Protein AF-X8JD05-F1 (afdb_monomer_lite)

pLDDT: mean 83.64, std 18.21, range [21.39, 98.5]

Structure (mmCIF, N/CA/C/O backbone):
data_AF-X8JD05-F1
#
_entry.id   AF-X8JD05-F1
#
loop_
_atom_site.group_PDB
_atom_site.id
_atom_site.type_symbol
_atom_site.label_atom_id
_atom_site.label_alt_id
_atom_site.label_comp_id
_atom_site.label_asym_id
_atom_site.label_entity_id
_atom_site.label_seq_id
_atom_site.pdbx_PDB_ins_code
_atom_site.Cartn_x
_atom_site.Cartn_y
_atom_site.Cartn_z
_atom_site.occupancy
_atom_site.B_iso_or_equiv
_atom_site.auth_seq_id
_atom_site.auth_comp_id
_atom_site.auth_asym_id
_atom_site.auth_atom_id
_atom_site.pdbx_PDB_model_num
ATOM 1 N N . MET A 1 1 ? -33.303 8.816 19.374 1.00 47.19 1 MET A N 1
ATOM 2 C CA . MET A 1 1 ? -33.771 7.871 18.335 1.00 47.19 1 MET A CA 1
ATOM 3 C C . MET A 1 1 ? -32.723 6.788 18.368 1.00 47.19 1 MET A C 1
ATOM 5 O O . MET A 1 1 ? -31.578 7.160 18.125 1.00 47.19 1 MET A O 1
ATOM 9 N N . PRO A 1 2 ? -33.096 5.536 18.678 1.00 59.56 2 PRO A N 1
ATOM 10 C CA . PRO A 1 2 ? -32.145 4.441 18.841 1.00 59.56 2 PRO A CA 1
ATOM 11 C C . PRO A 1 2 ? -31.209 4.341 17.638 1.00 59.56 2 PRO A C 1
ATOM 13 O O . PRO A 1 2 ? -31.640 4.499 16.490 1.00 59.56 2 PRO A O 1
ATOM 16 N N . VAL A 1 3 ? -29.926 4.087 17.899 1.00 70.50 3 VAL A N 1
ATOM 17 C CA . VAL A 1 3 ? -28.956 3.811 16.838 1.00 70.50 3 VAL A CA 1
ATOM 18 C C . VAL A 1 3 ? -29.147 2.364 16.403 1.00 70.50 3 VAL A C 1
ATOM 20 O O . VAL A 1 3 ? -28.827 1.426 17.130 1.00 70.50 3 VAL A O 1
ATOM 23 N N . ILE A 1 4 ? -29.696 2.187 15.205 1.00 73.06 4 ILE A N 1
ATOM 24 C CA . ILE A 1 4 ? -29.929 0.862 14.633 1.00 73.06 4 ILE A CA 1
ATOM 25 C C . ILE A 1 4 ? -28.655 0.411 13.920 1.00 73.06 4 ILE A C 1
ATOM 27 O O . ILE A 1 4 ? -28.144 1.094 13.022 1.00 73.06 4 ILE A O 1
ATOM 31 N N . PHE A 1 5 ? -28.157 -0.755 14.316 1.00 80.25 5 PHE A N 1
ATOM 32 C CA . PHE A 1 5 ? -27.056 -1.435 13.654 1.00 80.25 5 PHE A CA 1
ATOM 33 C C . PHE A 1 5 ? -27.571 -2.663 12.906 1.00 80.25 5 PHE A C 1
ATOM 35 O O . PHE A 1 5 ? -28.590 -3.242 13.268 1.00 80.25 5 PHE A O 1
ATOM 42 N N . TYR A 1 6 ? -26.866 -3.096 11.865 1.00 64.69 6 TYR A N 1
ATOM 43 C CA . TYR A 1 6 ? -27.187 -4.342 11.167 1.00 64.69 6 TYR A CA 1
ATOM 44 C C . TYR A 1 6 ? -26.031 -5.324 11.300 1.00 64.69 6 TYR A C 1
ATOM 46 O O . TYR A 1 6 ? -24.867 -4.993 11.056 1.00 64.69 6 TYR A O 1
ATOM 54 N N . ARG A 1 7 ? -26.356 -6.558 11.684 1.00 61.00 7 ARG A N 1
ATOM 55 C CA . ARG A 1 7 ? -25.395 -7.652 11.705 1.00 61.00 7 ARG A CA 1
ATOM 56 C C . ARG A 1 7 ? -25.340 -8.281 10.317 1.00 61.00 7 ARG A C 1
ATOM 58 O O . ARG A 1 7 ? -26.351 -8.760 9.814 1.00 61.00 7 ARG A O 1
ATOM 65 N N . ASN A 1 8 ? -24.152 -8.312 9.722 1.00 54.41 8 ASN A N 1
ATOM 66 C CA . ASN A 1 8 ? -23.884 -9.115 8.530 1.00 54.41 8 ASN A CA 1
ATOM 67 C C . ASN A 1 8 ? -23.316 -10.467 9.008 1.00 54.41 8 ASN A C 1
ATOM 69 O O . ASN A 1 8 ? -22.459 -10.457 9.902 1.00 54.41 8 ASN A O 1
ATOM 73 N N . PRO A 1 9 ? -23.783 -11.626 8.513 1.00 46.94 9 PRO A N 1
ATOM 74 C CA . PRO A 1 9 ? -23.250 -12.906 8.946 1.00 46.94 9 PRO A CA 1
ATOM 75 C C . PRO A 1 9 ? -21.756 -13.045 8.633 1.00 46.94 9 PRO A C 1
ATOM 77 O O . PRO A 1 9 ? -21.218 -12.454 7.696 1.00 46.94 9 PRO A O 1
ATOM 80 N N . HIS A 1 10 ? -21.082 -13.838 9.467 1.00 43.53 10 HIS A N 1
ATOM 81 C CA . HIS A 1 10 ? -19.664 -14.168 9.332 1.00 43.53 10 HIS A CA 1
ATOM 82 C C . HIS A 1 10 ? -19.391 -14.760 7.930 1.00 43.53 10 HIS A C 1
ATOM 84 O O . HIS A 1 10 ? -20.229 -15.522 7.442 1.00 43.53 10 HIS A O 1
ATOM 90 N N . PRO A 1 11 ? -18.226 -14.509 7.298 1.00 42.00 11 PRO A N 1
ATOM 91 C CA . PRO A 1 11 ? -17.901 -14.969 5.936 1.00 42.00 11 PRO A CA 1
ATOM 92 C C . PRO A 1 11 ? -17.975 -16.490 5.681 1.00 42.00 11 PRO A C 1
ATOM 94 O O . PRO A 1 11 ? -17.799 -16.925 4.547 1.00 42.00 11 PRO A O 1
ATOM 97 N N . THR A 1 12 ? -18.235 -17.312 6.700 1.00 42.34 12 THR A N 1
ATOM 98 C CA . THR A 1 12 ? -18.460 -18.759 6.578 1.00 42.34 12 THR A CA 1
ATOM 99 C C . THR A 1 12 ? -19.913 -19.152 6.292 1.00 42.34 12 THR A C 1
ATOM 101 O O . THR A 1 12 ? -20.158 -20.315 5.974 1.00 42.34 12 THR A O 1
ATOM 104 N N . GLN A 1 13 ? -20.882 -18.231 6.358 1.00 40.72 13 GLN A N 1
ATOM 105 C CA . GLN A 1 13 ? -22.248 -18.504 5.901 1.00 40.72 13 GLN A CA 1
ATOM 106 C C . GLN A 1 13 ? -22.365 -18.194 4.408 1.00 40.72 13 GLN A C 1
ATOM 108 O O . GLN A 1 13 ? -22.107 -17.079 3.960 1.00 40.72 13 GLN A O 1
ATOM 113 N N . ALA A 1 14 ? -22.709 -19.218 3.625 1.00 35.84 14 ALA A N 1
ATOM 114 C CA . ALA A 1 14 ? -22.909 -19.104 2.189 1.00 35.84 14 ALA A CA 1
ATOM 115 C C . ALA A 1 14 ? -23.843 -17.925 1.865 1.00 35.84 14 ALA A C 1
ATOM 117 O O . ALA A 1 14 ? -24.913 -17.800 2.458 1.00 35.84 14 ALA A O 1
ATOM 118 N N . LEU A 1 15 ? -23.454 -17.112 0.875 1.00 42.50 15 LEU A N 1
ATOM 119 C CA . LEU A 1 15 ? -24.117 -15.881 0.402 1.00 42.50 15 LEU A CA 1
ATOM 120 C C . LEU A 1 15 ? -25.618 -16.015 0.043 1.00 42.50 15 LEU A C 1
ATOM 122 O O . LEU A 1 15 ? -26.246 -15.025 -0.315 1.00 42.50 15 LEU A O 1
ATOM 126 N N . ASN A 1 16 ? -26.200 -17.211 0.146 1.00 35.78 16 ASN A N 1
ATOM 127 C CA . ASN A 1 16 ? -27.595 -17.507 -0.174 1.00 35.78 16 ASN A CA 1
ATOM 128 C C . ASN A 1 16 ? -28.517 -17.605 1.061 1.00 35.78 16 ASN A C 1
ATOM 130 O O . ASN A 1 16 ? -29.694 -17.916 0.899 1.00 35.78 16 ASN A O 1
ATOM 134 N N . GLN A 1 17 ? -28.021 -17.338 2.275 1.00 39.97 17 GLN A N 1
ATOM 135 C CA . GLN A 1 17 ? -28.833 -17.169 3.490 1.00 39.97 17 GLN A CA 1
ATOM 136 C C . GLN A 1 17 ? -28.298 -15.983 4.301 1.00 39.97 17 GLN A C 1
ATOM 138 O O . GLN A 1 17 ? -27.564 -16.155 5.268 1.00 39.97 17 GLN A O 1
ATOM 143 N N . VAL A 1 18 ? -28.611 -14.763 3.864 1.00 44.50 18 VAL A N 1
ATOM 144 C CA . VAL A 1 18 ? -28.247 -13.536 4.584 1.00 44.50 18 VAL A CA 1
ATOM 145 C C . VAL A 1 18 ? -29.526 -12.890 5.095 1.00 44.50 18 VAL A C 1
ATOM 147 O O . VAL A 1 18 ? -30.094 -12.014 4.447 1.00 44.50 18 VAL A O 1
ATOM 150 N N . ASP A 1 19 ? -29.983 -13.330 6.263 1.00 43.56 19 ASP A N 1
ATOM 151 C CA . ASP A 1 19 ? -30.913 -12.529 7.049 1.00 43.56 19 ASP A CA 1
ATOM 152 C C . ASP A 1 19 ? -30.074 -11.448 7.743 1.00 43.56 19 ASP A C 1
ATOM 154 O O . ASP A 1 19 ? -29.354 -11.719 8.705 1.00 43.56 19 ASP A O 1
ATOM 158 N N . ASN A 1 20 ? -30.106 -10.220 7.216 1.00 54.00 20 ASN A N 1
ATOM 159 C CA . ASN A 1 20 ? -29.562 -9.044 7.897 1.00 54.00 20 ASN A CA 1
ATOM 160 C C . ASN A 1 20 ? -30.367 -8.821 9.184 1.00 54.00 20 ASN A C 1
ATOM 162 O O . ASN A 1 20 ? -31.378 -8.118 9.178 1.00 54.00 20 ASN A O 1
ATOM 166 N N . VAL A 1 21 ? -29.952 -9.444 10.286 1.00 64.25 21 VAL A N 1
ATOM 167 C CA . VAL A 1 21 ? -30.600 -9.244 11.582 1.00 64.25 21 VAL A CA 1
ATOM 168 C C . VAL A 1 21 ? -30.201 -7.863 12.093 1.00 64.25 21 VAL A C 1
ATOM 170 O O . VAL A 1 21 ? -29.022 -7.597 12.347 1.00 64.25 21 VAL A O 1
ATOM 173 N N . ALA A 1 22 ? -31.183 -6.973 12.213 1.00 69.19 22 ALA A N 1
ATOM 174 C CA . ALA A 1 22 ? -30.994 -5.692 12.873 1.00 69.19 22 ALA A CA 1
ATOM 175 C C . ALA A 1 22 ? -30.685 -5.929 14.358 1.00 69.19 22 ALA A C 1
ATOM 177 O O . ALA A 1 22 ? -31.366 -6.696 15.038 1.00 69.19 22 ALA A O 1
ATOM 178 N N . VAL A 1 23 ? -29.636 -5.275 14.837 1.00 80.12 23 VAL A N 1
ATOM 179 C CA . VAL A 1 23 ? -29.290 -5.164 16.248 1.00 80.12 23 VAL A CA 1
ATOM 180 C C . VAL A 1 23 ? -29.689 -3.761 16.673 1.00 80.12 23 VAL A C 1
ATOM 182 O O . VAL A 1 23 ? -29.110 -2.768 16.224 1.00 80.12 23 VAL A O 1
ATOM 185 N N . GLU A 1 24 ? -30.693 -3.675 17.533 1.00 80.31 24 GLU A N 1
ATOM 186 C CA . GLU A 1 24 ? -31.041 -2.421 18.185 1.00 80.31 24 GLU A CA 1
ATOM 187 C C . GLU A 1 24 ? -30.208 -2.286 19.454 1.00 80.31 24 GLU A C 1
ATOM 189 O O . GLU A 1 24 ? -30.285 -3.130 20.344 1.00 80.31 24 GLU A O 1
ATOM 194 N N . VAL A 1 25 ? -29.405 -1.226 19.520 1.00 86.31 25 VAL A N 1
ATOM 195 C CA . VAL A 1 25 ? -28.750 -0.807 20.758 1.00 86.31 25 VAL A CA 1
ATOM 196 C C . VAL A 1 25 ? -29.534 0.374 21.310 1.00 86.31 25 VAL A C 1
ATOM 198 O O . VAL A 1 25 ? -29.882 1.297 20.565 1.00 86.31 25 VAL A O 1
ATOM 201 N N . SER A 1 26 ? -29.840 0.346 22.606 1.00 87.12 26 SER A N 1
ATOM 202 C CA . SER A 1 26 ? -30.575 1.443 23.230 1.00 87.12 26 SER A CA 1
ATOM 203 C C . SER A 1 26 ? -29.761 2.741 23.221 1.00 87.12 26 SER A C 1
ATOM 205 O O . SER A 1 26 ? -28.526 2.729 23.234 1.00 87.12 26 SER A O 1
ATOM 207 N N . ASP A 1 27 ? -30.460 3.882 23.233 1.00 86.12 27 ASP A N 1
ATOM 208 C CA . ASP A 1 27 ? -29.810 5.194 23.342 1.00 86.12 27 ASP A CA 1
ATOM 209 C C . ASP A 1 27 ? -28.930 5.253 24.610 1.00 86.12 27 ASP A C 1
ATOM 211 O O . ASP A 1 27 ? -27.820 5.774 24.555 1.00 86.12 27 ASP A O 1
ATOM 215 N N . ASP A 1 28 ? -29.361 4.652 25.725 1.00 88.81 28 ASP A N 1
ATOM 216 C CA . ASP A 1 28 ? -28.607 4.627 26.987 1.00 88.81 28 ASP A CA 1
ATOM 217 C C . ASP A 1 28 ? -27.316 3.798 26.899 1.00 88.81 28 ASP A C 1
ATOM 219 O O . ASP A 1 28 ? -26.260 4.258 27.340 1.00 88.81 28 ASP A O 1
ATOM 223 N N . GLU A 1 29 ? -27.363 2.610 26.289 1.00 90.50 29 GLU A N 1
ATOM 224 C CA . GLU A 1 29 ? -26.178 1.768 26.076 1.00 90.50 29 GLU A CA 1
ATOM 225 C C . GLU A 1 29 ? -25.169 2.447 25.150 1.00 90.50 29 GLU A C 1
ATOM 227 O O . GLU A 1 29 ? -23.971 2.488 25.448 1.00 90.50 29 GLU A O 1
ATOM 232 N N . PHE A 1 30 ? -25.646 3.029 24.045 1.00 90.94 30 PHE A N 1
ATOM 233 C CA . PHE A 1 30 ? -24.780 3.758 23.126 1.00 90.94 30 PHE A CA 1
ATOM 234 C C . PHE A 1 30 ? -24.198 5.015 23.785 1.00 90.94 30 PHE A C 1
ATOM 236 O O . PHE A 1 30 ? -23.004 5.287 23.642 1.00 90.94 30 PHE A O 1
ATOM 243 N N . ASN A 1 31 ? -24.998 5.739 24.575 1.00 90.31 31 ASN A N 1
ATOM 244 C CA . ASN A 1 31 ? -24.553 6.895 25.350 1.00 90.31 31 ASN A CA 1
ATOM 245 C C . ASN A 1 31 ? -23.453 6.521 26.351 1.00 90.31 31 ASN A C 1
ATOM 247 O O . ASN A 1 31 ? -22.416 7.187 26.386 1.00 90.31 31 ASN A O 1
ATOM 251 N N . ALA A 1 32 ? -23.628 5.433 27.106 1.00 91.25 32 ALA A N 1
ATOM 252 C CA . ALA A 1 32 ? -22.630 4.921 28.048 1.00 91.25 32 ALA A CA 1
ATOM 253 C C . ALA A 1 32 ? -21.338 4.458 27.348 1.00 91.25 32 ALA A C 1
ATOM 255 O O . ALA A 1 32 ? -20.223 4.639 27.858 1.00 91.25 32 ALA A O 1
ATOM 256 N N . PHE A 1 33 ? -21.464 3.887 26.149 1.00 93.00 33 PHE A N 1
ATOM 257 C CA . PHE A 1 33 ? -20.324 3.543 25.309 1.00 93.00 33 PHE A CA 1
ATOM 258 C C . PHE A 1 33 ? -19.538 4.789 24.876 1.00 93.00 33 PHE A C 1
ATOM 260 O O . PHE A 1 33 ? -18.319 4.837 25.075 1.00 93.00 33 PHE A O 1
ATOM 267 N N . GLN A 1 34 ? -20.210 5.814 24.348 1.00 91.31 34 GLN A N 1
ATOM 268 C CA . GLN A 1 34 ? -19.532 7.016 23.858 1.00 91.31 34 GLN A CA 1
ATOM 269 C C . GLN A 1 34 ? -19.011 7.933 24.972 1.00 91.31 34 GLN A C 1
ATOM 271 O O . GLN A 1 34 ? -18.083 8.690 24.719 1.00 91.31 34 GLN A O 1
ATOM 276 N N . THR A 1 35 ? -19.517 7.849 26.213 1.00 89.81 35 THR A N 1
ATOM 277 C CA . THR A 1 35 ? -19.022 8.701 27.322 1.00 89.81 35 THR A CA 1
ATOM 278 C C . THR A 1 35 ? -17.538 8.459 27.637 1.00 89.81 35 THR A C 1
ATOM 280 O O . THR A 1 35 ? -16.865 9.327 28.186 1.00 89.81 35 THR A O 1
ATOM 283 N N . GLY A 1 36 ? -17.016 7.278 27.290 1.00 87.12 36 GLY A N 1
ATOM 284 C CA . GLY A 1 36 ? -15.597 6.942 27.422 1.00 87.12 36 GLY A CA 1
ATOM 285 C C . GLY A 1 36 ? -14.720 7.415 26.261 1.00 87.12 36 GLY A C 1
ATOM 286 O O . GLY A 1 36 ? -13.549 7.055 26.230 1.00 87.12 36 GLY A O 1
ATOM 287 N N . LEU A 1 37 ? -15.273 8.161 25.300 1.00 94.06 37 LEU A N 1
ATOM 288 C CA . LEU A 1 37 ? -14.585 8.642 24.106 1.00 94.06 37 LEU A CA 1
ATOM 289 C C . LEU A 1 37 ? -14.780 10.162 23.969 1.00 94.06 37 LEU A C 1
ATOM 291 O O . LEU A 1 37 ? -15.882 10.669 24.176 1.00 94.06 37 LEU A O 1
ATOM 295 N N . PRO A 1 38 ? -13.749 10.926 23.573 1.00 94.56 38 PRO A N 1
ATOM 296 C CA . PRO A 1 38 ? -13.938 12.314 23.171 1.00 94.56 38 PRO A CA 1
ATOM 297 C C . PRO A 1 38 ? -14.939 12.429 22.013 1.00 94.56 38 PRO A C 1
ATOM 299 O O . PRO A 1 38 ? -14.833 11.695 21.035 1.00 94.56 38 PRO A O 1
ATOM 302 N N . GLU A 1 39 ? -15.828 13.425 22.045 1.00 90.31 39 GLU A N 1
ATOM 303 C CA . GLU A 1 39 ? -16.843 13.652 20.996 1.00 90.31 39 GLU A CA 1
ATOM 304 C C . GLU A 1 39 ? -16.227 13.736 19.585 1.00 90.31 39 GLU A C 1
ATOM 306 O O . GLU A 1 39 ? -16.733 13.161 18.628 1.00 90.31 39 GLU A O 1
ATOM 311 N N . SER A 1 40 ? -15.042 14.348 19.462 1.00 92.44 40 SER A N 1
ATOM 312 C CA . SER A 1 40 ? -14.279 14.415 18.200 1.00 92.44 40 SER A CA 1
ATOM 313 C C . SER A 1 40 ? -13.847 13.057 17.617 1.00 92.44 40 SER A C 1
ATOM 315 O O . SER A 1 40 ? -13.299 13.008 16.511 1.00 92.44 40 SER A O 1
ATOM 317 N N . GLN A 1 41 ? -14.018 11.968 18.366 1.00 95.62 41 GLN A N 1
ATOM 318 C CA . GLN A 1 41 ? -13.721 10.604 17.948 1.00 95.62 41 GLN A CA 1
ATOM 319 C C . GLN A 1 41 ? -14.966 9.807 17.560 1.00 95.62 41 GLN A C 1
ATOM 321 O O . GLN A 1 41 ? -14.800 8.777 16.916 1.00 95.62 41 GLN A O 1
ATOM 326 N N . VAL A 1 42 ? -16.173 10.256 17.914 1.00 96.25 42 VAL A N 1
ATOM 327 C CA . VAL A 1 42 ? -17.437 9.573 17.612 1.00 96.25 42 VAL A CA 1
ATOM 328 C C . VAL A 1 42 ? -18.142 10.348 16.512 1.00 96.25 42 VAL A C 1
ATOM 330 O O . VAL A 1 42 ? -18.694 11.420 16.735 1.00 96.25 42 VAL A O 1
ATOM 333 N N . LEU A 1 43 ? -18.064 9.845 15.284 1.00 95.31 43 LEU A N 1
ATOM 334 C CA . LEU A 1 43 ? -18.488 10.599 14.110 1.00 95.31 43 LEU A CA 1
ATOM 335 C C . LEU A 1 43 ? -19.717 9.952 13.483 1.00 95.31 43 LEU A C 1
ATOM 337 O O . LEU A 1 43 ? -19.673 8.796 13.060 1.00 95.31 43 LEU A O 1
ATOM 341 N N . LEU A 1 44 ? -20.787 10.736 13.405 1.00 91.38 44 LEU A N 1
ATOM 342 C CA . LEU A 1 44 ? -22.062 10.375 12.797 1.00 91.38 44 LEU A CA 1
ATOM 343 C C . LEU A 1 44 ? -22.211 11.028 11.419 1.00 91.38 44 LEU A C 1
ATOM 345 O O . LEU A 1 44 ? -21.576 12.048 11.123 1.00 91.38 44 LEU A O 1
ATOM 349 N N . ALA A 1 45 ? -23.081 10.444 10.595 1.00 89.06 45 ALA A N 1
ATOM 350 C CA . ALA A 1 45 ? -23.418 10.969 9.278 1.00 89.06 45 ALA A CA 1
ATOM 351 C C . ALA A 1 45 ? -23.866 12.443 9.337 1.00 89.06 45 ALA A C 1
ATOM 353 O O . ALA A 1 45 ? -24.508 12.880 10.292 1.00 89.06 45 ALA A O 1
ATOM 354 N N . GLY A 1 46 ? -23.517 13.216 8.303 1.00 84.56 46 GLY A N 1
ATOM 355 C CA . GLY A 1 46 ? -23.813 14.653 8.218 1.00 84.56 46 GLY A CA 1
ATOM 356 C C . GLY A 1 46 ? -22.697 15.579 8.723 1.00 84.56 46 GLY A C 1
ATOM 357 O O . GLY A 1 46 ? -22.789 16.792 8.541 1.00 84.56 46 GLY A O 1
ATOM 358 N N . ASN A 1 47 ? -21.613 15.040 9.297 1.00 84.81 47 ASN A N 1
ATOM 359 C CA . ASN A 1 47 ? -20.408 15.799 9.647 1.00 84.81 47 ASN A CA 1
ATOM 360 C C . ASN A 1 47 ? -19.287 15.572 8.615 1.00 84.81 47 ASN A C 1
ATOM 362 O O . ASN A 1 47 ? -18.999 14.440 8.238 1.00 84.81 47 ASN A O 1
ATOM 366 N N . ILE A 1 48 ? -18.563 16.626 8.224 1.00 89.38 48 ILE A N 1
ATOM 367 C CA . ILE A 1 48 ? -17.400 16.521 7.322 1.00 89.38 48 ILE A CA 1
ATOM 368 C C . ILE A 1 48 ? -16.320 15.550 7.826 1.00 89.38 48 ILE A C 1
ATOM 370 O O . ILE A 1 48 ? -15.622 14.923 7.032 1.00 89.38 48 ILE A O 1
ATOM 374 N N . SER A 1 49 ? -16.165 15.411 9.142 1.00 92.00 49 SER A N 1
ATOM 375 C CA . SER A 1 49 ? -15.239 14.451 9.740 1.00 92.00 49 SER A CA 1
ATOM 376 C C . SER A 1 49 ? -15.674 13.010 9.481 1.00 92.00 49 SER A C 1
ATOM 378 O O . SER A 1 49 ? -14.807 12.183 9.213 1.00 92.00 49 SER A O 1
ATOM 380 N N . TYR A 1 50 ? -16.982 12.726 9.502 1.00 93.31 50 TYR A N 1
ATOM 381 C CA . TYR A 1 50 ? -17.530 11.422 9.119 1.00 93.31 50 TYR A CA 1
ATOM 382 C C . TYR A 1 50 ? -17.301 11.151 7.629 1.00 93.31 50 TYR A C 1
ATOM 384 O O . TYR A 1 50 ? -16.777 10.106 7.263 1.00 93.31 50 TYR A O 1
ATOM 392 N N . GLU A 1 51 ? -17.580 12.126 6.759 1.00 91.25 51 GLU A N 1
ATOM 393 C CA . GLU A 1 51 ? -17.357 11.965 5.313 1.00 91.25 51 GLU A CA 1
ATOM 394 C C . GLU A 1 51 ? -15.896 11.597 4.993 1.00 91.25 51 GLU A C 1
ATOM 396 O O . GLU A 1 51 ? -15.607 10.763 4.133 1.00 91.25 51 GLU A O 1
ATOM 401 N N . ARG A 1 52 ? -14.944 12.160 5.748 1.00 89.44 52 ARG A N 1
ATOM 402 C CA . ARG A 1 52 ? -13.520 11.814 5.631 1.00 89.44 52 ARG A CA 1
ATOM 403 C C . ARG A 1 52 ? -13.212 10.393 6.096 1.00 89.44 52 ARG A C 1
ATOM 405 O O . ARG A 1 52 ? -12.373 9.736 5.481 1.00 89.44 52 ARG A O 1
ATOM 412 N N . THR A 1 53 ? -13.848 9.918 7.165 1.00 92.38 53 THR A N 1
ATOM 413 C CA . THR A 1 53 ? -13.617 8.565 7.686 1.00 92.38 53 THR A CA 1
ATOM 414 C C . THR A 1 53 ? -14.307 7.490 6.869 1.00 92.38 53 THR A C 1
ATOM 416 O O . THR A 1 53 ? -13.816 6.364 6.869 1.00 92.38 53 THR A O 1
ATOM 419 N N . VAL A 1 54 ? -15.357 7.800 6.108 1.00 92.50 54 VAL A N 1
ATOM 420 C CA . VAL A 1 54 ? -15.999 6.830 5.203 1.00 92.50 54 VAL A CA 1
ATOM 421 C C . VAL A 1 54 ? -15.455 6.872 3.774 1.00 92.50 54 VAL A C 1
ATOM 423 O O . VAL A 1 54 ? -15.617 5.907 3.037 1.00 92.50 54 VAL A O 1
ATOM 426 N N . PHE A 1 55 ? -14.698 7.905 3.392 1.00 88.75 55 PHE A N 1
ATOM 427 C CA . PHE A 1 55 ? -14.077 7.983 2.066 1.00 88.75 55 PHE A CA 1
ATOM 428 C C . PHE A 1 55 ? -13.154 6.793 1.753 1.00 88.75 55 PHE A C 1
ATOM 430 O O . PHE A 1 55 ? -12.258 6.453 2.530 1.00 88.75 55 PHE A O 1
ATOM 437 N N . VAL A 1 56 ? -13.320 6.201 0.572 1.00 86.56 56 VAL A N 1
ATOM 438 C CA . VAL A 1 56 ? -12.416 5.198 -0.009 1.00 86.56 56 VAL A CA 1
ATOM 439 C C . VAL A 1 56 ? -12.133 5.548 -1.464 1.00 86.56 56 VAL A C 1
ATOM 441 O O . VAL A 1 56 ? -12.978 6.120 -2.151 1.00 86.56 56 VAL A O 1
ATOM 444 N N . GLY A 1 57 ? -10.948 5.177 -1.951 1.00 76.12 57 GLY A N 1
ATOM 445 C CA . GLY A 1 57 ? -10.532 5.505 -3.316 1.00 76.12 57 GLY A CA 1
ATOM 446 C C . GLY A 1 57 ? -11.360 4.808 -4.403 1.00 76.12 57 GLY A C 1
ATOM 447 O O . GLY A 1 57 ? -11.546 5.360 -5.487 1.00 76.12 57 GLY A O 1
ATOM 448 N N . ASN A 1 58 ? -11.896 3.612 -4.123 1.00 80.94 58 ASN A N 1
ATOM 449 C CA . ASN A 1 58 ? -12.786 2.926 -5.056 1.00 80.94 58 ASN A CA 1
ATOM 450 C C . ASN A 1 58 ? -14.228 3.434 -4.917 1.00 80.94 58 ASN A C 1
ATOM 452 O O . ASN A 1 58 ? -15.005 2.973 -4.078 1.00 80.94 58 ASN A O 1
ATOM 456 N N . LEU A 1 59 ? -14.604 4.352 -5.809 1.00 81.56 59 LEU A N 1
ATOM 457 C CA . LEU A 1 59 ? -15.920 4.990 -5.813 1.00 81.56 59 LEU A CA 1
ATOM 458 C C . LEU A 1 59 ? -17.096 4.048 -6.116 1.00 81.56 59 LEU A C 1
ATOM 460 O O . LEU A 1 59 ? -18.245 4.478 -5.987 1.00 81.56 59 LEU A O 1
ATOM 464 N N . LEU A 1 60 ? -16.865 2.784 -6.493 1.00 83.31 60 LEU A N 1
ATOM 465 C CA . LEU A 1 60 ? -17.939 1.784 -6.566 1.00 83.31 60 LEU A CA 1
ATOM 466 C C . LEU A 1 60 ? -18.623 1.592 -5.206 1.00 83.31 60 LEU A C 1
ATOM 468 O O . LEU A 1 60 ? -19.830 1.385 -5.158 1.00 83.31 60 LEU A O 1
ATOM 472 N N . TYR A 1 61 ? -17.873 1.762 -4.117 1.00 87.50 61 TYR A N 1
ATOM 473 C CA . TYR A 1 61 ? -18.344 1.567 -2.747 1.00 87.50 61 TYR A CA 1
ATOM 474 C C . TYR A 1 61 ? -18.689 2.876 -2.028 1.00 87.50 61 TYR A C 1
ATOM 476 O O . TYR A 1 61 ? -18.893 2.877 -0.819 1.00 87.50 61 TYR A O 1
ATOM 484 N N . ARG A 1 62 ? -18.796 3.997 -2.758 1.00 85.75 62 ARG A N 1
ATOM 485 C CA . ARG A 1 62 ? -19.069 5.334 -2.190 1.00 85.75 62 ARG A CA 1
ATOM 486 C C . ARG A 1 62 ? -20.407 5.463 -1.451 1.00 85.75 62 ARG A C 1
ATOM 488 O O . ARG A 1 62 ? -20.629 6.471 -0.800 1.00 85.75 62 ARG A O 1
ATOM 495 N N . LEU A 1 63 ? -21.312 4.501 -1.634 1.00 88.50 63 LEU A N 1
ATOM 496 C CA . LEU A 1 63 ? -22.625 4.475 -0.988 1.00 88.50 63 LEU A CA 1
ATOM 497 C C . LEU A 1 63 ? -22.641 3.645 0.298 1.00 88.50 63 LEU A C 1
ATOM 499 O O . LEU A 1 63 ? -23.689 3.571 0.929 1.00 88.50 63 LEU A O 1
ATOM 503 N N . LYS A 1 64 ? -21.517 3.025 0.685 1.00 89.38 64 LYS A N 1
ATOM 504 C CA . LYS A 1 64 ? -21.433 2.356 1.983 1.00 89.38 64 LYS A CA 1
ATOM 505 C C . LYS A 1 64 ? -21.635 3.370 3.099 1.00 89.38 64 LYS A C 1
ATOM 507 O O . LYS A 1 64 ? -20.955 4.396 3.126 1.00 89.38 64 LYS A O 1
ATOM 512 N N . SER A 1 65 ? -22.540 3.062 4.019 1.00 89.88 65 SER A N 1
ATOM 513 C CA . SER A 1 65 ? -22.969 3.990 5.067 1.00 89.88 65 SER A CA 1
ATOM 514 C C . SER A 1 65 ? -22.884 3.343 6.454 1.00 89.88 65 SER A C 1
ATOM 516 O O . SER A 1 65 ? -23.889 2.828 6.955 1.00 89.88 65 SER A O 1
ATOM 518 N N . PRO A 1 66 ? -21.699 3.339 7.095 1.00 93.19 66 PRO A N 1
ATOM 519 C CA . PRO A 1 66 ? -21.564 2.967 8.503 1.00 93.19 66 PRO A CA 1
ATOM 520 C C . PRO A 1 66 ? -22.464 3.837 9.387 1.00 93.19 66 PRO A C 1
ATOM 522 O O . PRO A 1 66 ? -22.553 5.044 9.153 1.00 93.19 66 PRO A O 1
ATOM 525 N N . SER A 1 67 ? -23.080 3.267 10.425 1.00 92.00 67 SER A N 1
ATOM 526 C CA . SER A 1 67 ? -23.929 4.038 11.349 1.00 92.00 67 SER A CA 1
ATOM 527 C C . SER A 1 67 ? -23.103 5.055 12.142 1.00 92.00 67 SER A C 1
ATOM 529 O O . SER A 1 67 ? -23.533 6.185 12.365 1.00 92.00 67 SER A O 1
ATOM 531 N N . VAL A 1 68 ? -21.883 4.671 12.526 1.00 93.88 68 VAL A N 1
ATOM 532 C CA . VAL A 1 68 ? -20.922 5.541 13.210 1.00 93.88 68 VAL A CA 1
ATOM 533 C C . VAL A 1 68 ? -19.500 5.144 12.829 1.00 93.88 68 VAL A C 1
ATOM 535 O O . VAL A 1 68 ? -19.198 3.969 12.595 1.00 93.88 68 VAL A O 1
ATOM 538 N N . THR A 1 69 ? -18.601 6.124 12.792 1.00 96.69 69 THR A N 1
ATOM 539 C CA . THR A 1 69 ? -17.162 5.852 12.754 1.00 96.69 69 THR A CA 1
ATOM 540 C C . THR A 1 69 ? -16.501 6.296 14.049 1.00 96.69 69 THR A C 1
ATOM 542 O O . THR A 1 69 ? -16.764 7.406 14.513 1.00 96.69 69 THR A O 1
ATOM 545 N N . ILE A 1 70 ? -15.633 5.453 14.607 1.00 97.94 70 ILE A N 1
ATOM 546 C CA . ILE A 1 70 ? -14.901 5.721 15.849 1.00 97.94 70 ILE A CA 1
ATOM 547 C C . ILE A 1 70 ? -13.415 5.899 15.543 1.00 97.94 70 ILE A C 1
ATOM 549 O O . ILE A 1 70 ? -12.848 5.107 14.794 1.00 97.94 70 ILE A O 1
ATOM 553 N N . ARG A 1 71 ? -12.774 6.922 16.113 1.00 97.62 71 ARG A N 1
ATOM 554 C CA . ARG A 1 71 ? -11.347 7.232 15.912 1.00 97.62 71 ARG A CA 1
ATOM 555 C C . ARG A 1 71 ? -10.550 7.121 17.216 1.00 97.62 71 ARG A C 1
ATOM 557 O O . ARG A 1 71 ? -10.234 8.170 17.788 1.00 97.62 71 ARG A O 1
ATOM 564 N N . PRO A 1 72 ? -10.234 5.901 17.687 1.00 97.94 72 PRO A N 1
ATOM 565 C CA . PRO A 1 72 ? -9.514 5.714 18.941 1.00 97.94 72 PRO A CA 1
ATOM 566 C C . PRO A 1 72 ? -8.116 6.338 18.865 1.00 97.94 72 PRO A C 1
ATOM 568 O O . PRO A 1 72 ? -7.413 6.201 17.865 1.00 97.94 72 PRO A O 1
ATOM 571 N N . GLY A 1 73 ? -7.722 7.044 19.918 1.00 97.31 73 GLY A N 1
ATOM 572 C CA . GLY A 1 73 ? -6.420 7.677 20.109 1.00 97.31 73 GLY A CA 1
ATOM 573 C C . GLY A 1 73 ? -5.449 6.886 20.988 1.00 97.31 73 GLY A C 1
ATOM 574 O O . GLY A 1 73 ? -4.280 7.257 21.051 1.00 97.31 73 GLY A O 1
ATOM 575 N N . ASN A 1 74 ? -5.899 5.820 21.653 1.00 97.00 74 ASN A N 1
ATOM 576 C CA . ASN A 1 74 ? -5.071 4.923 22.466 1.00 97.00 74 ASN A CA 1
ATOM 577 C C . ASN A 1 74 ? -5.622 3.481 22.439 1.00 97.00 74 ASN A C 1
ATOM 579 O O . ASN A 1 74 ? -6.670 3.220 21.849 1.00 97.00 74 ASN A O 1
ATOM 583 N N . GLU A 1 75 ? -4.892 2.541 23.044 1.00 97.44 75 GLU A N 1
ATOM 584 C CA . GLU A 1 75 ? -5.254 1.118 23.047 1.00 97.44 75 GLU A CA 1
ATOM 585 C C . GLU A 1 75 ? -6.494 0.789 23.895 1.00 97.44 75 GLU A C 1
ATOM 587 O O . GLU A 1 75 ? -7.296 -0.046 23.477 1.00 97.44 75 GLU A O 1
ATOM 592 N N . ASP A 1 76 ? -6.725 1.494 25.005 1.00 97.62 76 ASP A N 1
ATOM 593 C CA . ASP A 1 76 ? -7.910 1.289 25.852 1.00 97.62 76 ASP A CA 1
ATOM 594 C C . ASP A 1 76 ? -9.203 1.631 25.100 1.00 97.62 76 ASP A C 1
ATOM 596 O O . ASP A 1 76 ? -10.212 0.930 25.199 1.00 97.62 76 ASP A O 1
ATOM 600 N N . GLU A 1 77 ? -9.169 2.689 24.287 1.00 98.25 77 GLU A N 1
ATOM 601 C CA . GLU A 1 77 ? -10.283 3.078 23.423 1.00 98.25 77 GLU A CA 1
ATOM 602 C C . GLU A 1 77 ? -10.549 2.024 22.332 1.00 98.25 77 GLU A C 1
ATOM 604 O O . GLU A 1 77 ? -11.708 1.758 22.009 1.00 98.25 77 GLU A O 1
ATOM 609 N N . VAL A 1 78 ? -9.510 1.362 21.803 1.00 98.38 78 VAL A N 1
ATOM 610 C CA . VAL A 1 78 ? -9.671 0.230 20.867 1.00 98.38 78 VAL A CA 1
ATOM 611 C C . VAL A 1 78 ? -10.361 -0.942 21.564 1.00 98.38 78 VAL A C 1
ATOM 613 O O . VAL A 1 78 ? -11.354 -1.459 21.049 1.00 98.38 78 VAL A O 1
ATOM 616 N N . VAL A 1 79 ? -9.876 -1.333 22.747 1.00 98.44 79 VAL A N 1
ATOM 617 C CA . VAL A 1 79 ? -10.459 -2.419 23.551 1.00 98.44 79 VAL A CA 1
ATOM 618 C C . VAL A 1 79 ? -11.919 -2.121 23.891 1.00 98.44 79 VAL A C 1
ATOM 620 O O . VAL A 1 79 ? -12.775 -2.993 23.737 1.00 98.44 79 VAL A O 1
ATOM 623 N N . ARG A 1 80 ? -12.243 -0.878 24.271 1.00 98.00 80 ARG A N 1
ATOM 624 C CA . ARG A 1 80 ? -13.620 -0.436 24.542 1.00 98.00 80 ARG A CA 1
ATOM 625 C C . ARG A 1 80 ? -14.544 -0.674 23.348 1.00 98.00 80 ARG A C 1
ATOM 627 O O . ARG A 1 80 ? -15.639 -1.200 23.529 1.00 98.00 80 ARG A O 1
ATOM 634 N N . VAL A 1 81 ? -14.126 -0.299 22.140 1.00 98.06 81 VAL A N 1
ATOM 635 C CA . VAL A 1 81 ? -14.936 -0.497 20.927 1.00 98.06 81 VAL A CA 1
ATOM 636 C C . VAL A 1 81 ? -15.078 -1.980 20.590 1.00 98.06 81 VAL A C 1
ATOM 638 O O . VAL A 1 81 ? -16.180 -2.408 20.253 1.00 98.06 81 VAL A O 1
ATOM 641 N N . VAL A 1 82 ? -14.003 -2.770 20.702 1.00 98.00 82 VAL A N 1
ATOM 642 C CA . VAL A 1 82 ? -14.049 -4.225 20.473 1.00 98.00 82 VAL A CA 1
ATOM 643 C C . VAL A 1 82 ? -15.038 -4.889 21.431 1.00 98.00 82 VAL A C 1
ATOM 645 O O . VAL A 1 82 ? -15.925 -5.612 20.979 1.00 98.00 82 VAL A O 1
ATOM 648 N N . ASN A 1 83 ? -14.941 -4.586 22.727 1.00 97.50 83 ASN A N 1
ATOM 649 C CA . ASN A 1 83 ? -15.837 -5.124 23.748 1.00 97.50 83 ASN A CA 1
ATOM 650 C C . ASN A 1 83 ? -17.286 -4.704 23.497 1.00 97.50 83 ASN A C 1
ATOM 652 O O . ASN A 1 83 ? -18.159 -5.562 23.465 1.00 97.50 83 ASN A O 1
ATOM 656 N N . PHE A 1 84 ? -17.543 -3.423 23.213 1.00 96.44 84 PHE A N 1
ATOM 657 C CA . PHE A 1 84 ? -18.892 -2.953 22.893 1.00 96.44 84 PHE A CA 1
ATOM 658 C C . PHE A 1 84 ? -19.494 -3.700 21.697 1.00 96.44 84 PHE A C 1
ATOM 660 O O . PHE A 1 84 ? -20.638 -4.151 21.763 1.00 96.44 84 PHE A O 1
ATOM 667 N N . CYS A 1 85 ? -18.723 -3.866 20.618 1.00 95.06 85 CYS A N 1
ATOM 668 C CA . CYS A 1 85 ? -19.197 -4.563 19.426 1.00 95.06 85 CYS A CA 1
ATOM 669 C C . CYS A 1 85 ? -19.473 -6.043 19.703 1.00 95.06 85 CYS A C 1
ATOM 671 O O . CYS A 1 85 ? -20.489 -6.565 19.252 1.00 95.06 85 CYS A O 1
ATOM 673 N N . ARG A 1 86 ? -18.601 -6.710 20.467 1.00 94.62 86 ARG A N 1
ATOM 674 C CA . ARG A 1 86 ? -18.790 -8.105 20.876 1.00 94.62 86 ARG A CA 1
ATOM 675 C C . ARG A 1 86 ? -20.034 -8.266 21.748 1.00 94.62 86 ARG A C 1
ATOM 677 O O . ARG A 1 86 ? -20.870 -9.110 21.440 1.00 94.62 86 ARG A O 1
ATOM 684 N N . ASP A 1 87 ? -20.149 -7.464 22.802 1.00 94.44 87 ASP A N 1
ATOM 685 C CA . ASP A 1 87 ? -21.180 -7.612 23.834 1.00 94.44 87 ASP A CA 1
ATOM 686 C C . ASP A 1 87 ? -22.581 -7.296 23.284 1.00 94.44 87 ASP A C 1
ATOM 688 O O . ASP A 1 87 ? -23.562 -7.893 23.718 1.00 94.44 87 ASP A O 1
ATOM 692 N N . ASN A 1 88 ? -22.664 -6.426 22.270 1.00 91.94 88 ASN A N 1
ATOM 693 C CA . ASN A 1 88 ? -23.919 -6.048 21.617 1.00 91.94 88 ASN A CA 1
ATOM 694 C C . ASN A 1 88 ? -24.137 -6.734 20.257 1.00 91.94 88 ASN A C 1
ATOM 696 O O . ASN A 1 88 ? -25.164 -6.525 19.625 1.00 91.94 88 ASN A O 1
ATOM 700 N N . GLY A 1 89 ? -23.190 -7.531 19.754 1.00 90.62 89 GLY A N 1
ATOM 701 C CA . GLY A 1 89 ? -23.293 -8.156 18.428 1.00 90.62 89 GLY A CA 1
ATOM 702 C C . GLY A 1 89 ? -23.264 -7.173 17.245 1.00 90.62 89 GLY A C 1
ATOM 703 O O . GLY A 1 89 ? -23.742 -7.510 16.157 1.00 90.62 89 GLY A O 1
ATOM 704 N N . VAL A 1 90 ? -22.705 -5.975 17.435 1.00 92.38 90 VAL A N 1
ATOM 705 C CA . VAL A 1 90 ? -22.569 -4.943 16.395 1.00 92.38 90 VAL A CA 1
ATOM 706 C C . VAL A 1 90 ? -21.426 -5.299 15.444 1.00 92.38 90 VAL A C 1
ATOM 708 O O . VAL A 1 90 ? -20.330 -5.672 15.862 1.00 92.38 90 VAL A O 1
ATOM 711 N N . HIS A 1 91 ? -21.661 -5.156 14.138 1.00 91.62 91 HIS A N 1
ATOM 712 C CA . HIS A 1 91 ? -20.635 -5.401 13.129 1.00 91.62 91 HIS A CA 1
ATOM 713 C C . HIS A 1 91 ? -19.528 -4.338 13.204 1.00 91.62 91 HIS A C 1
ATOM 715 O O . HIS A 1 91 ? -19.762 -3.155 12.947 1.00 91.62 91 HIS A O 1
ATOM 721 N N . LEU A 1 92 ? -18.313 -4.784 13.522 1.00 94.50 92 LEU A N 1
ATOM 722 C CA . LEU A 1 92 ? -17.110 -3.962 13.558 1.00 94.50 92 LEU A CA 1
ATOM 723 C C . LEU A 1 92 ? -16.277 -4.145 12.288 1.00 94.50 92 LEU A C 1
ATOM 725 O O . LEU A 1 92 ? -15.957 -5.264 11.893 1.00 94.50 92 LEU A O 1
ATOM 729 N N . THR A 1 93 ? -15.847 -3.038 11.691 1.00 95.62 93 THR A N 1
ATOM 730 C CA . THR A 1 93 ? -14.842 -3.032 10.625 1.00 95.62 93 THR A CA 1
ATOM 731 C C . THR A 1 93 ? -13.699 -2.100 10.991 1.00 95.62 93 THR A C 1
ATOM 733 O O . THR A 1 93 ? -13.919 -0.948 11.355 1.00 95.62 93 THR A O 1
ATOM 736 N N . VAL A 1 94 ? -12.464 -2.583 10.878 1.00 96.19 94 VAL A N 1
ATOM 737 C CA . VAL A 1 94 ? -11.262 -1.787 11.150 1.00 96.19 94 VAL A CA 1
ATOM 738 C C . VAL A 1 94 ? -10.780 -1.136 9.861 1.00 96.19 94 VAL A C 1
ATOM 740 O O . VAL A 1 94 ? -10.658 -1.785 8.821 1.00 96.19 94 VAL A O 1
ATOM 743 N N . LYS A 1 95 ? -10.456 0.153 9.932 1.00 95.81 95 LYS A N 1
ATOM 744 C CA . LYS A 1 95 ? -9.998 0.946 8.797 1.00 95.81 95 LYS A CA 1
ATOM 745 C C . LYS A 1 95 ? -8.702 1.685 9.119 1.00 95.81 95 LYS A C 1
ATOM 747 O O . LYS A 1 95 ? -8.586 2.360 10.137 1.00 95.81 95 LYS A O 1
ATOM 752 N N . ASN A 1 96 ? -7.753 1.604 8.190 1.00 93.69 96 ASN A N 1
ATOM 753 C CA . ASN A 1 96 ? -6.584 2.483 8.115 1.00 93.69 96 ASN A CA 1
ATOM 754 C C . ASN A 1 96 ? -6.719 3.405 6.877 1.00 93.69 96 ASN A C 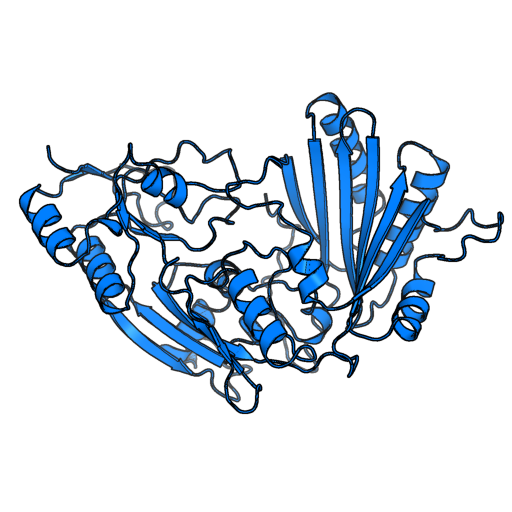1
ATOM 756 O O . ASN A 1 96 ? -7.695 4.142 6.774 1.00 93.69 96 ASN A O 1
ATOM 760 N N . GLY A 1 97 ? -5.824 3.330 5.886 1.00 89.56 97 GLY A N 1
ATOM 761 C CA . GLY A 1 97 ? -5.777 4.274 4.760 1.00 89.56 97 GLY A CA 1
ATOM 762 C C . GLY A 1 97 ? -6.902 4.152 3.721 1.00 89.56 97 GLY A C 1
ATOM 763 O O . GLY A 1 97 ? -6.894 4.880 2.740 1.00 89.56 97 GLY A O 1
ATOM 764 N N . GLY A 1 98 ? -7.858 3.226 3.873 1.00 88.75 98 GLY A N 1
ATOM 765 C CA . GLY A 1 98 ? -9.007 3.114 2.954 1.00 88.75 98 GLY A CA 1
ATOM 766 C C . GLY A 1 98 ? -8.680 2.633 1.529 1.00 88.75 98 GLY A C 1
ATOM 767 O O . GLY A 1 98 ? -9.476 2.841 0.618 1.00 88.75 98 GLY A O 1
ATOM 768 N N . HIS A 1 99 ? -7.531 1.976 1.343 1.00 87.31 99 HIS A N 1
ATOM 769 C CA . HIS A 1 99 ? -7.011 1.516 0.046 1.00 87.31 99 HIS A CA 1
ATOM 770 C C . HIS A 1 99 ? -7.470 0.110 -0.384 1.00 87.31 99 HIS A C 1
ATOM 772 O O . HIS A 1 99 ? -7.006 -0.404 -1.398 1.00 87.31 99 HIS A O 1
ATOM 778 N N . SER A 1 100 ? -8.363 -0.540 0.368 1.00 87.50 100 SER A N 1
ATOM 779 C CA . SER A 1 100 ? -8.933 -1.817 -0.071 1.00 87.50 100 SER A CA 1
ATOM 780 C C . SER A 1 100 ? -9.763 -1.594 -1.334 1.00 87.50 100 SER A C 1
ATOM 782 O O . SER A 1 100 ? -10.754 -0.863 -1.294 1.00 87.50 100 SER A O 1
ATOM 784 N N . TYR A 1 101 ? -9.395 -2.248 -2.437 1.00 80.56 101 TYR A N 1
ATOM 785 C CA . TYR A 1 101 ? -10.163 -2.145 -3.675 1.00 80.56 101 TYR A CA 1
ATOM 786 C C . TYR A 1 101 ? -11.578 -2.712 -3.543 1.00 80.56 101 TYR A C 1
ATOM 788 O O . TYR A 1 101 ? -12.494 -2.179 -4.156 1.00 80.56 101 TYR A O 1
ATOM 796 N N . ALA A 1 102 ? -11.784 -3.708 -2.679 1.00 85.12 102 ALA A N 1
ATOM 797 C CA . ALA A 1 102 ? -13.102 -4.241 -2.327 1.00 85.12 102 ALA A CA 1
ATOM 798 C C . ALA A 1 102 ? -13.790 -3.472 -1.177 1.00 85.12 102 ALA A C 1
ATOM 800 O O . ALA A 1 102 ? -14.809 -3.913 -0.653 1.00 85.12 102 ALA A O 1
ATOM 801 N N . ALA A 1 103 ? -13.219 -2.340 -0.748 1.00 87.88 103 ALA A N 1
ATOM 802 C CA . ALA A 1 103 ? -13.687 -1.528 0.372 1.00 87.88 103 ALA A CA 1
ATOM 803 C C . ALA A 1 103 ? -13.905 -2.310 1.683 1.00 87.88 103 ALA A C 1
ATOM 805 O O . ALA A 1 103 ? -14.776 -1.958 2.474 1.00 87.88 103 ALA A O 1
ATOM 806 N N . HIS A 1 104 ? -13.062 -3.310 1.972 1.00 90.62 104 HIS A N 1
ATOM 807 C CA . HIS A 1 104 ? -13.106 -4.081 3.228 1.00 90.62 104 HIS A CA 1
ATOM 808 C C . HIS A 1 104 ? -12.865 -3.236 4.492 1.00 90.62 104 HIS A C 1
ATOM 810 O O . HIS A 1 104 ? -13.054 -3.722 5.597 1.00 90.62 104 HIS A O 1
ATOM 816 N N . GLY A 1 105 ? -12.441 -1.977 4.345 1.00 91.38 105 GLY A N 1
ATOM 817 C CA . GLY A 1 105 ? -12.359 -1.017 5.449 1.00 91.38 105 GLY A CA 1
ATOM 818 C C . GLY A 1 105 ? -13.684 -0.315 5.767 1.00 91.38 105 GLY A C 1
ATOM 819 O O . GLY A 1 105 ? -13.680 0.613 6.566 1.00 91.38 105 GLY A O 1
ATOM 820 N N . LEU A 1 106 ? -14.791 -0.691 5.123 1.00 93.12 106 LEU A N 1
ATOM 821 C CA . LEU A 1 106 ? -16.122 -0.136 5.356 1.00 93.12 106 LEU A CA 1
ATOM 822 C C . LEU A 1 106 ? -17.154 -1.250 5.545 1.00 93.12 106 LEU A C 1
ATOM 824 O O . LEU A 1 106 ? -17.043 -2.332 4.970 1.00 93.12 106 LEU A O 1
ATOM 828 N N . ASN A 1 107 ? -18.223 -0.926 6.261 1.00 91.81 107 ASN A N 1
ATOM 829 C CA . ASN A 1 107 ? -19.433 -1.732 6.348 1.00 91.81 107 ASN A CA 1
ATOM 830 C C . ASN A 1 107 ? -20.671 -0.875 6.074 1.00 91.81 107 ASN A C 1
ATOM 832 O O . ASN A 1 107 ? -20.572 0.328 5.832 1.00 91.81 107 ASN A O 1
ATOM 836 N N . ASP A 1 108 ? -21.819 -1.537 6.083 1.00 89.25 108 ASP A N 1
ATOM 837 C CA . ASP A 1 108 ? -23.124 -0.903 6.037 1.00 89.25 108 ASP A CA 1
ATOM 838 C C . ASP A 1 108 ? -23.740 -1.026 7.425 1.00 89.25 108 ASP A C 1
ATOM 840 O O . ASP A 1 108 ? -23.785 -2.117 7.996 1.00 89.25 108 ASP A O 1
ATOM 844 N N . SER A 1 109 ? -24.142 0.116 7.980 1.00 88.88 109 SER A N 1
ATOM 845 C CA . SER A 1 109 ? -24.875 0.215 9.240 1.00 88.88 109 SER A CA 1
ATOM 846 C C . SER A 1 109 ? -24.224 -0.480 10.449 1.00 88.88 109 SER A C 1
ATOM 848 O O . SER A 1 109 ? -24.912 -0.949 11.353 1.00 88.88 109 SER A O 1
ATOM 850 N N . GLY A 1 110 ? -22.893 -0.563 10.475 1.00 92.38 110 GLY A N 1
ATOM 851 C CA . GLY A 1 110 ? -22.106 -1.027 11.615 1.00 92.38 110 GLY A CA 1
ATOM 852 C C . GLY A 1 110 ? -21.258 0.091 12.222 1.00 92.38 110 GLY A C 1
ATOM 853 O O . GLY A 1 110 ? -21.508 1.283 12.008 1.00 92.38 110 GLY A O 1
ATOM 854 N N . ILE A 1 111 ? -20.219 -0.312 12.953 1.00 95.50 111 ILE A N 1
ATOM 855 C CA . ILE A 1 111 ? -19.152 0.571 13.428 1.00 95.50 111 ILE A CA 1
ATOM 856 C C . ILE A 1 111 ? -17.944 0.421 12.507 1.00 95.50 111 ILE A C 1
ATOM 858 O O . ILE A 1 111 ? -17.441 -0.686 12.307 1.00 95.50 111 ILE A O 1
ATOM 862 N N . VAL A 1 112 ? -17.435 1.535 11.981 1.00 97.12 112 VAL A N 1
ATOM 863 C CA . VAL A 1 112 ? -16.098 1.577 11.370 1.00 97.12 112 VAL A CA 1
ATOM 864 C C . VAL A 1 112 ? -15.116 2.209 12.351 1.00 97.12 112 VAL A C 1
ATOM 866 O O . VAL A 1 112 ? -15.212 3.390 12.672 1.00 97.12 112 VAL A O 1
ATOM 869 N N . MET A 1 113 ? -14.136 1.440 12.813 1.00 97.94 113 MET A N 1
ATOM 870 C CA . MET A 1 113 ? -13.047 1.930 13.653 1.00 97.94 113 MET A CA 1
ATOM 871 C C . MET A 1 113 ? -11.893 2.421 12.773 1.00 97.94 113 MET A C 1
ATOM 873 O O . MET A 1 113 ? -11.159 1.629 12.186 1.00 97.94 113 MET A O 1
ATOM 877 N N . CYS A 1 114 ? -11.729 3.735 12.674 1.00 97.25 114 CYS A N 1
ATOM 878 C CA . CYS A 1 114 ? -10.639 4.386 11.959 1.00 97.25 114 CYS A CA 1
ATOM 879 C C . CYS A 1 114 ? -9.423 4.562 12.868 1.00 97.25 114 CYS A C 1
ATOM 881 O O . CYS A 1 114 ? -9.408 5.412 13.752 1.00 97.25 114 CYS A O 1
ATOM 883 N N . MET A 1 115 ? -8.369 3.803 12.597 1.00 97.44 115 MET A N 1
ATOM 884 C CA . MET A 1 115 ? -7.160 3.748 13.422 1.00 97.44 115 MET A CA 1
ATOM 885 C C . MET A 1 115 ? -6.240 4.961 13.254 1.00 97.44 115 MET A C 1
ATOM 887 O O . MET A 1 115 ? -5.166 4.993 13.834 1.00 97.44 115 MET A O 1
ATOM 891 N N . ASP A 1 116 ? -6.619 5.963 12.462 1.00 95.62 116 ASP A N 1
ATOM 892 C CA . ASP A 1 116 ? -5.725 7.002 11.938 1.00 95.62 116 ASP A CA 1
ATOM 893 C C . ASP A 1 116 ? -5.052 7.901 12.993 1.00 95.62 116 ASP A C 1
ATOM 895 O O . ASP A 1 116 ? -4.072 8.576 12.672 1.00 95.62 116 ASP A O 1
ATOM 899 N N . LYS A 1 117 ? -5.527 7.902 14.245 1.00 96.94 117 LYS A N 1
ATOM 900 C CA . LYS A 1 117 ? -4.843 8.553 15.376 1.00 96.94 117 LYS A CA 1
ATOM 901 C C . LYS A 1 117 ? -3.712 7.705 15.978 1.00 96.94 117 LYS A C 1
ATOM 903 O O . LYS A 1 117 ? -2.788 8.265 16.558 1.00 96.94 117 LYS A O 1
ATOM 908 N N . LEU A 1 118 ? -3.724 6.386 15.790 1.00 97.81 118 LEU A N 1
ATOM 909 C CA . LEU A 1 118 ? -2.665 5.451 16.193 1.00 97.81 118 LEU A CA 1
ATOM 910 C C . LEU A 1 118 ? -1.596 5.338 15.096 1.00 97.81 118 LEU A C 1
ATOM 912 O O . LEU A 1 118 ? -1.321 4.267 14.557 1.00 97.81 118 LEU A O 1
ATOM 916 N N . ASN A 1 119 ? -1.017 6.481 14.720 1.00 97.88 119 ASN A N 1
ATOM 917 C CA . ASN A 1 119 ? -0.138 6.620 13.555 1.00 97.88 119 ASN A CA 1
ATOM 918 C C . ASN A 1 119 ? 1.331 6.922 13.897 1.00 97.88 119 ASN A C 1
ATOM 920 O O . ASN A 1 119 ? 2.109 7.277 13.009 1.00 97.88 119 ASN A O 1
ATOM 924 N N . ARG A 1 120 ? 1.707 6.794 15.175 1.00 97.69 120 ARG A N 1
ATOM 925 C CA . ARG A 1 120 ? 3.065 7.065 15.655 1.00 97.69 120 ARG A CA 1
ATOM 926 C C . ARG A 1 120 ? 4.071 6.138 14.974 1.00 97.69 120 ARG A C 1
ATOM 928 O O . ARG A 1 120 ? 3.834 4.942 14.846 1.00 97.69 120 ARG A O 1
ATOM 935 N N . VAL A 1 121 ? 5.218 6.689 14.591 1.00 97.75 121 VAL A N 1
ATOM 936 C CA . VAL A 1 121 ? 6.343 5.935 14.028 1.00 97.75 121 VAL A CA 1
ATOM 937 C C . VAL A 1 121 ? 7.597 6.255 14.832 1.00 97.75 121 VAL A C 1
ATOM 939 O O . VAL A 1 121 ? 7.868 7.421 15.115 1.00 97.75 121 VAL A O 1
ATOM 942 N N . SER A 1 122 ? 8.354 5.229 15.215 1.00 96.06 122 SER A N 1
ATOM 943 C CA . SER A 1 122 ? 9.584 5.378 15.993 1.00 96.06 122 SER A CA 1
ATOM 944 C C . SER A 1 122 ? 10.658 4.427 15.482 1.00 96.06 122 SER A C 1
ATOM 946 O O . SER A 1 122 ? 10.486 3.212 15.524 1.00 96.06 122 SER A O 1
ATOM 948 N N . ILE A 1 123 ? 11.780 4.982 15.030 1.00 95.81 123 ILE A N 1
ATOM 949 C CA . ILE A 1 123 ? 12.977 4.219 14.653 1.00 95.81 123 ILE A CA 1
ATOM 950 C C . ILE A 1 123 ? 13.811 3.994 15.921 1.00 95.81 123 ILE A C 1
ATOM 952 O O . ILE A 1 123 ? 13.976 4.935 16.710 1.00 95.81 123 ILE A O 1
ATOM 956 N N . ASN A 1 124 ? 14.296 2.769 16.134 1.00 94.06 124 ASN A N 1
ATOM 957 C CA . ASN A 1 124 ? 15.166 2.442 17.266 1.00 94.06 124 ASN A CA 1
ATOM 958 C C . ASN A 1 124 ? 16.550 3.110 17.140 1.00 94.06 124 ASN A C 1
ATOM 960 O O . ASN A 1 124 ? 16.908 3.646 16.093 1.00 94.06 124 ASN A O 1
ATOM 964 N N . GLU A 1 125 ? 17.316 3.136 18.231 1.00 90.81 125 GLU A N 1
ATOM 965 C CA . GLU A 1 125 ? 18.558 3.922 18.314 1.00 90.81 125 GLU A CA 1
ATOM 966 C C . GLU A 1 125 ? 19.626 3.482 17.303 1.00 90.81 125 GLU A C 1
ATOM 968 O O . GLU A 1 125 ? 20.252 4.325 16.664 1.00 90.81 125 GLU A O 1
ATOM 973 N N . ASP A 1 126 ? 19.783 2.174 17.096 1.00 91.44 126 ASP A N 1
ATOM 974 C CA . ASP A 1 126 ? 20.724 1.593 16.129 1.00 91.44 126 ASP A CA 1
ATOM 975 C C . ASP A 1 126 ? 20.192 1.600 14.680 1.00 91.44 126 ASP A C 1
ATOM 977 O O . ASP A 1 126 ? 20.893 1.193 13.756 1.00 91.44 126 ASP A O 1
ATOM 981 N N . SER A 1 127 ? 18.960 2.078 14.467 1.00 91.31 127 SER A N 1
ATOM 982 C CA . SER A 1 127 ? 18.263 2.096 13.177 1.00 91.31 127 SER A CA 1
ATOM 983 C C . SER A 1 127 ? 18.115 0.726 12.499 1.00 91.31 127 SER A C 1
ATOM 985 O O . SER A 1 127 ? 17.987 0.672 11.275 1.00 91.31 127 SER A O 1
ATOM 987 N N . SER A 1 128 ? 18.108 -0.371 13.262 1.00 94.56 128 SER A N 1
ATOM 988 C CA . SER A 1 128 ? 17.875 -1.730 12.747 1.00 94.56 128 SER A CA 1
ATOM 989 C C . SER A 1 128 ? 16.389 -2.082 12.592 1.00 94.56 128 SER A C 1
ATOM 991 O O . SER A 1 128 ? 16.033 -3.001 11.843 1.00 94.56 128 SER A O 1
ATOM 993 N N . ALA A 1 129 ? 15.501 -1.343 13.263 1.00 96.94 129 ALA A N 1
ATOM 994 C CA . ALA A 1 129 ? 14.066 -1.577 13.244 1.00 96.94 129 ALA A CA 1
ATOM 995 C C . ALA A 1 129 ? 13.242 -0.289 13.405 1.00 96.94 129 ALA A C 1
ATOM 997 O O . ALA A 1 129 ? 13.678 0.727 13.948 1.00 96.94 129 ALA A O 1
ATOM 998 N N . VAL A 1 130 ? 11.992 -0.353 12.961 1.00 97.81 130 VAL A N 1
ATOM 999 C CA . VAL A 1 130 ? 11.009 0.718 13.121 1.00 97.81 130 VAL A CA 1
ATOM 1000 C C . VAL A 1 130 ? 9.721 0.153 13.709 1.00 97.81 130 VAL A C 1
ATOM 1002 O O . VAL A 1 130 ? 9.183 -0.826 13.198 1.00 97.81 130 VAL A O 1
ATOM 1005 N N . THR A 1 131 ? 9.223 0.768 14.780 1.00 98.38 131 THR A N 1
ATOM 1006 C CA . THR A 1 131 ? 7.880 0.509 15.315 1.00 98.38 131 THR A CA 1
ATOM 1007 C C . THR A 1 131 ? 6.898 1.458 14.643 1.00 98.38 131 THR A C 1
ATOM 1009 O O . THR A 1 131 ? 7.103 2.676 14.640 1.00 98.38 131 THR A O 1
ATOM 1012 N N . ILE A 1 132 ? 5.847 0.897 14.055 1.00 98.50 132 ILE A N 1
ATOM 1013 C CA . ILE A 1 132 ? 4.867 1.602 13.237 1.00 98.50 132 ILE A CA 1
ATOM 1014 C C . ILE A 1 132 ? 3.476 1.349 13.819 1.00 98.50 132 ILE A C 1
ATOM 1016 O O . ILE A 1 132 ? 3.004 0.212 13.853 1.00 98.50 132 ILE A O 1
ATOM 1020 N N . GLY A 1 133 ? 2.794 2.420 14.222 1.00 98.44 133 GLY A N 1
ATOM 1021 C CA . GLY A 1 133 ? 1.391 2.381 14.612 1.00 98.44 133 GLY A CA 1
ATOM 1022 C C . GLY A 1 133 ? 0.513 1.886 13.464 1.00 98.44 133 GLY A C 1
ATOM 1023 O O . GLY A 1 133 ? 0.662 2.300 12.311 1.00 98.44 133 GLY A O 1
ATOM 1024 N N . ALA A 1 134 ? -0.428 0.999 13.765 1.00 97.12 134 ALA A N 1
ATOM 1025 C CA . ALA A 1 134 ? -1.261 0.331 12.771 1.00 97.12 134 ALA A CA 1
ATOM 1026 C C . ALA A 1 134 ? -2.224 1.275 12.035 1.00 97.12 134 ALA A C 1
ATOM 1028 O O . ALA A 1 134 ? -2.807 0.881 11.024 1.00 97.12 134 ALA A O 1
ATOM 1029 N N . GLY A 1 135 ? -2.388 2.506 12.517 1.00 97.38 135 GLY A N 1
ATOM 1030 C CA . GLY A 1 135 ? -3.102 3.595 11.860 1.00 97.38 135 GLY A CA 1
ATOM 1031 C C . GLY A 1 135 ? -2.256 4.468 10.942 1.00 97.38 135 GLY A C 1
ATOM 1032 O O . GLY A 1 135 ? -2.774 5.424 10.369 1.00 97.38 135 GLY A O 1
ATOM 1033 N N . ALA A 1 136 ? -0.954 4.204 10.820 1.00 97.75 136 ALA A N 1
ATOM 1034 C CA . ALA A 1 136 ? -0.094 4.996 9.957 1.00 97.75 136 ALA A CA 1
ATOM 1035 C C . ALA A 1 136 ? -0.371 4.733 8.469 1.00 97.75 136 ALA A C 1
ATOM 1037 O O . ALA A 1 136 ? -0.822 3.661 8.060 1.00 97.75 136 ALA A O 1
ATOM 1038 N N . ILE A 1 137 ? -0.036 5.715 7.641 1.00 95.88 137 ILE A N 1
ATOM 1039 C CA . ILE A 1 137 ? 0.131 5.551 6.196 1.00 95.88 137 ILE A CA 1
ATOM 1040 C C . ILE A 1 137 ? 1.626 5.586 5.874 1.00 95.88 137 ILE A C 1
ATOM 1042 O O . ILE A 1 137 ? 2.419 6.091 6.676 1.00 95.88 137 ILE A O 1
ATOM 1046 N N . TRP A 1 138 ? 2.025 5.078 4.709 1.00 94.81 138 TRP A N 1
ATOM 1047 C CA . TRP A 1 138 ? 3.443 4.999 4.338 1.00 94.81 138 TRP A CA 1
ATOM 1048 C C . TRP A 1 138 ? 4.166 6.349 4.349 1.00 94.81 138 TRP A C 1
ATOM 1050 O O . TRP A 1 138 ? 5.339 6.397 4.716 1.00 94.81 138 TRP A O 1
ATOM 1060 N N . LYS A 1 139 ? 3.464 7.458 4.079 1.00 92.25 139 LYS A N 1
ATOM 1061 C CA . LYS A 1 139 ? 4.012 8.812 4.234 1.00 92.25 139 LYS A CA 1
ATOM 1062 C C . LYS A 1 139 ? 4.584 9.066 5.629 1.00 92.25 139 LYS A C 1
ATOM 1064 O O . LYS A 1 139 ? 5.720 9.513 5.743 1.00 92.25 139 LYS A O 1
ATOM 1069 N N . HIS A 1 140 ? 3.824 8.745 6.682 1.00 94.38 140 HIS A N 1
ATOM 1070 C CA . HIS A 1 140 ? 4.272 8.950 8.063 1.00 94.38 140 HIS A CA 1
ATOM 1071 C C . HIS A 1 140 ? 5.571 8.195 8.349 1.00 94.38 140 HIS A C 1
ATOM 1073 O O . HIS A 1 140 ? 6.410 8.678 9.103 1.00 94.38 140 HIS A O 1
ATOM 1079 N N . VAL A 1 141 ? 5.732 7.017 7.739 1.00 95.31 141 VAL A N 1
ATOM 1080 C CA . VAL A 1 141 ? 6.913 6.173 7.911 1.00 95.31 141 VAL A CA 1
ATOM 1081 C C . VAL A 1 141 ? 8.110 6.758 7.168 1.00 95.31 141 VAL A C 1
ATOM 1083 O O . VAL A 1 141 ? 9.156 6.970 7.776 1.00 95.31 141 VAL A O 1
ATOM 1086 N N . TYR A 1 142 ? 7.962 7.068 5.878 1.00 92.94 142 TYR A N 1
ATOM 1087 C CA . TYR A 1 142 ? 9.060 7.598 5.066 1.00 92.94 142 TYR A CA 1
ATOM 1088 C C . TYR A 1 142 ? 9.551 8.970 5.543 1.00 92.94 142 TYR A C 1
ATOM 1090 O O . TYR A 1 142 ? 10.759 9.212 5.535 1.00 92.94 142 TYR A O 1
ATOM 1098 N N . ASP A 1 143 ? 8.661 9.825 6.053 1.00 91.19 143 ASP A N 1
ATOM 1099 C CA . ASP A 1 143 ? 9.032 11.123 6.628 1.00 91.19 143 ASP A CA 1
ATOM 1100 C C . ASP A 1 143 ? 10.012 10.987 7.815 1.00 91.19 143 ASP A C 1
ATOM 1102 O O . ASP A 1 143 ? 10.885 11.839 7.992 1.00 91.19 143 ASP A O 1
ATOM 1106 N N . GLN A 1 144 ? 9.944 9.897 8.598 1.00 91.94 144 GLN A N 1
ATOM 1107 C CA . GLN A 1 144 ? 10.889 9.662 9.703 1.00 91.94 144 GLN A CA 1
ATOM 1108 C C . GLN A 1 144 ? 12.318 9.388 9.220 1.00 91.94 144 GLN A C 1
ATOM 1110 O O . GLN A 1 144 ? 13.280 9.787 9.879 1.00 91.94 144 GLN A O 1
ATOM 1115 N N . PHE A 1 145 ? 12.479 8.732 8.068 1.00 87.94 145 PHE A N 1
ATOM 1116 C CA . PHE A 1 145 ? 13.799 8.432 7.507 1.00 87.94 145 PHE A CA 1
ATOM 1117 C C . PHE A 1 145 ? 14.451 9.674 6.902 1.00 87.94 145 PHE A C 1
ATOM 1119 O O . PHE A 1 145 ? 15.651 9.881 7.089 1.00 87.94 145 PHE A O 1
ATOM 1126 N N . VAL A 1 146 ? 13.662 10.558 6.276 1.00 83.69 146 VAL A N 1
ATOM 1127 C CA . VAL A 1 146 ? 14.147 11.852 5.761 1.00 83.69 146 VAL A CA 1
ATOM 1128 C C . VAL A 1 146 ? 14.803 12.683 6.866 1.00 83.69 146 VAL A C 1
ATOM 1130 O O . VAL A 1 146 ? 15.828 13.321 6.618 1.00 83.69 146 VAL A O 1
ATOM 1133 N N . GLY A 1 147 ? 14.231 12.658 8.075 1.00 72.50 147 GLY A N 1
ATOM 1134 C CA . GLY A 1 147 ? 14.711 13.425 9.226 1.00 72.50 147 GLY A CA 1
ATOM 1135 C C . GLY A 1 147 ? 15.866 12.795 10.012 1.00 72.50 147 GLY A C 1
ATOM 1136 O O . GLY A 1 147 ? 16.433 13.476 10.863 1.00 72.50 147 GLY A O 1
ATOM 1137 N N . ARG A 1 148 ? 16.216 11.523 9.766 1.00 78.88 148 ARG A N 1
ATOM 1138 C CA . ARG A 1 148 ? 17.233 10.794 10.551 1.00 78.88 148 ARG A CA 1
ATOM 1139 C C . ARG A 1 148 ? 18.329 10.170 9.700 1.00 78.88 148 ARG A C 1
ATOM 1141 O O . ARG A 1 148 ? 19.479 10.581 9.797 1.00 78.88 148 ARG A O 1
ATOM 1148 N N . ASN A 1 149 ? 17.985 9.175 8.887 1.00 83.12 149 ASN A N 1
ATOM 1149 C CA . ASN A 1 149 ? 18.944 8.465 8.050 1.00 83.12 149 ASN A CA 1
ATOM 1150 C C . ASN A 1 149 ? 18.326 8.139 6.690 1.00 83.12 149 ASN A C 1
ATOM 1152 O O . ASN A 1 149 ? 17.592 7.167 6.520 1.00 83.12 149 ASN A O 1
ATOM 1156 N N . LYS A 1 150 ? 18.687 8.974 5.722 1.00 85.00 150 LYS A N 1
ATOM 1157 C CA . LYS A 1 150 ? 18.258 8.915 4.328 1.00 85.00 150 LYS A CA 1
ATOM 1158 C C . LYS A 1 150 ? 18.784 7.693 3.566 1.00 85.00 150 LYS A C 1
ATOM 1160 O O . LYS A 1 150 ? 18.229 7.366 2.524 1.00 85.00 150 LYS A O 1
ATOM 1165 N N . ALA A 1 151 ? 19.818 7.023 4.077 1.00 91.06 151 ALA A N 1
ATOM 1166 C CA . ALA A 1 151 ? 20.375 5.814 3.475 1.00 91.06 151 ALA A CA 1
ATOM 1167 C C . ALA A 1 151 ? 19.680 4.524 3.919 1.00 91.06 151 ALA A C 1
ATOM 1169 O O . ALA A 1 151 ? 19.997 3.456 3.400 1.00 91.06 151 ALA A O 1
ATOM 1170 N N . ASN A 1 152 ? 18.720 4.617 4.839 1.00 93.56 152 ASN A N 1
ATOM 1171 C CA . ASN A 1 152 ? 17.966 3.473 5.321 1.00 93.56 152 ASN A CA 1
ATOM 1172 C C . ASN A 1 152 ? 16.578 3.401 4.682 1.00 93.56 152 ASN A C 1
ATOM 1174 O O . ASN A 1 152 ? 15.941 4.417 4.399 1.00 93.56 152 ASN A O 1
ATOM 1178 N N . ILE A 1 153 ? 16.091 2.177 4.507 1.00 94.06 153 ILE A N 1
ATOM 1179 C CA . ILE A 1 153 ? 14.796 1.866 3.919 1.00 94.06 153 ILE A CA 1
ATOM 1180 C C . ILE A 1 153 ? 14.049 0.829 4.759 1.00 94.06 153 ILE A C 1
ATOM 1182 O O . ILE A 1 153 ? 14.635 -0.050 5.389 1.00 94.06 153 ILE A O 1
ATOM 1186 N N . VAL A 1 154 ? 12.725 0.930 4.735 1.00 95.44 154 VAL A N 1
ATOM 1187 C CA . VAL A 1 154 ? 11.797 -0.092 5.222 1.00 95.44 154 VAL A CA 1
ATOM 1188 C C . VAL A 1 154 ? 11.015 -0.645 4.034 1.00 95.44 154 VAL A C 1
ATOM 1190 O O . VAL A 1 154 ? 10.658 0.099 3.115 1.00 95.44 154 VAL A O 1
ATOM 1193 N N . VAL A 1 155 ? 10.740 -1.948 4.050 1.00 95.19 155 VAL A N 1
ATOM 1194 C CA . VAL A 1 155 ? 9.970 -2.623 2.997 1.00 95.19 155 VAL A CA 1
ATOM 1195 C C . VAL A 1 155 ? 8.506 -2.197 3.096 1.00 95.19 155 VAL A C 1
ATOM 1197 O O . VAL A 1 155 ? 7.739 -2.718 3.902 1.00 95.19 155 VAL A O 1
ATOM 1200 N N . GLY A 1 156 ? 8.140 -1.201 2.289 1.00 93.62 156 GLY A N 1
ATOM 1201 C CA . GLY A 1 156 ? 6.832 -0.553 2.322 1.00 93.62 156 GLY A CA 1
ATOM 1202 C C . GLY A 1 156 ? 6.229 -0.285 0.951 1.00 93.62 156 GLY A C 1
ATOM 1203 O O . GLY A 1 156 ? 6.840 -0.568 -0.082 1.00 93.62 156 GLY A O 1
ATOM 1204 N N . GLY A 1 157 ? 5.004 0.237 0.948 1.00 90.81 157 GLY A N 1
ATOM 1205 C CA . GLY A 1 157 ? 4.248 0.532 -0.262 1.00 90.81 157 GLY A CA 1
ATOM 1206 C C . GLY A 1 157 ? 4.725 1.806 -0.958 1.00 90.81 157 GLY A C 1
ATOM 1207 O O . GLY A 1 157 ? 5.045 2.797 -0.312 1.00 90.81 157 GLY A O 1
ATOM 1208 N N . GLN A 1 158 ? 4.709 1.796 -2.292 1.00 88.31 158 GLN A N 1
ATOM 1209 C CA . GLN A 1 158 ? 5.086 2.957 -3.107 1.00 88.31 158 GLN A CA 1
ATOM 1210 C C . GLN A 1 158 ? 4.128 4.144 -2.944 1.00 88.31 158 GLN A C 1
ATOM 1212 O O . GLN A 1 158 ? 4.568 5.289 -2.904 1.00 88.31 158 GLN A O 1
ATOM 1217 N N . CYS A 1 159 ? 2.820 3.885 -2.843 1.00 87.31 159 CYS A N 1
ATOM 1218 C CA . CYS A 1 159 ? 1.835 4.950 -2.695 1.00 87.31 159 CYS A CA 1
ATOM 1219 C C . CYS A 1 159 ? 1.813 5.459 -1.238 1.00 87.31 159 CYS A C 1
ATOM 1221 O O . CYS A 1 159 ? 1.487 4.685 -0.329 1.00 87.31 159 CYS A O 1
ATOM 1223 N N . PRO A 1 160 ? 2.083 6.756 -0.992 1.00 88.62 160 PRO A N 1
ATOM 1224 C CA . PRO A 1 160 ? 2.281 7.297 0.356 1.00 88.62 160 PRO A CA 1
ATOM 1225 C C . PRO A 1 160 ? 1.021 7.260 1.239 1.00 88.62 160 PRO A C 1
ATOM 1227 O O . PRO A 1 160 ? 1.130 7.283 2.466 1.00 88.62 160 PRO A O 1
ATOM 1230 N N . TYR A 1 161 ? -0.170 7.185 0.639 1.00 88.50 161 TYR A N 1
ATOM 1231 C CA . TYR A 1 161 ? -1.459 7.172 1.344 1.00 88.50 161 TYR A CA 1
ATOM 1232 C C . TYR A 1 161 ? -1.957 5.771 1.716 1.00 88.50 161 TYR A C 1
ATOM 1234 O O . TYR A 1 161 ? -2.921 5.639 2.473 1.00 88.50 161 TYR A O 1
ATOM 1242 N N . VAL A 1 162 ? -1.292 4.715 1.236 1.00 91.06 162 VAL A N 1
ATOM 1243 C CA . VAL A 1 162 ? -1.647 3.341 1.596 1.00 91.06 162 VAL A CA 1
ATOM 1244 C C . VAL A 1 162 ? -1.423 3.132 3.095 1.00 91.06 162 VAL A C 1
ATOM 1246 O O . VAL A 1 162 ? -0.357 3.431 3.634 1.00 91.06 162 VAL A O 1
ATOM 1249 N N . GLY A 1 163 ? -2.451 2.603 3.764 1.00 94.50 163 GLY A N 1
ATOM 1250 C CA . GLY A 1 163 ? -2.396 2.252 5.179 1.00 94.50 163 GLY A CA 1
ATOM 1251 C C . GLY A 1 163 ? -1.443 1.087 5.431 1.00 94.50 163 GLY A C 1
ATOM 1252 O O . GLY A 1 163 ? -1.580 0.031 4.810 1.00 94.50 163 GLY A O 1
ATOM 1253 N N . VAL A 1 164 ? -0.511 1.270 6.364 1.00 96.06 164 VAL A N 1
ATOM 1254 C CA . VAL A 1 164 ? 0.575 0.316 6.640 1.00 96.06 164 VAL A CA 1
ATOM 1255 C C . VAL A 1 164 ? 0.063 -1.056 7.077 1.00 96.06 164 VAL A C 1
ATOM 1257 O O . VAL A 1 164 ? 0.548 -2.068 6.594 1.00 96.06 164 VAL A O 1
ATOM 1260 N N . SER A 1 165 ? -0.955 -1.111 7.940 1.00 95.06 165 SER A N 1
ATOM 1261 C CA . SER A 1 165 ? -1.446 -2.367 8.524 1.00 95.06 165 SER A CA 1
ATOM 1262 C C . SER A 1 165 ? -2.144 -3.243 7.492 1.00 95.06 165 SER A C 1
ATOM 1264 O O . SER A 1 165 ? -1.817 -4.416 7.359 1.00 95.06 165 SER A O 1
ATOM 1266 N N . GLY A 1 166 ? -3.054 -2.663 6.704 1.00 93.31 166 GLY A N 1
ATOM 1267 C CA . GLY A 1 166 ? -3.726 -3.379 5.618 1.00 93.31 166 GLY A CA 1
ATOM 1268 C C . GLY A 1 166 ? -2.755 -3.845 4.530 1.00 93.31 166 GLY A C 1
ATOM 1269 O O . GLY A 1 166 ? -2.908 -4.951 4.019 1.00 93.31 166 GLY A O 1
ATOM 1270 N N . PHE A 1 167 ? -1.740 -3.033 4.210 1.00 94.06 167 PHE A N 1
ATOM 1271 C CA . PHE A 1 167 ? -0.672 -3.415 3.284 1.00 94.06 167 PHE A CA 1
ATOM 1272 C C . PHE A 1 167 ? 0.132 -4.602 3.814 1.00 94.06 167 PHE A C 1
ATOM 1274 O O . PHE A 1 167 ? 0.240 -5.613 3.127 1.00 94.06 167 PHE A O 1
ATOM 1281 N N . THR A 1 168 ? 0.662 -4.492 5.035 1.00 92.94 168 THR A N 1
ATOM 1282 C CA . THR A 1 168 ? 1.536 -5.511 5.617 1.00 92.94 168 THR A CA 1
ATOM 1283 C C . THR A 1 168 ? 0.766 -6.800 5.869 1.00 92.94 168 THR A C 1
ATOM 1285 O O . THR A 1 168 ? 1.187 -7.839 5.393 1.00 92.94 168 THR A O 1
ATOM 1288 N N . MET A 1 169 ? -0.409 -6.770 6.505 1.00 90.69 169 MET A N 1
ATOM 1289 C CA . MET A 1 169 ? -1.184 -7.994 6.787 1.00 90.69 169 MET A CA 1
ATOM 1290 C C . MET A 1 169 ? -1.701 -8.702 5.522 1.00 90.69 169 MET A C 1
ATOM 1292 O O . MET A 1 169 ? -2.021 -9.888 5.556 1.00 90.69 169 MET A O 1
ATOM 1296 N N . GLY A 1 170 ? -1.788 -7.987 4.396 1.00 90.06 170 GLY A N 1
ATOM 1297 C CA . GLY A 1 170 ? -2.096 -8.564 3.084 1.00 90.06 170 GLY A CA 1
ATOM 1298 C C . GLY A 1 170 ? -0.892 -9.177 2.357 1.00 90.06 170 GLY A C 1
ATOM 1299 O O . GLY A 1 170 ? -1.047 -9.627 1.227 1.00 90.06 170 GLY A O 1
ATOM 1300 N N . GLY A 1 171 ? 0.302 -9.154 2.957 1.00 89.06 171 GLY A N 1
ATOM 1301 C CA . GLY A 1 171 ? 1.568 -9.613 2.375 1.00 89.06 171 GLY A CA 1
ATOM 1302 C C . GLY A 1 171 ? 2.573 -8.472 2.198 1.00 89.06 171 GLY A C 1
ATOM 1303 O O . GLY A 1 171 ? 3.722 -8.568 2.620 1.00 89.06 171 GLY A O 1
ATOM 1304 N N . GLY A 1 172 ? 2.130 -7.347 1.638 1.00 90.94 172 GLY A N 1
ATOM 1305 C CA . GLY A 1 172 ? 2.948 -6.143 1.504 1.00 90.94 172 GLY A CA 1
ATOM 1306 C C . GLY A 1 172 ? 3.986 -6.227 0.387 1.00 90.94 172 GLY A C 1
ATOM 1307 O O . GLY A 1 172 ? 5.186 -6.292 0.642 1.00 90.94 172 GLY A O 1
ATOM 1308 N N . LEU A 1 173 ? 3.534 -6.194 -0.867 1.00 89.69 173 LEU A N 1
ATOM 1309 C CA . LEU A 1 173 ? 4.437 -6.131 -2.014 1.00 89.69 173 LEU A CA 1
ATOM 1310 C C . LEU A 1 173 ? 5.052 -4.731 -2.149 1.00 89.69 173 LEU A C 1
ATOM 1312 O O . LEU A 1 173 ? 4.344 -3.744 -2.346 1.00 89.69 173 LEU A O 1
ATOM 1316 N N . SER A 1 174 ? 6.375 -4.660 -2.058 1.00 92.06 174 SER A N 1
ATOM 1317 C CA . SER A 1 174 ? 7.154 -3.426 -2.107 1.00 92.06 174 SER A CA 1
ATOM 1318 C C . SER A 1 174 ? 7.995 -3.344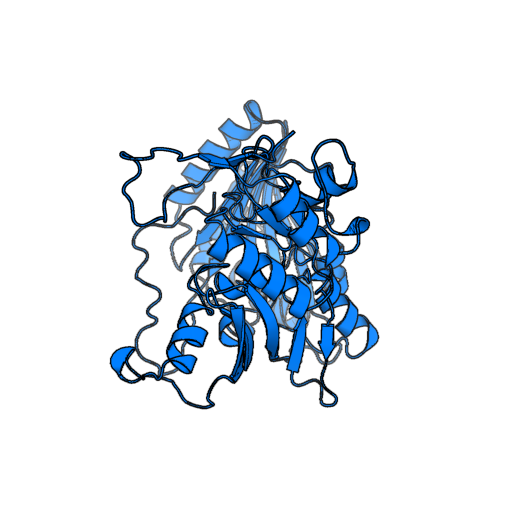 -3.383 1.00 92.06 174 SER A C 1
ATOM 1320 O O . SER A 1 174 ? 8.470 -4.377 -3.865 1.00 92.06 174 SER A O 1
ATOM 1322 N N . PRO A 1 175 ? 8.324 -2.129 -3.856 1.00 91.19 175 PRO A N 1
ATOM 1323 C CA . PRO A 1 175 ? 9.383 -1.930 -4.842 1.00 91.19 175 PRO A CA 1
ATOM 1324 C C . PRO A 1 175 ? 10.736 -2.529 -4.446 1.00 91.19 175 PRO A C 1
ATOM 1326 O O . PRO A 1 175 ? 11.548 -2.837 -5.310 1.00 91.19 175 PRO A O 1
ATOM 1329 N N . PHE A 1 176 ? 10.974 -2.740 -3.150 1.00 93.50 176 PHE A N 1
ATOM 1330 C CA . PHE A 1 176 ? 12.193 -3.367 -2.640 1.00 93.50 176 PHE A CA 1
ATOM 1331 C C . PHE A 1 176 ? 12.016 -4.847 -2.296 1.00 93.50 176 PHE A C 1
ATOM 1333 O O . PHE A 1 176 ? 12.937 -5.463 -1.761 1.00 93.50 176 PHE A O 1
ATOM 1340 N N . SER A 1 177 ? 10.867 -5.457 -2.610 1.00 91.81 177 SER A N 1
ATOM 1341 C CA . SER A 1 177 ? 10.616 -6.846 -2.221 1.00 91.81 177 SER A CA 1
ATOM 1342 C C . SER A 1 177 ? 11.531 -7.857 -2.895 1.00 91.81 177 SER A C 1
ATOM 1344 O O . SER A 1 177 ? 11.784 -8.917 -2.332 1.00 91.81 177 SER A O 1
ATOM 1346 N N . ARG A 1 178 ? 12.083 -7.525 -4.064 1.00 89.62 178 ARG A N 1
ATOM 1347 C CA . ARG A 1 178 ? 13.117 -8.341 -4.714 1.00 89.62 178 ARG A CA 1
ATOM 1348 C C . ARG A 1 178 ? 14.461 -8.288 -3.981 1.00 89.62 178 ARG A C 1
ATOM 1350 O O . ARG A 1 178 ? 15.211 -9.255 -4.018 1.00 89.62 178 ARG A O 1
ATOM 1357 N N . SER A 1 179 ? 14.750 -7.178 -3.301 1.00 91.88 179 SER A N 1
ATOM 1358 C CA . SER A 1 179 ? 15.969 -7.006 -2.505 1.00 91.88 179 SER A CA 1
ATOM 1359 C C . SER A 1 179 ? 15.837 -7.602 -1.100 1.00 91.88 179 SER A C 1
ATOM 1361 O O . SER A 1 179 ? 16.800 -8.177 -0.602 1.00 91.88 179 SER A O 1
ATOM 1363 N N . TYR A 1 180 ? 14.666 -7.467 -0.462 1.00 93.62 180 TYR A N 1
ATOM 1364 C CA . TYR A 1 180 ? 14.516 -7.697 0.984 1.00 93.62 180 TYR A CA 1
ATOM 1365 C C . TYR A 1 180 ? 13.275 -8.520 1.395 1.00 93.62 180 TYR A C 1
ATOM 1367 O O . TYR A 1 180 ? 12.933 -8.555 2.576 1.00 93.62 180 TYR A O 1
ATOM 1375 N N . GLY A 1 181 ? 12.582 -9.172 0.457 1.00 91.12 181 GLY A N 1
ATOM 1376 C CA . GLY A 1 181 ? 11.362 -9.945 0.735 1.00 91.12 181 GLY A CA 1
ATOM 1377 C C . GLY A 1 181 ? 10.089 -9.096 0.843 1.00 91.12 181 GLY A C 1
ATOM 1378 O O . GLY A 1 181 ? 10.094 -7.878 0.660 1.00 91.12 181 GLY A O 1
ATOM 1379 N N . LEU A 1 182 ? 8.951 -9.729 1.103 1.00 91.62 182 LEU A N 1
ATOM 1380 C CA . LEU A 1 182 ? 7.668 -9.050 1.291 1.00 91.62 182 LEU A CA 1
ATOM 1381 C C . LEU A 1 182 ? 7.632 -8.262 2.609 1.00 91.62 182 LEU A C 1
ATOM 1383 O O . LEU A 1 182 ? 8.432 -8.484 3.516 1.00 91.62 182 LEU A O 1
ATOM 1387 N N . GLY A 1 183 ? 6.673 -7.348 2.757 1.00 91.44 183 GLY A N 1
ATOM 1388 C CA . GLY A 1 183 ? 6.468 -6.601 4.001 1.00 91.44 183 GLY A CA 1
ATOM 1389 C C . GLY A 1 183 ? 6.308 -7.527 5.213 1.00 91.44 183 GLY A C 1
ATOM 1390 O O . GLY A 1 183 ? 6.917 -7.284 6.253 1.00 91.44 183 GLY A O 1
ATOM 1391 N N . ILE A 1 184 ? 5.578 -8.638 5.057 1.00 91.44 184 ILE A N 1
ATOM 1392 C CA . ILE A 1 184 ? 5.406 -9.664 6.104 1.00 91.44 184 ILE A CA 1
ATOM 1393 C C . ILE A 1 184 ? 6.700 -10.374 6.507 1.00 91.44 184 ILE A C 1
ATOM 1395 O O . ILE A 1 184 ? 6.872 -10.719 7.678 1.00 91.44 184 ILE A O 1
ATOM 1399 N N . ASP A 1 185 ? 7.642 -10.557 5.579 1.00 90.69 185 ASP A N 1
ATOM 1400 C CA . ASP A 1 185 ? 8.914 -11.229 5.871 1.00 90.69 185 ASP A CA 1
ATOM 1401 C C . ASP A 1 185 ? 9.741 -10.411 6.868 1.00 90.69 185 ASP A C 1
ATOM 1403 O O . ASP A 1 185 ? 10.507 -10.955 7.669 1.00 90.69 185 ASP A O 1
ATOM 1407 N N . ASN A 1 186 ? 9.503 -9.100 6.861 1.00 94.25 186 ASN A N 1
ATOM 1408 C CA . ASN A 1 186 ? 10.221 -8.094 7.620 1.00 94.25 186 ASN A CA 1
ATOM 1409 C C . ASN A 1 186 ? 9.575 -7.739 8.962 1.00 94.25 186 ASN A C 1
ATOM 1411 O O . ASN A 1 186 ? 10.186 -6.997 9.733 1.00 94.25 186 ASN A O 1
ATOM 1415 N N . VAL A 1 187 ? 8.390 -8.276 9.272 1.00 94.94 187 VAL A N 1
ATOM 1416 C CA . VAL A 1 187 ? 7.752 -8.110 10.586 1.00 94.94 187 VAL A CA 1
ATOM 1417 C C . VAL A 1 187 ? 8.562 -8.853 11.647 1.00 94.94 187 VAL A C 1
ATOM 1419 O O . VAL A 1 187 ? 8.884 -10.029 11.491 1.00 94.94 187 VAL A O 1
ATOM 1422 N N . LEU A 1 188 ? 8.888 -8.150 12.729 1.00 95.62 188 LEU A N 1
ATOM 1423 C CA . LEU A 1 188 ? 9.659 -8.640 13.872 1.00 95.62 188 LEU A CA 1
ATOM 1424 C C . LEU A 1 188 ? 8.790 -8.819 15.120 1.00 95.62 188 LEU A C 1
ATOM 1426 O O . LEU A 1 188 ? 9.102 -9.647 15.966 1.00 95.62 188 LEU A O 1
ATOM 1430 N N . GLU A 1 189 ? 7.725 -8.033 15.255 1.00 96.44 189 GLU A N 1
ATOM 1431 C CA . GLU A 1 189 ? 6.844 -8.031 16.424 1.00 96.44 189 GLU A CA 1
ATOM 1432 C C . GLU A 1 189 ? 5.494 -7.427 16.041 1.00 96.44 189 GLU A C 1
ATOM 1434 O O . GLU A 1 189 ? 5.449 -6.503 15.224 1.00 96.44 189 GLU A O 1
ATOM 1439 N N . ILE A 1 190 ? 4.411 -7.912 16.641 1.00 96.88 190 ILE A N 1
ATOM 1440 C CA . ILE A 1 190 ? 3.075 -7.318 16.531 1.00 96.88 190 ILE A CA 1
ATOM 1441 C C . ILE A 1 190 ? 2.507 -7.037 17.919 1.00 96.88 190 ILE A C 1
ATOM 1443 O O . ILE A 1 190 ? 2.762 -7.790 18.858 1.00 96.88 190 ILE A O 1
ATOM 1447 N N . ARG A 1 191 ? 1.688 -5.990 18.028 1.00 97.69 191 ARG A N 1
ATOM 1448 C CA . ARG A 1 191 ? 0.825 -5.738 19.184 1.00 97.69 191 ARG A CA 1
ATOM 1449 C C . ARG A 1 191 ? -0.621 -5.685 18.709 1.00 97.69 191 ARG A C 1
ATOM 1451 O O . ARG A 1 191 ? -0.945 -4.881 17.837 1.00 97.69 191 ARG A O 1
ATOM 1458 N N . VAL A 1 192 ? -1.481 -6.553 19.232 1.00 97.00 192 VAL A N 1
ATOM 1459 C CA . VAL A 1 192 ? -2.829 -6.810 18.697 1.00 97.00 192 VAL A CA 1
ATOM 1460 C C . VAL A 1 192 ? -3.867 -6.912 19.812 1.00 97.00 192 VAL A C 1
ATOM 1462 O O . VAL A 1 192 ? -3.594 -7.484 20.862 1.00 97.00 192 VAL A O 1
ATOM 1465 N N . VAL A 1 193 ? -5.061 -6.370 19.570 1.00 98.06 193 VAL A N 1
ATOM 1466 C CA . VAL A 1 193 ? -6.264 -6.594 20.383 1.00 98.06 193 VAL A CA 1
ATOM 1467 C C . VAL A 1 193 ? -7.053 -7.746 19.773 1.00 98.06 193 VAL A C 1
ATOM 1469 O O . VAL A 1 193 ? -7.472 -7.672 18.616 1.00 98.06 193 VAL A O 1
ATOM 1472 N N . THR A 1 194 ? -7.264 -8.812 20.535 1.00 95.38 194 THR A N 1
ATOM 1473 C CA . THR A 1 194 ? -8.055 -9.971 20.093 1.00 95.38 194 THR A CA 1
ATOM 1474 C C . THR A 1 194 ? -9.559 -9.693 20.175 1.00 95.38 194 THR A C 1
ATOM 1476 O O . THR A 1 194 ? -9.994 -8.706 20.764 1.00 95.38 194 THR A O 1
ATOM 1479 N N . ALA A 1 195 ? -10.391 -10.591 19.637 1.00 93.94 195 ALA A N 1
ATOM 1480 C CA . ALA A 1 195 ? -11.851 -10.493 19.761 1.00 93.94 195 ALA A CA 1
ATOM 1481 C C . ALA A 1 195 ? -12.353 -10.538 21.223 1.00 93.94 195 ALA A C 1
ATOM 1483 O O . ALA A 1 195 ? -13.446 -10.056 21.522 1.00 93.94 195 ALA A O 1
ATOM 1484 N N . ASN A 1 196 ? -11.548 -11.070 22.148 1.00 94.69 196 ASN A N 1
ATOM 1485 C CA . ASN A 1 196 ? -11.844 -11.063 23.582 1.00 94.69 196 ASN A CA 1
ATOM 1486 C C . ASN A 1 196 ? -11.507 -9.720 24.254 1.00 94.69 196 ASN A C 1
ATOM 1488 O O . ASN A 1 196 ? -11.824 -9.526 25.424 1.00 94.69 196 ASN A O 1
ATOM 1492 N N . GLY A 1 197 ? -10.915 -8.772 23.523 1.00 95.94 197 GLY A N 1
ATOM 1493 C CA . GLY A 1 197 ? -10.449 -7.501 24.074 1.00 95.94 197 GLY A CA 1
ATOM 1494 C C . GLY A 1 197 ? -9.075 -7.590 24.742 1.00 95.94 197 GLY A C 1
ATOM 1495 O O . GLY A 1 197 ? -8.586 -6.583 25.243 1.00 95.94 197 GLY A O 1
ATOM 1496 N N . ASP A 1 198 ? -8.430 -8.760 24.721 1.00 96.62 198 ASP A N 1
ATOM 1497 C CA . ASP A 1 198 ? -7.088 -8.941 25.274 1.00 96.62 198 ASP A CA 1
ATOM 1498 C C . ASP A 1 198 ? -6.034 -8.317 24.358 1.00 96.62 198 ASP A C 1
ATOM 1500 O O . ASP A 1 198 ? -6.058 -8.540 23.142 1.00 96.62 198 ASP A O 1
ATOM 1504 N N . ILE A 1 199 ? -5.080 -7.594 24.948 1.00 97.81 199 ILE A N 1
ATOM 1505 C CA . ILE A 1 199 ? -3.909 -7.068 24.244 1.00 97.81 199 ILE A CA 1
ATOM 1506 C C . ILE A 1 199 ? -2.771 -8.083 24.335 1.00 97.81 199 ILE A C 1
ATOM 1508 O O . ILE A 1 199 ? -2.366 -8.476 25.428 1.00 97.81 199 ILE A O 1
ATOM 1512 N N . GLN A 1 200 ? -2.210 -8.454 23.188 1.00 96.25 200 GLN A N 1
ATOM 1513 C CA . GLN A 1 200 ? -1.058 -9.347 23.097 1.00 96.25 200 GLN A CA 1
ATOM 1514 C C . GLN A 1 200 ? 0.082 -8.670 22.340 1.00 96.25 200 GLN A C 1
ATOM 1516 O O . GLN A 1 200 ? -0.145 -8.037 21.308 1.00 96.25 200 GLN A O 1
ATOM 1521 N N . THR A 1 201 ? 1.308 -8.822 22.843 1.00 97.38 201 THR A N 1
ATOM 1522 C CA . THR A 1 201 ? 2.537 -8.489 22.113 1.00 97.38 201 THR A CA 1
ATOM 1523 C C . THR A 1 201 ? 3.250 -9.787 21.774 1.00 97.38 201 THR A C 1
ATOM 1525 O O . THR A 1 201 ? 3.623 -10.531 22.676 1.00 97.38 201 THR A O 1
ATOM 1528 N N . ILE A 1 202 ? 3.460 -10.040 20.485 1.00 96.19 202 ILE A N 1
ATOM 1529 C CA . ILE A 1 202 ? 4.067 -11.276 19.989 1.00 96.19 202 ILE A CA 1
ATOM 1530 C C . ILE A 1 202 ? 5.322 -10.920 19.206 1.00 96.19 202 ILE A C 1
ATOM 1532 O O . ILE A 1 202 ? 5.259 -10.211 18.201 1.00 96.19 202 ILE A O 1
ATOM 1536 N N . VAL A 1 203 ? 6.464 -11.429 19.664 1.00 94.56 203 VAL A N 1
ATOM 1537 C CA . VAL A 1 203 ? 7.765 -11.274 19.004 1.00 94.56 203 VAL A CA 1
ATOM 1538 C C . VAL A 1 203 ? 7.998 -12.470 18.084 1.00 94.56 203 VAL A C 1
ATOM 1540 O O . VAL A 1 203 ? 7.838 -13.619 18.493 1.00 94.56 203 VAL A O 1
ATOM 1543 N N . LYS A 1 204 ? 8.405 -12.217 16.838 1.00 89.94 204 LYS A N 1
ATOM 1544 C CA . LYS A 1 204 ? 8.755 -13.268 15.879 1.00 89.94 204 LYS A CA 1
ATOM 1545 C C . LYS A 1 204 ? 9.986 -14.020 16.378 1.00 89.94 204 LYS A C 1
ATOM 1547 O O . LYS A 1 204 ? 11.041 -13.424 16.595 1.00 89.94 204 LYS A O 1
ATOM 1552 N N . ALA A 1 205 ? 9.859 -15.335 16.533 1.00 80.19 205 ALA A N 1
ATOM 1553 C CA . ALA A 1 205 ? 10.985 -16.190 16.884 1.00 80.19 205 ALA A CA 1
ATOM 1554 C C . ALA A 1 205 ? 12.087 -16.118 15.811 1.00 80.19 205 ALA A C 1
ATOM 1556 O O . ALA A 1 205 ? 11.811 -15.905 14.630 1.00 80.19 205 ALA A O 1
ATOM 1557 N N . ILE A 1 206 ? 13.343 -16.322 16.220 1.00 63.59 206 ILE A N 1
ATOM 1558 C CA . ILE A 1 206 ? 14.511 -16.208 15.331 1.00 63.59 206 ILE A CA 1
ATOM 1559 C C . ILE A 1 206 ? 14.562 -17.363 14.310 1.00 63.59 206 ILE A C 1
ATOM 1561 O O . ILE A 1 206 ? 15.067 -17.150 13.215 1.00 63.59 206 ILE A O 1
ATOM 1565 N N . ASN A 1 207 ? 13.980 -18.536 14.618 1.00 54.69 207 ASN A N 1
ATOM 1566 C CA . ASN A 1 207 ? 14.004 -19.737 13.763 1.00 54.69 207 ASN A CA 1
ATOM 1567 C C . ASN A 1 207 ? 12.694 -20.578 13.802 1.00 54.69 207 ASN A C 1
ATOM 1569 O O . ASN A 1 207 ? 12.728 -21.710 14.277 1.00 54.69 207 ASN A O 1
ATOM 1573 N N . PRO A 1 208 ? 11.531 -20.091 13.332 1.00 55.19 208 PRO A N 1
ATOM 1574 C CA . PRO A 1 208 ? 10.330 -20.922 13.178 1.00 55.19 208 PRO A CA 1
ATOM 1575 C C . PRO A 1 208 ? 10.270 -21.628 11.809 1.00 55.19 208 PRO A C 1
ATOM 1577 O O . PRO A 1 208 ? 9.241 -22.194 11.449 1.00 55.19 208 PRO A O 1
ATOM 1580 N N . GLU A 1 209 ? 11.331 -21.534 10.998 1.00 58.97 209 GLU A N 1
ATOM 1581 C CA . GLU A 1 209 ? 11.325 -22.018 9.616 1.00 58.97 209 GLU A CA 1
ATOM 1582 C C . GLU A 1 209 ? 11.109 -23.533 9.561 1.00 58.97 209 GLU A C 1
ATOM 1584 O O . GLU A 1 209 ? 11.882 -24.301 10.129 1.00 58.97 209 GLU A O 1
ATOM 1589 N N . GLY A 1 210 ? 10.057 -23.949 8.853 1.00 62.47 210 GLY A N 1
ATOM 1590 C CA . GLY A 1 210 ? 9.746 -25.358 8.626 1.00 62.47 210 GLY A CA 1
ATOM 1591 C C . GLY A 1 210 ? 8.914 -26.034 9.714 1.00 62.47 210 GLY A C 1
ATOM 1592 O O . GLY A 1 210 ? 8.667 -27.227 9.576 1.00 62.47 210 GLY A O 1
ATOM 1593 N N . LEU A 1 211 ? 8.456 -25.310 10.746 1.00 67.69 211 LEU A N 1
ATOM 1594 C CA . LEU A 1 211 ? 7.443 -25.853 11.654 1.00 67.69 211 LEU A CA 1
ATOM 1595 C C . LEU A 1 211 ? 6.124 -26.024 10.902 1.00 67.69 211 LEU A C 1
ATOM 1597 O O . LEU A 1 211 ? 5.622 -25.080 10.280 1.00 67.69 211 LEU A O 1
ATOM 1601 N N . ALA A 1 212 ? 5.553 -27.219 10.984 1.00 74.69 212 ALA A N 1
ATOM 1602 C CA . ALA A 1 212 ? 4.199 -27.442 10.521 1.00 74.69 212 ALA A CA 1
ATOM 1603 C C . ALA A 1 212 ? 3.217 -26.665 11.426 1.00 74.69 212 ALA A C 1
ATOM 1605 O O . ALA A 1 212 ? 3.499 -26.475 12.616 1.00 74.69 212 ALA A O 1
ATOM 1606 N N . PRO A 1 213 ? 2.065 -26.186 10.915 1.00 74.06 213 PRO A N 1
ATOM 1607 C CA . PRO A 1 213 ? 1.102 -25.430 11.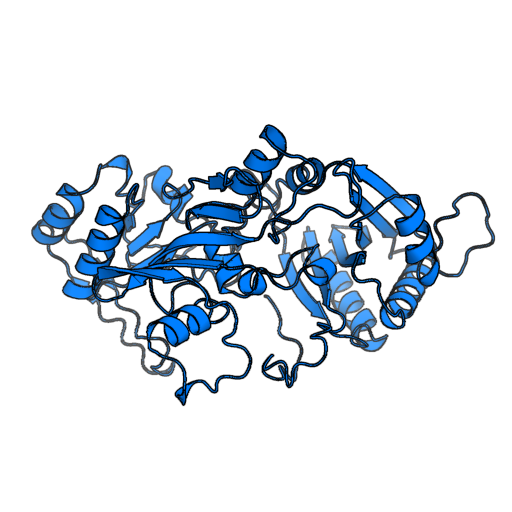719 1.00 74.06 213 PRO A CA 1
ATOM 1608 C C . PRO A 1 213 ? 0.706 -26.121 13.032 1.00 74.06 213 PRO A C 1
ATOM 1610 O O . PRO A 1 213 ? 0.431 -25.452 14.022 1.00 74.06 213 PRO A O 1
ATOM 1613 N N . GLU A 1 214 ? 0.688 -27.450 13.076 1.00 81.81 214 GLU A N 1
ATOM 1614 C CA . GLU A 1 214 ? 0.420 -28.256 14.268 1.00 81.81 214 GLU A CA 1
ATOM 1615 C C . GLU A 1 214 ? 1.482 -28.128 15.375 1.00 81.81 214 GLU A C 1
ATOM 1617 O O . GLU A 1 214 ? 1.132 -28.254 16.548 1.00 81.81 214 GLU A O 1
ATOM 1622 N N . GLU A 1 215 ? 2.735 -27.829 15.027 1.00 83.81 215 GLU A N 1
ATOM 1623 C CA . GLU A 1 215 ? 3.863 -27.689 15.960 1.00 83.81 215 GLU A CA 1
ATOM 1624 C C . GLU A 1 215 ? 3.965 -26.279 16.555 1.00 83.81 215 GLU A C 1
ATOM 1626 O O . GLU A 1 215 ? 4.655 -26.070 17.552 1.00 83.81 215 GLU A O 1
ATOM 1631 N N . MET A 1 216 ? 3.269 -25.310 15.956 1.00 87.31 216 MET A N 1
ATOM 1632 C CA . MET A 1 216 ? 3.263 -23.928 16.418 1.00 87.31 216 MET A CA 1
ATOM 1633 C C . MET A 1 216 ? 2.420 -23.765 17.688 1.00 87.31 216 MET A C 1
ATOM 1635 O O . MET A 1 216 ? 1.295 -24.276 17.785 1.00 87.31 216 MET A O 1
ATOM 1639 N N . ASP A 1 217 ? 2.916 -22.982 18.643 1.00 89.75 217 ASP A N 1
ATOM 1640 C CA . ASP A 1 217 ? 2.089 -22.493 19.747 1.00 89.75 217 ASP A CA 1
ATOM 1641 C C . ASP A 1 217 ? 1.049 -21.457 19.258 1.00 89.75 217 ASP A C 1
ATOM 1643 O O . ASP A 1 217 ? 0.985 -21.098 18.077 1.00 89.75 217 ASP A O 1
ATOM 1647 N N . ASN A 1 218 ? 0.166 -21.007 20.153 1.00 89.75 218 ASN A N 1
ATOM 1648 C CA . ASN A 1 218 ? -0.917 -20.091 19.781 1.00 89.75 218 ASN A CA 1
ATOM 1649 C C . ASN A 1 218 ? -0.411 -18.714 19.326 1.00 89.75 218 ASN A C 1
ATOM 1651 O O . ASN A 1 218 ? -0.998 -18.134 18.411 1.00 89.75 218 ASN A O 1
ATOM 1655 N N . ASP A 1 219 ? 0.675 -18.214 19.913 1.00 91.12 219 ASP A N 1
ATOM 1656 C CA . ASP A 1 219 ? 1.236 -16.905 19.579 1.00 91.12 219 ASP A CA 1
ATOM 1657 C C . ASP A 1 219 ? 1.897 -16.961 18.197 1.00 91.12 219 ASP A C 1
ATOM 1659 O O . ASP A 1 219 ? 1.694 -16.086 17.352 1.00 91.12 219 ASP A O 1
ATOM 1663 N N . GLN A 1 220 ? 2.620 -18.047 17.916 1.00 89.38 220 GLN A N 1
ATOM 1664 C CA . GLN A 1 220 ? 3.201 -18.332 16.608 1.00 89.38 220 GLN A CA 1
ATOM 1665 C C . GLN A 1 220 ? 2.123 -18.474 15.529 1.00 89.38 220 GLN A C 1
ATOM 1667 O O . GLN A 1 220 ? 2.252 -17.870 14.462 1.00 89.38 220 GLN A O 1
ATOM 1672 N N . LYS A 1 221 ? 1.033 -19.203 15.810 1.00 89.62 221 LYS A N 1
ATOM 1673 C CA . LYS A 1 221 ? -0.124 -19.329 14.903 1.00 89.62 221 LYS A CA 1
ATOM 1674 C C . LYS A 1 221 ? -0.776 -17.982 14.619 1.00 89.62 221 LYS A C 1
ATOM 1676 O O . LYS A 1 221 ? -1.107 -17.696 13.469 1.00 89.62 221 LYS A O 1
ATOM 1681 N N . LEU A 1 222 ? -0.953 -17.154 15.648 1.00 91.19 222 LEU A N 1
ATOM 1682 C CA . LEU A 1 222 ? -1.544 -15.828 15.510 1.00 91.19 222 LEU A CA 1
ATOM 1683 C C . LEU A 1 222 ? -0.652 -14.909 14.669 1.00 91.19 222 LEU A C 1
ATOM 1685 O O . LEU A 1 222 ? -1.139 -14.293 13.721 1.00 91.19 222 LEU A O 1
ATOM 1689 N N . LEU A 1 223 ? 0.654 -14.862 14.948 1.00 90.88 223 LEU A N 1
ATOM 1690 C CA . LEU A 1 223 ? 1.606 -14.094 14.145 1.00 90.88 223 LEU A CA 1
ATOM 1691 C C . LEU A 1 223 ? 1.637 -14.576 12.689 1.00 90.88 223 LEU A C 1
ATOM 1693 O O . LEU A 1 223 ? 1.589 -13.754 11.776 1.00 90.88 223 LEU A O 1
ATOM 1697 N N . TRP A 1 224 ? 1.681 -15.892 12.464 1.00 88.69 224 TRP A N 1
ATOM 1698 C CA . TRP A 1 224 ? 1.628 -16.483 11.126 1.00 88.69 224 TRP A CA 1
ATOM 1699 C C . TRP A 1 224 ? 0.342 -16.086 10.386 1.00 88.69 224 TRP A C 1
ATOM 1701 O O . TRP A 1 224 ? 0.410 -15.615 9.252 1.00 88.69 224 TRP A O 1
ATOM 1711 N N . GLY A 1 225 ? -0.818 -16.181 11.046 1.00 89.44 225 GLY A N 1
ATOM 1712 C CA . GLY A 1 225 ? -2.108 -15.795 10.471 1.00 89.44 225 GLY A CA 1
ATOM 1713 C C . GLY A 1 225 ? -2.196 -14.301 10.139 1.00 89.44 225 GLY A C 1
ATOM 1714 O O . GLY A 1 225 ? -2.673 -13.927 9.068 1.00 89.44 225 GLY A O 1
ATOM 1715 N N . VAL A 1 226 ? -1.690 -13.432 11.018 1.00 89.56 226 VAL A N 1
ATOM 1716 C CA . VAL A 1 226 ? -1.620 -11.975 10.793 1.00 89.56 226 VAL A CA 1
ATOM 1717 C C . VAL A 1 226 ? -0.708 -11.625 9.610 1.00 89.56 226 VAL A C 1
ATOM 1719 O O . VAL A 1 226 ? -1.002 -10.691 8.860 1.00 89.56 226 VAL A O 1
ATOM 1722 N N . CYS A 1 227 ? 0.370 -12.381 9.402 1.00 88.12 227 CYS A N 1
ATOM 1723 C CA . CYS A 1 227 ? 1.357 -12.184 8.341 1.00 88.12 227 CYS A CA 1
ATOM 1724 C C . CYS A 1 227 ? 0.940 -12.814 6.998 1.00 88.12 227 CYS A C 1
ATOM 1726 O O . CYS A 1 227 ? 1.670 -13.620 6.428 1.00 88.12 227 CYS A O 1
ATOM 1728 N N . GLY A 1 228 ? -0.210 -12.411 6.452 1.00 85.19 228 GLY A N 1
ATOM 1729 C CA . GLY A 1 228 ? -0.652 -12.811 5.107 1.00 85.19 228 GLY A CA 1
ATOM 1730 C C . GLY A 1 228 ? -2.102 -13.280 5.027 1.00 85.19 228 GLY A C 1
ATOM 1731 O O . GLY A 1 228 ? -2.661 -13.353 3.933 1.00 85.19 228 GLY A O 1
ATOM 1732 N N . GLY A 1 229 ? -2.757 -13.527 6.164 1.00 85.56 229 GLY A N 1
ATOM 1733 C CA . GLY A 1 229 ? -4.180 -13.869 6.224 1.00 85.56 229 GLY A CA 1
ATOM 1734 C C . GLY A 1 229 ? -5.126 -12.694 5.954 1.00 85.56 229 GLY A C 1
ATOM 1735 O O . GLY A 1 229 ? -6.332 -12.824 6.150 1.00 85.56 229 GLY A O 1
ATOM 1736 N N . GLY A 1 230 ? -4.608 -11.545 5.511 1.00 79.38 230 GLY A N 1
ATOM 1737 C CA . GLY A 1 230 ? -5.381 -10.334 5.261 1.00 79.38 230 GLY A CA 1
ATOM 1738 C C . GLY A 1 230 ? -5.662 -9.525 6.530 1.00 79.38 230 GLY A C 1
ATOM 1739 O O . GLY A 1 230 ? -5.560 -10.008 7.657 1.00 79.38 230 GLY A O 1
ATOM 1740 N N . GLY A 1 231 ? -6.008 -8.250 6.346 1.00 80.75 231 GLY A N 1
ATOM 1741 C CA . GLY A 1 231 ? -6.320 -7.345 7.454 1.00 80.75 231 GLY A CA 1
ATOM 1742 C C . GLY A 1 231 ? -7.616 -7.718 8.185 1.00 80.75 231 GLY A C 1
ATOM 1743 O O . GLY A 1 231 ? -8.620 -8.011 7.544 1.00 80.75 231 GLY A O 1
ATOM 1744 N N . GLY A 1 232 ? -7.604 -7.646 9.520 1.00 80.81 232 GLY A N 1
ATOM 1745 C CA . GLY A 1 232 ? -8.807 -7.688 10.365 1.00 80.81 232 GLY A CA 1
ATOM 1746 C C . GLY A 1 232 ? -9.361 -9.070 10.741 1.00 80.81 232 GLY A C 1
ATOM 1747 O O . GLY A 1 232 ? -10.306 -9.119 11.518 1.00 80.81 232 GLY A O 1
ATOM 1748 N N . ASN A 1 233 ? -8.788 -10.182 10.260 1.00 89.12 233 ASN A N 1
ATOM 1749 C CA . ASN A 1 233 ? -9.300 -11.531 10.569 1.00 89.12 233 ASN A CA 1
ATOM 1750 C C . ASN A 1 233 ? -8.995 -12.015 11.996 1.00 89.12 233 ASN A C 1
ATOM 1752 O O . ASN A 1 233 ? -9.788 -12.745 12.581 1.00 89.12 233 ASN A O 1
ATOM 1756 N N . PHE A 1 234 ? -7.843 -11.631 12.548 1.00 91.00 234 PHE A N 1
ATOM 1757 C CA . PHE A 1 234 ? -7.325 -12.198 13.801 1.00 91.00 234 PHE A CA 1
ATOM 1758 C C . PHE A 1 234 ? -7.252 -11.191 14.955 1.00 91.00 234 PHE A C 1
ATOM 1760 O O . PHE A 1 234 ? -6.743 -11.505 16.028 1.00 91.00 234 PHE A O 1
ATOM 1767 N N . GLY A 1 235 ? -7.758 -9.976 14.740 1.00 93.50 235 GLY A N 1
ATOM 1768 C CA . GLY A 1 235 ? -7.756 -8.910 15.735 1.00 93.50 235 GLY A CA 1
ATOM 1769 C C . GLY A 1 235 ? -7.490 -7.531 15.143 1.00 93.50 235 GLY A C 1
ATOM 1770 O O . GLY A 1 235 ? -7.309 -7.359 13.933 1.00 93.50 235 GLY A O 1
ATOM 1771 N N . VAL A 1 236 ? -7.459 -6.539 16.029 1.00 97.50 236 VAL A N 1
ATOM 1772 C CA . VAL A 1 236 ? -7.136 -5.149 15.710 1.00 97.50 236 VAL A CA 1
ATOM 1773 C C . VAL A 1 236 ? -5.666 -4.911 16.025 1.00 97.50 236 VAL A C 1
ATOM 1775 O O . VAL A 1 236 ? -5.271 -4.855 17.187 1.00 97.50 236 VAL A O 1
ATOM 1778 N N . LEU A 1 237 ? -4.835 -4.786 14.991 1.00 96.94 237 LEU A N 1
ATOM 1779 C CA . LEU A 1 237 ? -3.431 -4.433 15.178 1.00 96.94 237 LEU A CA 1
ATOM 1780 C C . LEU A 1 237 ? -3.340 -3.013 15.762 1.00 96.94 237 LEU A C 1
ATOM 1782 O O . LEU A 1 237 ? -3.988 -2.101 15.253 1.00 96.94 237 LEU A O 1
ATOM 1786 N N . LEU A 1 238 ? -2.536 -2.834 16.808 1.00 98.19 238 LEU A N 1
ATOM 1787 C CA . LEU A 1 238 ? -2.222 -1.540 17.419 1.00 98.19 238 LEU A CA 1
ATOM 1788 C C . LEU A 1 238 ? -0.938 -0.965 16.819 1.00 98.19 238 LEU A C 1
ATOM 1790 O O . LEU A 1 238 ? -0.898 0.198 16.422 1.00 98.19 238 LEU A O 1
ATOM 1794 N N . GLU A 1 239 ? 0.087 -1.806 16.692 1.00 97.50 239 GLU A N 1
ATOM 1795 C CA . GLU A 1 239 ? 1.372 -1.485 16.074 1.00 97.50 239 GLU A CA 1
ATOM 1796 C C . GLU A 1 239 ? 2.120 -2.758 15.659 1.00 97.50 239 GLU A C 1
ATOM 1798 O O . GLU A 1 239 ? 1.771 -3.870 16.062 1.00 97.50 239 GLU A O 1
ATOM 1803 N N . PHE A 1 240 ? 3.157 -2.594 14.843 1.00 96.25 240 PHE A N 1
ATOM 1804 C CA . PHE A 1 240 ? 4.115 -3.654 14.542 1.00 96.25 240 PHE A CA 1
ATOM 1805 C C . PHE A 1 240 ? 5.528 -3.094 14.411 1.00 96.25 240 PHE A C 1
ATOM 1807 O O . PHE A 1 240 ? 5.731 -1.926 14.069 1.00 96.25 240 PHE A O 1
ATOM 1814 N N . LYS A 1 241 ? 6.517 -3.948 14.660 1.00 98.00 241 LYS A N 1
ATOM 1815 C CA . LYS A 1 241 ? 7.936 -3.663 14.461 1.00 98.00 241 LYS A CA 1
ATOM 1816 C C . LYS A 1 241 ? 8.389 -4.292 13.152 1.00 98.00 241 LYS A C 1
ATOM 1818 O O . LYS A 1 241 ? 8.151 -5.475 12.929 1.00 98.00 241 LYS A O 1
ATOM 1823 N N . SER A 1 242 ? 9.051 -3.519 12.300 1.00 97.44 242 SER A N 1
ATOM 1824 C CA . SER A 1 242 ? 9.587 -3.974 11.015 1.00 97.44 242 SER A CA 1
ATOM 1825 C C . SER A 1 242 ? 11.091 -3.761 10.946 1.00 97.44 242 SER A C 1
ATOM 1827 O O . SER A 1 242 ? 11.612 -2.797 11.510 1.00 97.44 242 SER A O 1
ATOM 1829 N N . ARG A 1 243 ? 11.787 -4.629 10.211 1.00 97.44 243 ARG A N 1
ATOM 1830 C CA . ARG A 1 243 ? 13.215 -4.472 9.927 1.00 97.44 243 ARG A CA 1
ATOM 1831 C C . ARG A 1 243 ? 13.486 -3.257 9.035 1.00 97.44 243 ARG A C 1
ATOM 1833 O O . ARG A 1 243 ? 12.677 -2.920 8.167 1.00 97.44 243 ARG A O 1
ATOM 1840 N N . VAL A 1 244 ? 14.638 -2.635 9.257 1.00 97.31 244 VAL A N 1
ATOM 1841 C CA . VAL A 1 244 ? 15.204 -1.548 8.454 1.00 97.31 244 VAL A CA 1
ATOM 1842 C C . VAL A 1 244 ? 16.499 -2.032 7.801 1.00 97.31 244 VAL A C 1
ATOM 1844 O O . VAL A 1 244 ? 17.272 -2.764 8.419 1.00 97.31 244 VAL A O 1
ATOM 1847 N N . TYR A 1 245 ? 16.735 -1.626 6.555 1.00 96.00 245 TYR A N 1
ATOM 1848 C CA . TYR A 1 245 ? 17.914 -2.002 5.774 1.00 96.00 245 TYR A CA 1
ATOM 1849 C C . TYR A 1 245 ? 18.664 -0.773 5.269 1.00 96.00 245 TYR A C 1
ATOM 1851 O O . TYR A 1 245 ? 18.022 0.229 4.956 1.00 96.00 245 TYR A O 1
ATOM 1859 N N . PRO A 1 246 ? 19.993 -0.844 5.109 1.00 94.94 246 PRO A N 1
ATOM 1860 C CA . PRO A 1 246 ? 20.712 0.118 4.289 1.00 94.94 246 PRO A CA 1
ATOM 1861 C C . PRO A 1 246 ? 20.392 -0.104 2.802 1.00 94.94 246 PRO A C 1
ATOM 1863 O O . PRO A 1 246 ? 20.319 -1.244 2.335 1.00 94.94 246 PRO A O 1
ATOM 1866 N N . LEU A 1 247 ? 20.233 0.986 2.052 1.00 95.44 247 LEU A N 1
ATOM 1867 C CA . LEU A 1 247 ? 20.178 0.966 0.590 1.00 95.44 247 LEU A CA 1
ATOM 1868 C C . LEU A 1 247 ? 21.547 0.594 0.005 1.00 95.44 247 LEU A C 1
ATOM 1870 O O . LEU A 1 247 ? 22.592 0.861 0.599 1.00 95.44 247 LEU A O 1
ATOM 1874 N N . ASN A 1 248 ? 21.550 0.023 -1.201 1.00 95.88 248 ASN A N 1
ATOM 1875 C CA . ASN A 1 248 ? 22.787 -0.408 -1.864 1.00 95.88 248 ASN A CA 1
ATOM 1876 C C . ASN A 1 248 ? 23.687 0.765 -2.279 1.00 95.88 248 ASN A C 1
ATOM 1878 O O . ASN A 1 248 ? 24.883 0.581 -2.499 1.00 95.88 248 ASN A O 1
ATOM 1882 N N . ASN A 1 249 ? 23.123 1.967 -2.411 1.00 94.69 249 ASN A N 1
ATOM 1883 C CA . ASN A 1 249 ? 23.886 3.190 -2.608 1.00 94.69 249 ASN A CA 1
ATOM 1884 C C . ASN A 1 249 ? 24.117 3.872 -1.244 1.00 94.69 249 ASN A C 1
ATOM 1886 O O . ASN A 1 249 ? 23.144 4.324 -0.635 1.00 94.69 249 ASN A O 1
ATOM 1890 N N . PRO A 1 250 ? 25.372 4.027 -0.780 1.00 89.19 250 PRO A N 1
ATOM 1891 C CA . PRO A 1 250 ? 25.676 4.646 0.515 1.00 89.19 250 PRO A CA 1
ATOM 1892 C C . PRO A 1 250 ? 25.196 6.096 0.664 1.00 89.19 250 PRO A C 1
ATOM 1894 O O . PRO A 1 250 ? 25.041 6.578 1.782 1.00 89.19 250 PRO A O 1
ATOM 1897 N N . SER A 1 251 ? 24.949 6.800 -0.446 1.00 90.81 251 SER A N 1
ATOM 1898 C CA . SER A 1 251 ? 24.357 8.147 -0.427 1.00 90.81 251 SER A CA 1
ATOM 1899 C C . SER A 1 251 ? 22.853 8.154 -0.105 1.00 90.81 251 SER A C 1
ATOM 1901 O O . SER A 1 251 ? 22.273 9.219 0.097 1.00 90.81 251 SER A O 1
ATOM 1903 N N . GLY A 1 252 ? 22.214 6.979 -0.064 1.00 91.81 252 GLY A N 1
ATOM 1904 C CA . GLY A 1 252 ? 20.775 6.804 0.129 1.00 91.81 252 GLY A CA 1
ATOM 1905 C C . GLY A 1 252 ? 19.921 7.053 -1.111 1.00 91.81 252 GLY A C 1
ATOM 1906 O O . GLY A 1 252 ? 18.693 7.078 -1.023 1.00 91.81 252 GLY A O 1
ATOM 1907 N N . GLN A 1 253 ? 20.551 7.239 -2.269 1.00 95.25 253 GLN A N 1
ATOM 1908 C CA . GLN A 1 253 ? 19.845 7.434 -3.528 1.00 95.25 253 GLN A CA 1
ATOM 1909 C C . GLN A 1 253 ? 19.463 6.104 -4.186 1.00 95.25 253 GLN A C 1
ATOM 1911 O O . GLN A 1 253 ? 20.150 5.094 -4.062 1.00 95.25 253 GLN A O 1
ATOM 1916 N N . VAL A 1 254 ? 18.376 6.135 -4.942 1.00 96.75 254 VAL A N 1
ATOM 1917 C CA . VAL A 1 254 ? 17.922 5.070 -5.840 1.00 96.75 254 VAL A CA 1
ATOM 1918 C C . VAL A 1 254 ? 17.749 5.648 -7.238 1.00 96.75 254 VAL A C 1
ATOM 1920 O O . VAL A 1 254 ? 17.611 6.865 -7.389 1.00 96.75 254 VAL A O 1
ATOM 1923 N N . VAL A 1 255 ? 17.726 4.801 -8.266 1.00 97.56 255 VAL A N 1
ATOM 1924 C CA . VAL A 1 255 ? 17.335 5.250 -9.609 1.00 97.56 255 VAL A CA 1
ATOM 1925 C C . VAL A 1 255 ? 15.846 5.008 -9.782 1.00 97.56 255 VAL A C 1
ATOM 1927 O O . VAL A 1 255 ? 15.394 3.866 -9.713 1.00 97.56 255 VAL A O 1
ATOM 1930 N N . CYS A 1 256 ? 15.088 6.071 -10.025 1.00 96.25 256 CYS A N 1
ATOM 1931 C CA . CYS A 1 256 ? 13.659 5.987 -10.290 1.00 96.25 256 CYS A CA 1
ATOM 1932 C C . CYS A 1 256 ? 13.293 6.750 -11.559 1.00 96.25 256 CYS A C 1
ATOM 1934 O O . CYS A 1 256 ? 13.915 7.759 -11.899 1.00 96.25 256 CYS A O 1
ATOM 1936 N N . GLY A 1 257 ? 12.252 6.296 -12.249 1.00 94.19 257 GLY A N 1
ATOM 1937 C CA . GLY A 1 257 ? 11.701 7.034 -13.375 1.00 94.19 257 GLY A CA 1
ATOM 1938 C C . GLY A 1 257 ? 10.831 6.198 -14.289 1.00 94.19 257 GLY A C 1
ATOM 1939 O O . GLY A 1 257 ? 10.535 5.039 -14.009 1.00 94.19 257 GLY A O 1
ATOM 1940 N N . GLN A 1 258 ? 10.412 6.805 -15.396 1.00 94.12 258 GLN A N 1
ATOM 1941 C CA . GLN A 1 258 ? 9.548 6.154 -16.375 1.00 94.12 258 GLN A CA 1
ATOM 1942 C C . GLN A 1 258 ? 10.209 6.090 -17.745 1.00 94.12 258 GLN A C 1
ATOM 1944 O O . GLN A 1 258 ? 10.767 7.072 -18.238 1.00 94.12 258 GLN A O 1
ATOM 1949 N N . LEU A 1 259 ? 10.084 4.925 -18.368 1.00 95.69 259 LEU A N 1
ATOM 1950 C CA . LEU A 1 259 ? 10.308 4.710 -19.790 1.00 95.69 259 LEU A CA 1
ATOM 1951 C C . LEU A 1 259 ? 8.941 4.694 -20.472 1.00 95.69 259 LEU A C 1
ATOM 1953 O O . LEU A 1 259 ? 8.039 4.010 -19.988 1.00 95.69 259 LEU A O 1
ATOM 1957 N N . ILE A 1 260 ? 8.761 5.462 -21.548 1.00 95.62 260 ILE A N 1
ATOM 1958 C CA . ILE A 1 260 ? 7.435 5.700 -22.142 1.00 95.62 260 ILE A CA 1
ATOM 1959 C C . ILE A 1 260 ? 7.449 5.414 -23.641 1.00 95.62 260 ILE A C 1
ATOM 1961 O O . ILE A 1 260 ? 8.338 5.872 -24.354 1.00 95.62 260 ILE A O 1
ATOM 1965 N N . TRP A 1 261 ? 6.410 4.732 -24.120 1.00 95.38 261 TRP A N 1
ATOM 1966 C CA . TRP A 1 261 ? 6.138 4.475 -25.533 1.00 95.38 261 TRP A CA 1
ATOM 1967 C C . TRP A 1 261 ? 4.751 4.990 -25.914 1.00 95.38 261 TRP A C 1
ATOM 1969 O O . TRP A 1 261 ? 3.765 4.755 -25.211 1.00 95.38 261 TRP A O 1
ATOM 1979 N N . ASN A 1 262 ? 4.651 5.671 -27.051 1.00 94.62 262 ASN A N 1
ATOM 1980 C CA . ASN A 1 262 ? 3.401 6.083 -27.667 1.00 94.62 262 ASN A CA 1
ATOM 1981 C C . ASN A 1 262 ? 2.847 4.954 -28.539 1.00 94.62 262 ASN A C 1
ATOM 1983 O O . ASN A 1 262 ? 3.137 4.832 -29.729 1.00 94.62 262 ASN A O 1
ATOM 1987 N N . LEU A 1 263 ? 1.974 4.151 -27.943 1.00 94.06 263 LEU A N 1
ATOM 1988 C CA . LEU A 1 263 ? 1.455 2.931 -28.548 1.00 94.06 263 LEU A CA 1
ATOM 1989 C C . LEU A 1 263 ? 0.460 3.198 -29.684 1.00 94.06 263 LEU A C 1
ATOM 1991 O O . LEU A 1 263 ? -0.050 2.240 -30.259 1.00 94.06 263 LEU A O 1
ATOM 1995 N N . ARG A 1 264 ? 0.163 4.458 -30.033 1.00 91.25 264 ARG A N 1
ATOM 1996 C CA . ARG A 1 264 ? -0.585 4.779 -31.259 1.00 91.25 264 ARG A CA 1
ATOM 1997 C C . ARG A 1 264 ? 0.236 4.533 -32.516 1.00 91.25 264 ARG A C 1
ATOM 1999 O O . ARG A 1 264 ? -0.332 4.184 -33.546 1.00 91.25 264 ARG A O 1
ATOM 2006 N N . TYR A 1 265 ? 1.548 4.737 -32.439 1.00 91.94 265 TYR A N 1
ATOM 2007 C CA . TYR A 1 265 ? 2.429 4.553 -33.581 1.00 91.94 265 TYR A CA 1
ATOM 2008 C C . TYR A 1 265 ? 2.852 3.083 -33.662 1.00 91.94 265 TYR A C 1
ATOM 2010 O O . TYR A 1 265 ? 3.420 2.577 -32.690 1.00 91.94 265 TYR A O 1
ATOM 2018 N N . PRO A 1 266 ? 2.600 2.386 -34.789 1.00 91.62 266 PRO A N 1
ATOM 2019 C CA . PRO A 1 266 ? 2.926 0.966 -34.931 1.00 91.62 266 PRO A CA 1
ATOM 2020 C C . PRO A 1 266 ? 4.385 0.637 -34.602 1.00 91.62 266 PRO A C 1
ATOM 2022 O O . PRO A 1 266 ? 4.654 -0.360 -33.940 1.00 91.62 266 PRO A O 1
ATOM 2025 N N . GLU A 1 267 ? 5.317 1.509 -34.983 1.00 91.69 267 GLU A N 1
ATOM 2026 C CA . GLU A 1 267 ? 6.745 1.337 -34.703 1.00 91.69 267 GLU A CA 1
ATOM 2027 C C . GLU A 1 267 ? 7.069 1.430 -33.206 1.00 91.69 267 GLU A C 1
ATOM 2029 O O . GLU A 1 267 ? 7.791 0.590 -32.675 1.00 91.69 267 GLU A O 1
ATOM 2034 N N . SER A 1 268 ? 6.505 2.414 -32.495 1.00 93.00 268 SER A N 1
ATOM 2035 C CA . SER A 1 268 ? 6.695 2.547 -31.042 1.00 93.00 268 SER A CA 1
ATOM 2036 C C . SER A 1 268 ? 6.039 1.390 -30.287 1.00 93.00 268 SER A C 1
ATOM 2038 O O . SER A 1 268 ? 6.625 0.826 -29.363 1.00 93.00 268 SER A O 1
ATOM 2040 N N . ARG A 1 269 ? 4.866 0.943 -30.751 1.00 93.06 269 ARG A N 1
ATOM 2041 C CA . ARG A 1 269 ? 4.201 -0.261 -30.240 1.00 93.06 269 ARG A CA 1
ATOM 2042 C C . ARG A 1 269 ? 5.063 -1.515 -30.436 1.00 93.06 269 ARG A C 1
ATOM 2044 O O . ARG A 1 269 ? 5.168 -2.317 -29.514 1.00 93.06 269 ARG A O 1
ATOM 2051 N N . ALA A 1 270 ? 5.703 -1.674 -31.596 1.00 92.94 270 ALA A N 1
ATOM 2052 C CA . ALA A 1 270 ? 6.609 -2.792 -31.860 1.00 92.94 270 ALA A CA 1
ATOM 2053 C C . ALA A 1 270 ? 7.823 -2.779 -30.915 1.00 92.94 270 ALA A C 1
ATOM 2055 O O . ALA A 1 270 ? 8.131 -3.810 -30.317 1.00 92.94 270 ALA A O 1
ATOM 2056 N N . ARG A 1 271 ? 8.444 -1.608 -30.698 1.00 93.44 271 ARG A N 1
ATOM 2057 C CA . ARG A 1 271 ? 9.546 -1.448 -29.731 1.00 93.44 271 ARG A CA 1
ATOM 2058 C C . ARG A 1 271 ? 9.120 -1.784 -28.304 1.00 93.44 271 ARG A C 1
ATOM 2060 O O . ARG A 1 271 ? 9.850 -2.477 -27.602 1.00 93.44 271 ARG A O 1
ATOM 2067 N N . PHE A 1 272 ? 7.937 -1.338 -27.885 1.00 94.75 272 PHE A N 1
ATOM 2068 C CA . PHE A 1 272 ? 7.403 -1.659 -26.563 1.00 94.75 272 PHE A CA 1
ATOM 2069 C C . PHE A 1 272 ? 7.175 -3.165 -26.390 1.00 94.75 272 PHE A C 1
ATOM 2071 O O . PHE A 1 272 ? 7.598 -3.739 -25.392 1.00 94.75 272 PHE A O 1
ATOM 2078 N N . ASN A 1 273 ? 6.576 -3.832 -27.382 1.00 93.75 273 ASN A N 1
ATOM 2079 C CA . ASN A 1 273 ? 6.370 -5.282 -27.349 1.00 93.75 273 ASN A CA 1
ATOM 2080 C C . ASN A 1 273 ? 7.693 -6.052 -27.268 1.00 93.75 273 ASN A C 1
ATOM 2082 O O . ASN A 1 273 ? 7.800 -7.018 -26.515 1.00 93.75 273 ASN A O 1
ATOM 2086 N N . ALA A 1 274 ? 8.706 -5.617 -28.016 1.00 93.25 274 ALA A N 1
ATOM 2087 C CA . ALA A 1 274 ? 10.033 -6.212 -27.959 1.00 93.25 274 ALA A CA 1
ATOM 2088 C C . ALA A 1 274 ? 10.715 -5.979 -26.597 1.00 93.25 274 ALA A C 1
ATOM 2090 O O . ALA A 1 274 ? 11.383 -6.881 -26.093 1.00 93.25 274 ALA A O 1
ATOM 2091 N N . ALA A 1 275 ? 10.522 -4.809 -25.975 1.00 93.50 275 ALA A N 1
ATOM 2092 C CA . ALA A 1 275 ? 11.013 -4.529 -24.625 1.00 93.50 275 ALA A CA 1
ATOM 2093 C C . ALA A 1 275 ? 10.321 -5.417 -23.577 1.00 93.50 275 ALA A C 1
ATOM 2095 O O . ALA A 1 275 ? 10.996 -6.004 -22.737 1.00 93.50 275 ALA A O 1
ATOM 2096 N N . LEU A 1 276 ? 8.995 -5.588 -23.668 1.00 92.69 276 LEU A N 1
ATOM 2097 C CA . LEU A 1 276 ? 8.237 -6.500 -22.805 1.00 92.69 276 LEU A CA 1
ATOM 2098 C C . LEU A 1 276 ? 8.691 -7.953 -22.953 1.00 92.69 276 LEU A C 1
ATOM 2100 O O . LEU A 1 276 ? 8.885 -8.632 -21.950 1.00 92.69 276 LEU A O 1
ATOM 2104 N N . ALA A 1 277 ? 8.885 -8.426 -24.186 1.00 91.12 277 ALA A N 1
ATOM 2105 C CA . ALA A 1 277 ? 9.355 -9.784 -24.445 1.00 91.12 277 ALA A CA 1
ATOM 2106 C C . ALA A 1 277 ? 10.765 -10.012 -23.884 1.00 91.12 277 ALA A C 1
ATOM 2108 O O . ALA A 1 277 ? 11.020 -11.042 -23.267 1.00 91.12 277 ALA A O 1
ATOM 2109 N N . ALA A 1 278 ? 11.664 -9.039 -24.055 1.00 90.94 278 ALA A N 1
ATOM 2110 C CA . ALA A 1 278 ? 13.009 -9.112 -23.499 1.00 90.94 278 ALA A CA 1
ATOM 2111 C C . ALA A 1 278 ? 13.003 -9.077 -21.967 1.00 90.94 278 ALA A C 1
ATOM 2113 O O . ALA A 1 278 ? 13.706 -9.865 -21.346 1.00 90.94 278 ALA A O 1
ATOM 2114 N N . PHE A 1 279 ? 12.180 -8.218 -21.361 1.00 90.12 279 PHE A N 1
ATOM 2115 C CA . PHE A 1 279 ? 12.007 -8.167 -19.912 1.00 90.12 279 PHE A CA 1
ATOM 2116 C C . PHE A 1 279 ? 11.475 -9.497 -19.364 1.00 90.12 279 PHE A C 1
ATOM 2118 O O . PHE A 1 279 ? 11.990 -10.013 -18.381 1.00 90.12 279 PHE A O 1
ATOM 2125 N N . ASN A 1 280 ? 10.492 -10.091 -20.045 1.00 88.06 280 ASN A N 1
ATOM 2126 C CA . ASN A 1 280 ? 9.906 -11.380 -19.680 1.00 88.06 280 ASN A CA 1
ATOM 2127 C C . ASN A 1 280 ? 10.870 -12.571 -19.868 1.00 88.06 280 ASN A C 1
ATOM 2129 O O . ASN A 1 280 ? 10.624 -13.643 -19.339 1.00 88.06 280 ASN A O 1
ATOM 2133 N N . ALA A 1 281 ? 11.952 -12.414 -20.629 1.00 86.56 281 ALA A N 1
ATOM 2134 C CA . ALA A 1 281 ? 12.977 -13.446 -20.797 1.00 86.56 281 ALA A CA 1
ATOM 2135 C C . ALA A 1 281 ? 14.218 -13.206 -19.916 1.00 86.56 281 ALA A C 1
ATOM 2137 O O . ALA A 1 281 ? 15.120 -14.043 -19.877 1.00 86.56 281 ALA A O 1
ATOM 2138 N N . MET A 1 282 ? 14.296 -12.052 -19.251 1.00 85.94 282 MET A N 1
ATOM 2139 C CA . MET A 1 282 ? 15.460 -11.634 -18.482 1.00 85.94 282 MET A CA 1
ATOM 2140 C C . MET A 1 282 ? 15.501 -12.334 -17.121 1.00 85.94 282 MET A C 1
ATOM 2142 O O . MET A 1 282 ? 14.496 -12.402 -16.415 1.00 85.94 282 MET A O 1
ATOM 2146 N N . ASP A 1 283 ? 16.693 -12.761 -16.698 1.00 84.75 283 ASP A N 1
ATOM 2147 C CA . ASP A 1 283 ? 16.944 -13.032 -15.283 1.00 84.75 283 ASP A CA 1
ATOM 2148 C C . ASP A 1 283 ? 17.098 -11.695 -14.547 1.00 84.75 283 ASP A C 1
ATOM 2150 O O . ASP A 1 283 ? 18.141 -11.040 -14.599 1.00 84.75 283 ASP A O 1
ATOM 2154 N N . CYS A 1 284 ? 15.995 -11.214 -13.978 1.00 85.12 284 CYS A N 1
ATOM 2155 C CA . CYS A 1 284 ? 15.918 -9.869 -13.424 1.00 85.12 284 CYS A CA 1
ATOM 2156 C C . CYS A 1 284 ? 16.773 -9.758 -12.142 1.00 85.12 284 CYS A C 1
ATOM 2158 O O . CYS A 1 284 ? 16.555 -10.527 -11.204 1.00 85.12 284 CYS A O 1
ATOM 2160 N N . PRO A 1 285 ? 17.693 -8.786 -12.018 1.00 90.31 285 PRO A N 1
ATOM 2161 C CA . PRO A 1 285 ? 18.456 -8.575 -10.790 1.00 90.31 285 PRO A CA 1
ATOM 2162 C C . PRO A 1 285 ? 17.554 -8.297 -9.579 1.00 90.31 285 PRO A C 1
ATOM 2164 O O . PRO A 1 285 ? 16.493 -7.684 -9.696 1.00 90.31 285 PRO A O 1
ATOM 2167 N N . ASN A 1 286 ? 17.991 -8.688 -8.378 1.00 91.38 286 ASN A N 1
ATOM 2168 C CA . ASN A 1 286 ? 17.248 -8.417 -7.134 1.00 91.38 286 ASN A CA 1
ATOM 2169 C C . ASN A 1 286 ? 17.132 -6.915 -6.810 1.00 91.38 286 ASN A C 1
ATOM 2171 O O . ASN A 1 286 ? 16.249 -6.506 -6.053 1.00 91.38 286 ASN A O 1
ATOM 2175 N N . ALA A 1 287 ? 18.035 -6.096 -7.355 1.00 94.19 287 ALA A N 1
ATOM 2176 C CA . ALA A 1 287 ? 18.026 -4.644 -7.198 1.00 94.19 287 ALA A CA 1
ATOM 2177 C C . ALA A 1 287 ? 17.027 -3.937 -8.129 1.00 94.19 287 ALA A C 1
ATOM 2179 O O . ALA A 1 287 ? 16.682 -2.788 -7.862 1.00 94.19 287 ALA A O 1
ATOM 2180 N N . LEU A 1 288 ? 16.580 -4.598 -9.205 1.00 93.50 288 LEU A N 1
ATOM 2181 C CA . LEU A 1 288 ? 15.724 -4.013 -10.231 1.00 93.50 288 LEU A CA 1
ATOM 2182 C C . LEU A 1 288 ? 14.264 -4.411 -10.015 1.00 93.50 288 LEU A C 1
ATOM 2184 O O . LEU A 1 288 ? 13.921 -5.591 -10.060 1.00 93.50 288 LEU A O 1
ATOM 2188 N N . THR A 1 289 ? 13.402 -3.407 -9.891 1.00 92.56 289 THR A N 1
ATOM 2189 C CA . THR A 1 289 ? 11.948 -3.550 -9.964 1.00 92.56 289 THR A CA 1
ATOM 2190 C C . THR A 1 289 ? 11.414 -2.758 -11.151 1.00 92.56 289 THR A C 1
ATOM 2192 O O . THR A 1 289 ? 11.811 -1.614 -11.385 1.00 92.56 289 THR A O 1
ATOM 2195 N N . VAL A 1 290 ? 10.503 -3.381 -11.902 1.00 91.50 290 VAL A N 1
ATOM 2196 C CA . VAL A 1 290 ? 9.808 -2.754 -13.027 1.00 91.50 290 VAL A CA 1
ATOM 2197 C C . VAL A 1 290 ? 8.309 -2.992 -12.900 1.00 91.50 290 VAL A C 1
ATOM 2199 O O . VAL A 1 290 ? 7.854 -4.140 -12.932 1.00 91.50 290 VAL A O 1
ATOM 2202 N N . ASP A 1 291 ? 7.566 -1.891 -12.829 1.00 89.88 291 ASP A N 1
ATOM 2203 C CA . ASP A 1 291 ? 6.108 -1.882 -12.916 1.00 89.88 291 ASP A CA 1
ATOM 2204 C C . ASP A 1 291 ? 5.694 -1.411 -14.304 1.00 89.88 291 ASP A C 1
ATOM 2206 O O . ASP A 1 291 ? 6.047 -0.308 -14.738 1.00 89.88 291 ASP A O 1
ATOM 2210 N N . GLY A 1 292 ? 4.932 -2.231 -15.017 1.00 90.31 292 GLY A N 1
ATOM 2211 C CA . GLY A 1 292 ? 4.408 -1.850 -16.314 1.00 90.31 292 GLY A CA 1
ATOM 2212 C C . GLY A 1 292 ? 2.999 -1.289 -16.227 1.00 90.31 292 GLY A C 1
ATOM 2213 O O . GLY A 1 292 ? 2.171 -1.703 -15.420 1.00 90.31 292 GLY A O 1
ATOM 2214 N N . LEU A 1 293 ? 2.704 -0.322 -17.084 1.00 89.56 293 LEU A N 1
ATOM 2215 C CA . LEU A 1 293 ? 1.416 0.352 -17.102 1.00 89.56 293 LEU A CA 1
ATOM 2216 C C . LEU A 1 293 ? 1.002 0.632 -18.540 1.00 89.56 293 LEU A C 1
ATOM 2218 O O . LEU A 1 293 ? 1.730 1.271 -19.295 1.00 89.56 293 LEU A O 1
ATOM 2222 N N . TRP A 1 294 ? -0.211 0.232 -18.898 1.00 92.44 294 TRP A N 1
ATOM 2223 C CA . TRP A 1 294 ? -0.896 0.779 -20.062 1.00 92.44 294 TRP A CA 1
ATOM 2224 C C . TRP A 1 294 ? -1.861 1.861 -19.609 1.00 92.44 294 TRP A C 1
ATOM 2226 O O . TRP A 1 294 ? -2.639 1.654 -18.678 1.00 92.44 294 TRP A O 1
ATOM 2236 N N . ARG A 1 295 ? -1.842 3.015 -20.275 1.00 90.00 295 ARG A N 1
ATOM 2237 C CA . ARG A 1 295 ? -2.756 4.122 -19.980 1.00 90.00 295 ARG A CA 1
ATOM 2238 C C . ARG A 1 295 ? -3.433 4.610 -21.249 1.00 90.00 295 ARG A C 1
ATOM 2240 O O . ARG A 1 295 ? -2.763 4.939 -22.227 1.00 90.00 295 ARG A O 1
ATOM 2247 N N . ALA A 1 296 ? -4.754 4.713 -21.177 1.00 87.69 296 ALA A N 1
ATOM 2248 C CA . ALA A 1 296 ? -5.603 5.318 -22.187 1.00 87.69 296 ALA A CA 1
ATOM 2249 C C . ALA A 1 296 ? -6.249 6.597 -21.628 1.00 87.69 296 ALA A C 1
ATOM 2251 O O . ALA A 1 296 ? -6.807 6.596 -20.526 1.00 87.69 296 ALA A O 1
ATOM 2252 N N . ASN A 1 297 ? -6.164 7.697 -22.377 1.00 83.62 297 ASN A N 1
ATOM 2253 C CA . ASN A 1 297 ? -6.743 8.990 -21.999 1.00 83.62 297 ASN A CA 1
ATOM 2254 C C . ASN A 1 297 ? -7.159 9.765 -23.254 1.00 83.62 297 ASN A C 1
ATOM 2256 O O . ASN A 1 297 ? -6.306 10.336 -23.935 1.00 83.62 297 ASN A O 1
ATOM 2260 N N . GLY A 1 298 ? -8.457 9.775 -23.566 1.00 81.50 298 GLY A N 1
ATOM 2261 C CA . GLY A 1 298 ? -8.969 10.406 -24.786 1.00 81.50 298 GLY A CA 1
ATOM 2262 C C . GLY A 1 298 ? -8.327 9.807 -26.038 1.00 81.50 298 GLY A C 1
ATOM 2263 O O . GLY A 1 298 ? -8.515 8.636 -26.327 1.00 81.50 298 GLY A O 1
ATOM 2264 N N . ASP A 1 299 ? -7.529 10.572 -26.777 1.00 80.75 299 ASP A N 1
ATOM 2265 C CA . ASP A 1 299 ? -6.825 10.043 -27.951 1.00 80.75 299 ASP A CA 1
ATOM 2266 C C . ASP A 1 299 ? -5.460 9.419 -27.654 1.00 80.75 299 ASP A C 1
ATOM 2268 O O . ASP A 1 299 ? -4.867 8.809 -28.540 1.00 80.75 299 ASP A O 1
ATOM 2272 N N . GLU A 1 300 ? -4.961 9.506 -26.421 1.00 87.12 300 GLU A N 1
ATOM 2273 C CA . GLU A 1 300 ? -3.668 8.938 -26.046 1.00 87.12 300 GLU A CA 1
ATOM 2274 C C . GLU A 1 300 ? -3.761 7.448 -25.689 1.00 87.12 300 GLU A C 1
ATOM 2276 O O . GLU A 1 300 ? -4.656 7.024 -24.953 1.00 87.12 300 GLU A O 1
ATOM 2281 N N . LEU A 1 301 ? -2.769 6.674 -26.140 1.00 92.19 301 LEU A N 1
ATOM 2282 C CA . LEU A 1 301 ? -2.482 5.327 -25.650 1.00 92.19 301 LEU A CA 1
ATOM 2283 C C . LEU A 1 301 ? -0.973 5.201 -25.430 1.00 92.19 301 LEU A C 1
ATOM 2285 O O . LEU A 1 301 ? -0.196 5.271 -26.384 1.00 92.19 301 LEU A O 1
ATOM 2289 N N . LYS A 1 302 ? -0.560 5.043 -24.173 1.00 93.94 302 LYS A N 1
ATOM 2290 C CA . LYS A 1 302 ? 0.851 5.010 -23.776 1.00 93.94 302 LYS A CA 1
ATOM 2291 C C . LYS A 1 302 ? 1.166 3.761 -22.963 1.00 93.94 302 LYS A C 1
ATOM 2293 O O . LYS A 1 302 ? 0.333 3.295 -22.184 1.00 93.94 302 LYS A O 1
ATOM 2298 N N . GLY A 1 303 ? 2.364 3.236 -23.176 1.00 95.19 303 GLY A N 1
ATOM 2299 C CA . GLY A 1 303 ? 2.951 2.142 -22.415 1.00 95.19 303 GLY A CA 1
ATOM 2300 C C . GLY A 1 303 ? 4.062 2.716 -21.563 1.00 95.19 303 GL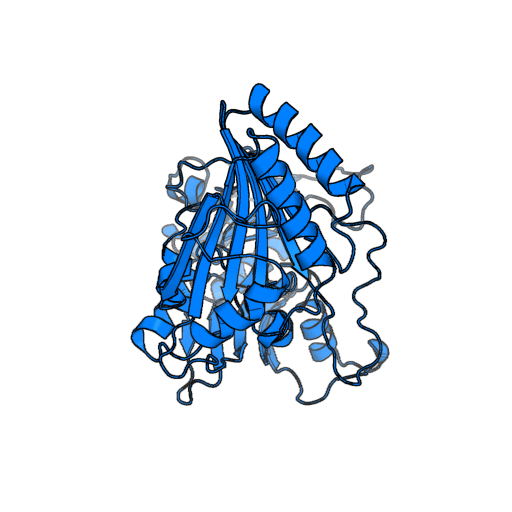Y A C 1
ATOM 2301 O O . GLY A 1 303 ? 4.861 3.507 -22.062 1.00 95.19 303 GLY A O 1
ATOM 2302 N N . TYR A 1 304 ? 4.084 2.360 -20.290 1.00 94.44 304 TYR A N 1
ATOM 2303 C CA . TYR A 1 304 ? 5.089 2.809 -19.345 1.00 94.44 304 TYR A CA 1
ATOM 2304 C C . TYR A 1 304 ? 5.756 1.597 -18.725 1.00 94.44 304 TYR A C 1
ATOM 2306 O O . TYR A 1 304 ? 5.075 0.626 -18.400 1.00 94.44 304 TYR A O 1
ATOM 2314 N N . LEU A 1 305 ? 7.060 1.702 -18.512 1.00 94.38 305 LEU A N 1
ATOM 2315 C CA . LEU A 1 305 ? 7.796 0.877 -17.566 1.00 94.38 305 LEU A CA 1
ATOM 2316 C C . LEU A 1 305 ? 8.372 1.823 -16.516 1.00 94.38 305 LEU A C 1
ATOM 2318 O O . LEU A 1 305 ? 9.239 2.646 -16.815 1.00 94.38 305 LEU A O 1
ATOM 2322 N N . THR A 1 306 ? 7.831 1.757 -15.306 1.00 93.75 306 THR A N 1
ATOM 2323 C CA . THR A 1 306 ? 8.358 2.473 -14.150 1.00 93.75 306 THR A CA 1
ATOM 2324 C C . THR A 1 306 ? 9.509 1.656 -13.592 1.00 93.75 306 THR A C 1
ATOM 2326 O O . THR A 1 306 ? 9.305 0.527 -13.159 1.00 93.75 306 THR A O 1
ATOM 2329 N N . VAL A 1 307 ? 10.711 2.218 -13.627 1.00 95.25 307 VAL A N 1
ATOM 2330 C CA . VAL A 1 307 ? 11.926 1.583 -13.119 1.00 95.25 307 VAL A CA 1
ATOM 2331 C C . VAL A 1 307 ? 12.190 2.096 -11.714 1.00 95.25 307 VAL A C 1
ATOM 2333 O O . VAL A 1 307 ? 12.176 3.306 -11.484 1.00 95.25 307 VAL A O 1
ATOM 2336 N N . ILE A 1 308 ? 12.460 1.173 -10.796 1.00 95.38 308 ILE A N 1
ATOM 2337 C CA . ILE A 1 308 ? 12.947 1.450 -9.447 1.00 95.38 308 ILE A CA 1
ATOM 2338 C C . ILE A 1 308 ? 14.152 0.543 -9.218 1.00 95.38 308 ILE A C 1
ATOM 2340 O O . ILE A 1 308 ? 14.032 -0.680 -9.276 1.00 95.38 308 ILE A O 1
ATOM 2344 N N . TYR A 1 309 ? 15.317 1.141 -8.987 1.00 96.69 309 TYR A N 1
ATOM 2345 C CA . TYR A 1 309 ? 16.575 0.417 -8.853 1.00 96.69 309 TYR A CA 1
ATOM 2346 C C . TYR A 1 309 ? 17.278 0.756 -7.540 1.00 96.69 309 TYR A C 1
ATOM 2348 O O . TYR A 1 309 ? 17.655 1.905 -7.290 1.00 96.69 309 TYR A O 1
ATOM 2356 N N . ASN A 1 310 ? 17.490 -0.264 -6.714 1.00 96.81 310 ASN A N 1
ATOM 2357 C CA . ASN A 1 310 ? 18.235 -0.171 -5.467 1.00 96.81 310 ASN A CA 1
ATOM 2358 C C . ASN A 1 310 ? 19.744 -0.248 -5.742 1.00 96.81 310 ASN A C 1
ATOM 2360 O O . ASN A 1 310 ? 20.354 -1.316 -5.663 1.00 96.81 310 ASN A O 1
ATOM 2364 N N . GLY A 1 311 ? 20.347 0.886 -6.094 1.00 96.25 311 GLY A N 1
ATOM 2365 C CA . GLY A 1 311 ? 21.769 0.983 -6.409 1.00 96.25 311 GLY A CA 1
ATOM 2366 C C . GLY A 1 311 ? 22.117 2.274 -7.144 1.00 96.25 311 GLY A C 1
ATOM 2367 O O . GLY A 1 311 ? 21.369 3.248 -7.102 1.00 96.25 311 GLY A O 1
ATOM 2368 N N . THR A 1 312 ? 23.275 2.285 -7.800 1.00 96.56 312 THR A N 1
ATOM 2369 C CA . THR A 1 312 ? 23.789 3.451 -8.532 1.00 96.56 312 THR A CA 1
ATOM 2370 C C . THR A 1 312 ? 23.253 3.513 -9.962 1.00 96.56 312 THR A C 1
ATOM 2372 O O . THR A 1 312 ? 22.858 2.497 -10.541 1.00 96.56 312 THR A O 1
ATOM 2375 N N . TRP A 1 313 ? 23.317 4.700 -10.570 1.00 96.06 313 TRP A N 1
ATOM 2376 C CA . TRP A 1 313 ? 23.019 4.919 -11.985 1.00 96.06 313 TRP A CA 1
ATOM 2377 C C . TRP A 1 313 ? 23.789 3.975 -12.904 1.00 96.06 313 TRP A C 1
ATOM 2379 O O . TRP A 1 313 ? 23.194 3.341 -13.769 1.00 96.06 313 TRP A O 1
ATOM 2389 N N . ALA A 1 314 ? 25.102 3.846 -12.698 1.00 95.50 314 ALA A N 1
ATOM 2390 C CA . ALA A 1 314 ? 25.955 3.018 -13.546 1.00 95.50 314 ALA A CA 1
ATOM 2391 C C . ALA A 1 314 ? 25.485 1.554 -13.585 1.00 95.50 314 ALA A C 1
ATOM 2393 O O . ALA A 1 314 ? 25.367 0.979 -14.666 1.00 95.50 314 ALA A O 1
ATOM 2394 N N . ASN A 1 315 ? 25.149 0.984 -12.423 1.00 95.69 315 ASN A N 1
ATOM 2395 C CA . ASN A 1 315 ? 24.656 -0.390 -12.332 1.00 95.69 315 ASN A CA 1
ATOM 2396 C C . ASN A 1 315 ? 23.247 -0.523 -12.924 1.00 95.69 315 ASN A C 1
ATOM 2398 O O . ASN A 1 315 ? 22.980 -1.469 -13.657 1.00 95.69 315 ASN A O 1
ATOM 2402 N N . CYS A 1 316 ? 22.372 0.459 -12.678 1.00 95.88 316 CYS A N 1
ATOM 2403 C CA . CYS A 1 316 ? 21.033 0.493 -13.262 1.00 95.88 316 CYS A CA 1
ATOM 2404 C C . CYS A 1 316 ? 21.087 0.460 -14.796 1.00 95.88 316 CYS A C 1
ATOM 2406 O O . CYS A 1 316 ? 20.438 -0.375 -15.417 1.00 95.88 316 CYS A O 1
ATOM 2408 N N . ILE A 1 317 ? 21.898 1.318 -15.422 1.00 94.56 317 ILE A N 1
ATOM 2409 C CA . ILE A 1 317 ? 22.021 1.361 -16.886 1.00 94.56 317 ILE A CA 1
ATOM 2410 C C . ILE A 1 317 ? 22.584 0.048 -17.442 1.00 94.56 317 ILE A C 1
ATOM 2412 O O . ILE A 1 317 ? 22.098 -0.425 -18.469 1.00 94.56 317 ILE A O 1
ATOM 2416 N N . ALA A 1 318 ? 23.563 -0.556 -16.763 1.00 93.50 318 ALA A N 1
ATOM 2417 C CA . ALA A 1 318 ? 24.110 -1.851 -17.160 1.00 93.50 318 ALA A CA 1
ATOM 2418 C C . ALA A 1 318 ? 23.047 -2.964 -17.116 1.00 93.50 318 ALA A C 1
ATOM 2420 O O . ALA A 1 318 ? 22.909 -3.711 -18.083 1.00 93.50 318 ALA A O 1
ATOM 2421 N N . ASP A 1 319 ? 22.251 -3.027 -16.046 1.00 93.44 319 ASP A N 1
ATOM 2422 C CA . ASP A 1 319 ? 21.197 -4.034 -15.885 1.00 93.44 319 ASP A CA 1
ATOM 2423 C C . ASP A 1 319 ? 20.021 -3.805 -16.854 1.00 93.44 319 ASP A C 1
ATOM 2425 O O . ASP A 1 319 ? 19.458 -4.756 -17.399 1.00 93.44 319 ASP A O 1
ATOM 2429 N N . LEU A 1 320 ? 19.667 -2.546 -17.134 1.00 93.19 320 LEU A N 1
ATOM 2430 C CA . LEU A 1 320 ? 18.609 -2.198 -18.089 1.00 93.19 320 LEU A CA 1
ATOM 2431 C C . LEU A 1 320 ? 18.977 -2.537 -19.543 1.00 93.19 320 LEU A C 1
ATOM 2433 O O . LEU A 1 320 ? 18.082 -2.853 -20.335 1.00 93.19 320 LEU A O 1
ATOM 2437 N N . ALA A 1 321 ? 20.269 -2.528 -19.895 1.00 89.31 321 ALA A N 1
ATOM 2438 C CA . ALA A 1 321 ? 20.744 -2.812 -21.253 1.00 89.31 321 ALA A CA 1
ATOM 2439 C C . ALA A 1 321 ? 20.311 -4.200 -21.772 1.00 89.31 321 ALA A C 1
ATOM 2441 O O . ALA A 1 321 ? 20.246 -4.426 -22.984 1.00 89.31 321 ALA A O 1
ATOM 2442 N N . GLY A 1 322 ? 19.957 -5.123 -20.868 1.00 81.44 322 GLY A N 1
ATOM 2443 C CA . GLY A 1 322 ? 19.405 -6.432 -21.214 1.00 81.44 322 GLY A CA 1
ATOM 2444 C C . GLY A 1 322 ? 18.061 -6.369 -21.954 1.00 81.44 322 GLY A C 1
ATOM 2445 O O . GLY A 1 322 ? 17.819 -7.192 -22.845 1.00 81.44 322 GLY A O 1
ATOM 2446 N N . PHE A 1 323 ? 17.198 -5.387 -21.660 1.00 88.12 323 PHE A N 1
ATOM 2447 C CA . PHE A 1 323 ? 15.836 -5.336 -22.217 1.00 88.12 323 PHE A CA 1
ATOM 2448 C C . PHE A 1 323 ? 15.400 -3.993 -22.812 1.00 88.12 323 PHE A C 1
ATOM 2450 O O . PHE A 1 323 ? 14.416 -3.969 -23.554 1.00 88.12 323 PHE A O 1
ATOM 2457 N N . VAL A 1 324 ? 16.128 -2.901 -22.579 1.00 90.81 324 VAL A N 1
ATOM 2458 C CA . VAL A 1 324 ? 15.856 -1.595 -23.199 1.00 90.81 324 VAL A CA 1
ATOM 2459 C C . VAL A 1 324 ? 17.123 -0.964 -23.757 1.00 90.81 324 VAL A C 1
ATOM 2461 O O . VAL A 1 324 ? 18.219 -1.166 -23.247 1.00 90.81 324 VAL A O 1
ATOM 2464 N N . ASP A 1 325 ? 16.950 -0.175 -24.814 1.00 87.56 325 ASP A N 1
ATOM 2465 C CA . ASP A 1 325 ? 17.999 0.682 -25.360 1.00 87.56 325 ASP A CA 1
ATOM 2466 C C . ASP A 1 325 ? 17.738 2.122 -24.916 1.00 87.56 325 ASP A C 1
ATOM 2468 O O . ASP A 1 325 ? 16.662 2.663 -25.176 1.00 87.56 325 ASP A O 1
ATOM 2472 N N . LEU A 1 326 ? 18.698 2.717 -24.210 1.00 87.38 326 LEU A N 1
ATOM 2473 C CA . LEU A 1 326 ? 18.607 4.081 -23.686 1.00 87.38 326 LEU A CA 1
ATOM 2474 C C . LEU A 1 326 ? 19.437 5.079 -24.509 1.00 87.38 326 LEU A C 1
ATOM 2476 O O . LEU A 1 326 ? 19.479 6.262 -24.167 1.00 87.38 326 LEU A O 1
ATOM 2480 N N . ASN A 1 327 ? 20.093 4.640 -25.591 1.00 81.19 327 ASN A N 1
ATOM 2481 C CA . ASN A 1 327 ? 20.842 5.529 -26.467 1.00 81.19 327 ASN A CA 1
ATOM 2482 C C . ASN A 1 327 ? 19.891 6.327 -27.376 1.00 81.19 327 ASN A C 1
ATOM 2484 O O . ASN A 1 327 ? 19.301 5.817 -28.330 1.00 81.19 327 ASN A O 1
ATOM 2488 N N . MET A 1 328 ? 19.760 7.622 -27.091 1.00 78.00 328 MET A N 1
ATOM 2489 C CA . MET A 1 328 ? 18.895 8.526 -27.856 1.00 78.00 328 MET A CA 1
ATOM 2490 C C . MET A 1 328 ? 19.602 9.175 -29.058 1.00 78.00 328 MET A C 1
ATOM 2492 O O . MET A 1 328 ? 18.952 9.886 -29.816 1.00 78.00 328 MET A O 1
ATOM 2496 N N . ASN A 1 329 ? 20.907 8.933 -29.246 1.00 71.38 329 ASN A N 1
ATOM 2497 C CA . ASN A 1 329 ? 21.751 9.667 -30.199 1.00 71.38 329 ASN A CA 1
ATOM 2498 C C . ASN A 1 329 ? 21.912 9.000 -31.572 1.00 71.38 329 ASN A C 1
ATOM 2500 O O . ASN A 1 329 ? 22.592 9.565 -32.426 1.00 71.38 329 ASN A O 1
ATOM 2504 N N . THR A 1 330 ? 21.341 7.816 -31.803 1.00 60.94 330 THR A N 1
ATOM 2505 C CA . THR A 1 330 ? 21.396 7.175 -33.126 1.00 60.94 330 THR A CA 1
ATOM 2506 C C . THR A 1 330 ? 20.003 6.813 -33.637 1.00 60.94 330 THR A C 1
ATOM 2508 O O . THR A 1 330 ? 19.095 6.504 -32.856 1.00 60.94 330 THR A O 1
ATOM 2511 N N . ASP A 1 331 ? 19.839 6.880 -34.959 1.00 56.88 331 ASP A N 1
ATOM 2512 C CA . ASP A 1 331 ? 18.604 6.523 -35.666 1.00 56.88 331 ASP A CA 1
ATOM 2513 C C . ASP A 1 331 ? 18.470 5.005 -35.911 1.00 56.88 331 ASP A C 1
ATOM 2515 O O . ASP A 1 331 ? 17.435 4.551 -36.393 1.00 56.88 331 ASP A O 1
ATOM 2519 N N . GLU A 1 332 ? 19.463 4.182 -35.548 1.00 55.94 332 GLU A N 1
ATOM 2520 C CA . GLU A 1 332 ? 19.520 2.745 -35.893 1.00 55.94 332 GLU A CA 1
ATOM 2521 C C . GLU A 1 332 ? 18.520 1.836 -35.128 1.00 55.94 332 GLU A C 1
ATOM 2523 O O . GLU A 1 332 ? 18.515 0.614 -35.284 1.00 55.94 332 GLU A O 1
ATOM 2528 N N . HIS A 1 333 ? 17.627 2.373 -34.297 1.00 53.28 333 HIS A N 1
ATOM 2529 C CA . HIS A 1 333 ? 17.068 1.619 -33.165 1.00 53.28 333 HIS A CA 1
ATOM 2530 C C . HIS A 1 333 ? 15.617 1.117 -33.312 1.00 53.28 333 HIS A C 1
ATOM 2532 O O . HIS A 1 333 ? 14.750 1.420 -32.487 1.00 53.28 333 HIS A O 1
ATOM 2538 N N . LEU A 1 334 ? 15.345 0.239 -34.285 1.00 57.38 334 LEU A N 1
ATOM 2539 C CA . LEU A 1 334 ? 14.038 -0.446 -34.402 1.00 57.38 334 LEU A CA 1
ATOM 2540 C C . LEU A 1 334 ? 13.775 -1.521 -33.324 1.00 57.38 334 LEU A C 1
ATOM 2542 O O . LEU A 1 334 ? 12.700 -2.115 -33.304 1.00 57.38 334 LEU A O 1
ATOM 2546 N N . GLY A 1 335 ? 14.721 -1.771 -32.415 1.00 78.00 335 GLY A N 1
ATOM 2547 C CA . GLY A 1 335 ? 14.638 -2.885 -31.471 1.00 78.00 335 GLY A CA 1
ATOM 2548 C C . GLY A 1 335 ? 13.675 -2.658 -30.306 1.00 78.00 335 GLY A C 1
ATOM 2549 O O . GLY A 1 335 ? 12.662 -3.339 -30.214 1.00 78.00 335 GLY A O 1
ATOM 2550 N N . ARG A 1 336 ? 14.028 -1.776 -29.354 1.00 87.56 336 ARG A N 1
ATOM 2551 C CA . ARG A 1 336 ? 13.389 -1.706 -28.012 1.00 87.56 336 ARG A CA 1
ATOM 2552 C C . ARG A 1 336 ? 13.410 -0.313 -27.347 1.00 87.56 336 ARG A C 1
ATOM 2554 O O . ARG A 1 336 ? 13.051 -0.186 -26.181 1.00 87.56 336 ARG A O 1
ATOM 2561 N N . ARG A 1 337 ? 13.844 0.738 -28.055 1.00 91.06 337 ARG A N 1
ATOM 2562 C CA . ARG A 1 337 ? 14.039 2.092 -27.495 1.00 91.06 337 ARG A CA 1
ATOM 2563 C C . ARG A 1 337 ? 12.711 2.749 -27.054 1.00 91.06 337 ARG A C 1
ATOM 2565 O O . ARG A 1 337 ? 11.761 2.722 -27.848 1.00 91.06 337 ARG A O 1
ATOM 2572 N N . PRO A 1 338 ? 12.631 3.358 -25.854 1.00 93.62 338 PRO A N 1
ATOM 2573 C CA . PRO A 1 338 ? 11.526 4.233 -25.452 1.00 93.62 338 PRO A CA 1
ATOM 2574 C C . PRO A 1 338 ? 11.442 5.511 -26.296 1.00 93.62 338 PRO A C 1
ATOM 2576 O O . PRO A 1 338 ? 12.429 5.965 -26.868 1.00 93.62 338 PRO A O 1
ATOM 2579 N N . ASP A 1 339 ? 10.264 6.129 -26.338 1.00 92.94 339 ASP A N 1
ATOM 2580 C CA . ASP A 1 339 ? 10.096 7.473 -26.907 1.00 92.94 339 ASP A CA 1
ATOM 2581 C C . ASP A 1 339 ? 10.514 8.563 -25.906 1.00 92.94 339 ASP A C 1
ATOM 2583 O O . ASP A 1 339 ? 10.916 9.654 -26.304 1.00 92.94 339 ASP A O 1
ATOM 2587 N N . VAL A 1 340 ? 10.421 8.270 -24.603 1.00 93.44 340 VAL A N 1
ATOM 2588 C CA . VAL A 1 340 ? 10.842 9.159 -23.511 1.00 93.44 340 VAL A CA 1
ATOM 2589 C C . VAL A 1 340 ? 11.533 8.350 -22.416 1.00 93.44 340 VAL A C 1
ATOM 2591 O O . VAL A 1 340 ? 11.062 7.272 -22.048 1.00 93.44 340 VAL A O 1
ATOM 2594 N N . VAL A 1 341 ? 12.613 8.912 -21.869 1.00 94.31 341 VAL A N 1
ATOM 2595 C CA . VAL A 1 341 ? 13.366 8.390 -20.720 1.00 94.31 341 VAL A CA 1
ATOM 2596 C C . VAL A 1 341 ? 13.407 9.471 -19.632 1.00 94.31 341 VAL A C 1
ATOM 2598 O O . VAL A 1 341 ? 14.010 10.520 -19.837 1.00 94.31 341 VAL A O 1
ATOM 2601 N N . ASP A 1 342 ? 12.768 9.230 -18.482 1.00 94.56 342 ASP A N 1
ATOM 2602 C CA . ASP A 1 342 ? 12.769 10.126 -17.301 1.00 94.56 342 ASP A CA 1
ATOM 2603 C C . ASP A 1 342 ? 13.405 9.438 -16.078 1.00 94.56 342 ASP A C 1
ATOM 2605 O O . ASP A 1 342 ? 12.888 9.522 -14.967 1.00 94.56 342 ASP A O 1
ATOM 2609 N N . LEU A 1 343 ? 14.494 8.690 -16.282 1.00 95.62 343 LEU A N 1
ATOM 2610 C CA . LEU A 1 343 ? 15.244 8.054 -15.193 1.00 95.62 343 LEU A CA 1
ATOM 2611 C C . LEU A 1 343 ? 16.155 9.066 -14.497 1.00 95.62 343 LEU A C 1
ATOM 2613 O O . LEU A 1 343 ? 16.847 9.835 -15.167 1.00 95.62 343 LEU A O 1
ATOM 2617 N N . LYS A 1 344 ? 16.186 9.045 -13.159 1.00 96.19 344 LYS A N 1
ATOM 2618 C CA . LYS A 1 344 ? 17.029 9.923 -12.332 1.00 96.19 344 LYS A CA 1
ATOM 2619 C C . LYS A 1 344 ? 17.484 9.218 -11.058 1.00 96.19 344 LYS A C 1
ATOM 2621 O O . LYS A 1 344 ? 16.724 8.446 -10.478 1.00 96.19 344 LYS A O 1
ATOM 2626 N N . GLU A 1 345 ? 18.685 9.542 -10.589 1.00 96.31 345 GLU A N 1
ATOM 2627 C CA . GLU A 1 345 ? 19.070 9.280 -9.199 1.00 96.31 345 GLU A CA 1
ATOM 2628 C C . GLU A 1 345 ? 18.366 10.272 -8.270 1.00 96.31 345 GLU A C 1
ATOM 2630 O O . GLU A 1 345 ? 18.377 11.482 -8.509 1.00 96.31 345 GLU A O 1
ATOM 2635 N N . MET A 1 346 ? 17.734 9.767 -7.215 1.00 94.75 346 MET A N 1
ATOM 2636 C CA . MET A 1 346 ? 17.009 10.585 -6.243 1.00 94.75 346 MET A CA 1
ATOM 2637 C C . MET A 1 346 ? 16.859 9.880 -4.900 1.00 94.75 346 MET A C 1
ATOM 2639 O O . MET A 1 346 ? 17.085 8.677 -4.786 1.00 94.75 346 MET A O 1
ATOM 2643 N N . MET A 1 347 ? 16.440 10.626 -3.876 1.00 93.31 347 MET A N 1
ATOM 2644 C CA . MET A 1 347 ? 16.024 10.012 -2.621 1.00 93.31 347 MET A CA 1
ATOM 2645 C C . MET A 1 347 ? 14.723 9.240 -2.828 1.00 93.31 347 MET A C 1
ATOM 2647 O O . MET A 1 347 ? 13.803 9.743 -3.474 1.00 93.31 347 MET A O 1
ATOM 2651 N N . TRP A 1 348 ? 14.595 8.063 -2.209 1.00 92.12 348 TRP A N 1
ATOM 2652 C CA . TRP A 1 348 ? 13.344 7.297 -2.270 1.00 92.12 348 TRP A CA 1
ATOM 2653 C C . TRP A 1 348 ? 12.132 8.120 -1.809 1.00 92.12 348 TRP A C 1
ATOM 2655 O O . TRP A 1 348 ? 11.071 8.061 -2.426 1.00 92.12 348 TRP A O 1
ATOM 2665 N N . SER A 1 349 ? 12.310 8.953 -0.777 1.00 88.44 349 SER A N 1
ATOM 2666 C CA . SER A 1 349 ? 11.281 9.875 -0.287 1.00 88.44 349 SER A CA 1
ATOM 2667 C C . SER A 1 349 ? 10.760 10.822 -1.366 1.00 88.44 349 SER A C 1
ATOM 2669 O O . SER A 1 349 ? 9.578 11.147 -1.368 1.00 88.44 349 SER A O 1
ATOM 2671 N N . ASP A 1 350 ? 11.614 11.272 -2.281 1.00 89.81 350 ASP A N 1
ATOM 2672 C CA . ASP A 1 350 ? 11.226 12.230 -3.318 1.00 89.81 350 ASP A CA 1
ATOM 2673 C C . ASP A 1 350 ? 10.373 11.540 -4.388 1.00 89.81 350 ASP A C 1
ATOM 2675 O O . ASP A 1 350 ? 9.440 12.140 -4.924 1.00 89.81 350 ASP A O 1
ATOM 2679 N N . TRP A 1 351 ? 10.640 10.254 -4.645 1.00 89.94 351 TRP A N 1
ATOM 2680 C CA . TRP A 1 351 ? 9.823 9.431 -5.531 1.00 89.94 351 TRP A CA 1
ATOM 2681 C C . TRP A 1 351 ? 8.418 9.206 -4.967 1.00 89.94 351 TRP A C 1
ATOM 2683 O O . TRP A 1 351 ? 7.432 9.515 -5.635 1.00 89.94 351 TRP A O 1
ATOM 2693 N N . VAL A 1 352 ? 8.309 8.723 -3.725 1.00 85.94 352 VAL A N 1
ATOM 2694 C CA . VAL A 1 352 ? 6.998 8.429 -3.113 1.00 85.94 352 VAL A CA 1
ATOM 2695 C C . VAL A 1 352 ? 6.156 9.684 -2.891 1.00 85.94 352 VAL A C 1
ATOM 2697 O O . VAL A 1 352 ? 4.937 9.621 -3.006 1.00 85.94 352 VAL A O 1
ATOM 2700 N N . HIS A 1 353 ? 6.771 10.844 -2.642 1.00 78.62 353 HIS A N 1
ATOM 2701 C CA . HIS A 1 353 ? 6.044 12.112 -2.506 1.00 78.62 353 HIS A CA 1
ATOM 2702 C C . HIS A 1 353 ? 5.632 12.751 -3.836 1.00 78.62 353 HIS A C 1
ATOM 2704 O O . HIS A 1 353 ? 4.862 13.708 -3.829 1.00 78.62 353 HIS A O 1
ATOM 2710 N N . LYS A 1 354 ? 6.095 12.233 -4.981 1.00 71.62 354 LYS A N 1
ATOM 2711 C CA . LYS A 1 354 ? 5.636 12.686 -6.302 1.00 71.62 354 LYS A CA 1
ATOM 2712 C C . LYS A 1 354 ? 4.187 12.258 -6.584 1.00 71.62 354 LYS A C 1
ATOM 2714 O O . LYS A 1 354 ? 3.526 12.864 -7.427 1.00 71.62 354 LYS A O 1
ATOM 2719 N N . GLU A 1 355 ? 3.688 11.219 -5.909 1.00 61.25 355 GLU A N 1
ATOM 2720 C CA . GLU A 1 355 ? 2.351 10.658 -6.128 1.00 61.25 355 GLU A CA 1
ATOM 2721 C C . GLU A 1 355 ? 1.316 11.125 -5.089 1.00 61.25 355 GLU A C 1
ATOM 2723 O O . GLU A 1 355 ? 1.113 10.498 -4.052 1.00 61.25 355 GLU A O 1
ATOM 2728 N N . ASP A 1 356 ? 0.537 12.151 -5.442 1.00 52.34 356 ASP A N 1
ATOM 2729 C CA . ASP A 1 356 ? -0.643 12.591 -4.671 1.00 52.34 356 ASP A CA 1
ATOM 2730 C C . ASP A 1 356 ? -1.942 11.822 -5.024 1.00 52.34 356 ASP A C 1
ATOM 2732 O O . ASP A 1 356 ? -3.056 12.219 -4.672 1.00 52.34 356 ASP A O 1
ATOM 2736 N N . GLY A 1 357 ? -1.822 10.703 -5.747 1.00 53.00 357 GLY A N 1
ATOM 2737 C CA . GLY A 1 357 ? -2.904 10.119 -6.548 1.00 53.00 357 GLY A CA 1
ATOM 2738 C C . GLY A 1 357 ? -4.128 9.576 -5.800 1.00 53.00 357 GLY A C 1
ATOM 2739 O O . GLY A 1 357 ? -5.176 9.439 -6.427 1.00 53.00 357 GLY A O 1
ATOM 2740 N N . TRP A 1 358 ? -4.052 9.308 -4.493 1.00 57.38 358 TRP A N 1
ATOM 2741 C CA . TRP A 1 358 ? -5.124 8.619 -3.748 1.00 57.38 358 TRP A CA 1
ATOM 2742 C C . TRP A 1 358 ? -5.597 9.332 -2.470 1.00 57.38 358 TRP A C 1
ATOM 2744 O O . TRP A 1 358 ? -6.404 8.788 -1.718 1.00 57.38 358 TRP A O 1
ATOM 2754 N N . GLY A 1 359 ? -5.142 10.563 -2.218 1.00 59.28 359 GLY A N 1
ATOM 2755 C CA . GLY A 1 359 ? -5.632 11.357 -1.089 1.00 59.28 359 GLY A CA 1
ATOM 2756 C C . GLY A 1 359 ? -7.058 11.890 -1.300 1.00 59.28 359 GLY A C 1
ATOM 2757 O O . GLY A 1 359 ? -7.538 11.990 -2.424 1.00 59.28 359 GLY A O 1
ATOM 2758 N N . LEU A 1 360 ? -7.709 12.350 -0.224 1.00 57.53 360 LEU A N 1
ATOM 2759 C CA . LEU A 1 360 ? -9.024 13.030 -0.256 1.00 57.53 360 LEU A CA 1
ATOM 2760 C C . LEU A 1 360 ? -9.088 14.238 -1.212 1.00 57.53 360 LEU A C 1
ATOM 2762 O O . LEU A 1 360 ? -10.167 14.657 -1.619 1.00 57.53 360 LEU A O 1
ATOM 2766 N N . LYS A 1 361 ? -7.933 14.831 -1.530 1.00 53.97 361 LYS A N 1
ATOM 2767 C CA . LYS A 1 361 ? -7.796 15.964 -2.456 1.00 53.97 361 LYS A CA 1
ATOM 2768 C C . LYS A 1 361 ? -7.469 15.534 -3.889 1.00 53.97 361 LYS A C 1
ATOM 2770 O O . LYS A 1 361 ? -7.347 16.391 -4.761 1.00 53.97 361 LYS A O 1
ATOM 2775 N N . SER A 1 362 ? -7.291 14.237 -4.133 1.00 59.12 362 SER A N 1
ATOM 2776 C CA . SER A 1 362 ? -6.968 13.730 -5.458 1.00 59.12 362 SER A CA 1
ATOM 2777 C C . SER A 1 362 ? -8.175 13.884 -6.380 1.00 59.12 362 SER A C 1
ATOM 2779 O O . SER A 1 362 ? -9.218 13.269 -6.175 1.00 59.12 362 SER A O 1
ATOM 2781 N N . GLY A 1 363 ? -8.022 14.681 -7.438 1.00 48.84 363 GLY A N 1
ATOM 2782 C CA . GLY A 1 363 ? -8.967 14.720 -8.560 1.00 48.84 363 GLY A CA 1
ATOM 2783 C C . GLY A 1 363 ? -8.804 13.535 -9.522 1.00 48.84 363 GLY A C 1
ATOM 2784 O O . GLY A 1 363 ? -9.382 13.528 -10.612 1.00 48.84 363 GLY A O 1
ATOM 2785 N N . ILE A 1 364 ? -7.963 12.561 -9.167 1.00 53.28 364 ILE A N 1
ATOM 2786 C CA . ILE A 1 364 ? -7.579 11.447 -10.018 1.00 53.28 364 ILE A CA 1
ATOM 2787 C C . ILE A 1 364 ? -8.449 10.234 -9.678 1.00 53.28 364 ILE A C 1
ATOM 2789 O O . ILE A 1 364 ? -8.044 9.313 -8.979 1.00 53.28 364 ILE A O 1
ATOM 2793 N N . PHE A 1 365 ? -9.662 10.213 -10.228 1.00 55.09 365 PHE A N 1
ATOM 2794 C CA . PHE A 1 365 ? -10.480 9.002 -10.250 1.00 55.09 365 PHE A CA 1
ATOM 2795 C C . PHE A 1 365 ? -10.116 8.195 -11.487 1.00 55.09 365 PHE A C 1
ATOM 2797 O O . PHE A 1 365 ? -10.532 8.502 -12.607 1.00 55.09 365 PHE A O 1
ATOM 2804 N N . HIS A 1 366 ? -9.287 7.178 -11.301 1.00 60.06 366 HIS A N 1
ATOM 2805 C CA . HIS A 1 366 ? -8.949 6.264 -12.373 1.00 60.06 366 HIS A CA 1
ATOM 2806 C C . HIS A 1 366 ? -9.818 5.013 -12.324 1.00 60.06 366 HIS A C 1
ATOM 2808 O O . HIS A 1 366 ? -10.037 4.431 -11.266 1.00 60.06 366 HIS A O 1
ATOM 2814 N N . ARG A 1 367 ? -10.247 4.552 -13.503 1.00 70.69 367 ARG A N 1
ATOM 2815 C CA . ARG A 1 367 ? -10.610 3.145 -13.675 1.00 70.69 367 ARG A CA 1
ATOM 2816 C C . ARG A 1 367 ? -9.303 2.371 -13.776 1.00 70.69 367 ARG A C 1
ATOM 2818 O O . ARG A 1 367 ? -8.600 2.494 -14.780 1.00 70.69 367 ARG A O 1
ATOM 2825 N N . HIS A 1 368 ? -8.966 1.692 -12.690 1.00 74.38 368 HIS A N 1
ATOM 2826 C CA . HIS A 1 368 ? -7.716 0.977 -12.493 1.00 74.38 368 HIS A CA 1
ATOM 2827 C C . HIS A 1 368 ? -8.002 -0.509 -12.324 1.00 74.38 368 HIS A C 1
ATOM 2829 O O . HIS A 1 368 ? -9.010 -0.884 -11.733 1.00 74.38 368 HIS A O 1
ATOM 2835 N N . ILE A 1 369 ? -7.099 -1.328 -12.837 1.00 73.94 369 ILE A N 1
ATOM 2836 C CA . ILE A 1 369 ? -6.983 -2.741 -12.514 1.00 73.94 369 ILE A CA 1
ATOM 2837 C C . ILE A 1 369 ? -5.494 -3.043 -12.355 1.00 73.94 369 ILE A C 1
ATOM 2839 O O . ILE A 1 369 ? -4.689 -2.544 -13.151 1.00 73.94 369 ILE A O 1
ATOM 2843 N N . SER A 1 370 ? -5.139 -3.817 -11.329 1.00 75.31 370 SER A N 1
ATOM 2844 C CA . SER A 1 370 ? -3.753 -4.195 -11.054 1.00 75.31 370 SER A CA 1
ATOM 2845 C C . SER A 1 370 ? -3.581 -5.707 -11.040 1.00 75.31 370 SER A C 1
ATOM 2847 O O . SER A 1 370 ? -4.450 -6.448 -10.574 1.00 75.31 370 SER A O 1
ATOM 2849 N N . PHE A 1 371 ? -2.440 -6.169 -11.536 1.00 79.69 371 PHE A N 1
ATOM 2850 C CA . PHE A 1 371 ? -2.079 -7.581 -11.566 1.00 79.69 371 PHE A CA 1
ATOM 2851 C C . PHE A 1 371 ? -0.642 -7.788 -11.124 1.00 79.69 371 PHE A C 1
ATOM 2853 O O . PHE A 1 371 ? 0.236 -6.992 -11.450 1.00 79.69 371 PHE A O 1
ATOM 2860 N N . ILE A 1 372 ? -0.394 -8.908 -10.454 1.00 79.50 372 ILE A N 1
ATOM 2861 C CA . ILE A 1 372 ? 0.961 -9.425 -10.287 1.00 79.50 372 ILE A CA 1
ATOM 2862 C C . ILE A 1 372 ? 1.148 -10.550 -11.289 1.00 79.50 372 ILE A C 1
ATOM 2864 O O . ILE A 1 372 ? 0.408 -11.535 -11.282 1.00 79.50 372 ILE A O 1
ATOM 2868 N N . LEU A 1 373 ? 2.115 -10.369 -12.179 1.00 81.12 373 LEU A N 1
ATOM 2869 C CA . LEU A 1 373 ? 2.454 -11.333 -13.211 1.00 81.12 373 LEU A CA 1
ATOM 2870 C C . LEU A 1 373 ? 3.665 -12.149 -12.755 1.00 81.12 373 LEU A C 1
ATOM 2872 O O . LEU A 1 373 ? 4.676 -11.594 -12.315 1.00 81.12 373 LEU A O 1
ATOM 2876 N N . GLY A 1 374 ? 3.538 -13.471 -12.851 1.00 75.81 374 GLY A N 1
ATOM 2877 C CA . GLY A 1 374 ? 4.665 -14.379 -12.677 1.00 75.81 374 GLY A CA 1
ATOM 2878 C C . GLY A 1 374 ? 5.611 -14.339 -13.876 1.00 75.81 374 GLY A C 1
ATOM 2879 O O . GLY A 1 374 ? 5.299 -13.763 -14.921 1.00 75.81 374 GLY A O 1
ATOM 2880 N N . GLN A 1 375 ? 6.754 -15.002 -13.717 1.00 76.31 375 GLN A N 1
ATOM 2881 C CA . GLN A 1 375 ? 7.686 -15.280 -14.808 1.00 76.31 375 GLN A CA 1
ATOM 2882 C C . GLN A 1 375 ? 6.953 -15.893 -16.013 1.00 76.31 375 GLN A C 1
ATOM 2884 O O . GLN A 1 375 ? 6.038 -16.700 -15.849 1.00 76.31 375 GLN A O 1
ATOM 2889 N N . ASP A 1 376 ? 7.339 -15.468 -17.214 1.00 83.31 376 ASP A N 1
ATOM 2890 C CA . ASP A 1 376 ? 6.802 -15.906 -18.504 1.00 83.31 376 ASP A CA 1
ATOM 2891 C C . ASP A 1 376 ? 5.336 -15.517 -18.796 1.00 83.31 376 ASP A C 1
ATOM 2893 O O . ASP A 1 376 ? 4.832 -15.780 -19.891 1.00 83.31 376 ASP A O 1
ATOM 2897 N N . ALA A 1 377 ? 4.646 -14.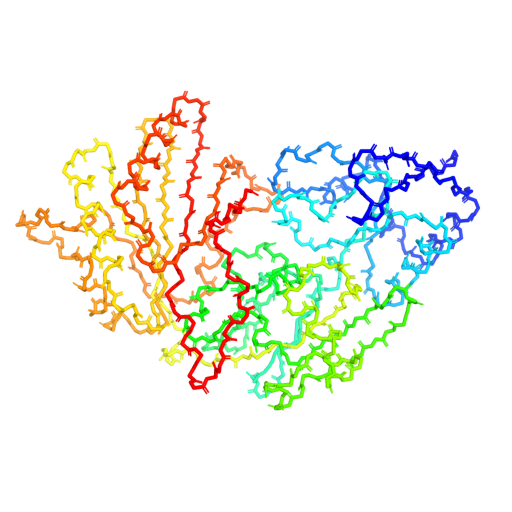820 -17.884 1.00 86.25 377 ALA A N 1
ATOM 2898 C CA . ALA A 1 377 ? 3.227 -14.486 -18.042 1.00 86.25 377 ALA A CA 1
ATOM 2899 C C . ALA A 1 377 ? 2.948 -13.365 -19.065 1.00 86.25 377 ALA A C 1
ATOM 2901 O O . ALA A 1 377 ? 1.821 -13.253 -19.559 1.00 86.25 377 ALA A O 1
ATOM 2902 N N . ILE A 1 378 ? 3.947 -12.550 -19.432 1.00 87.88 378 ILE A N 1
ATOM 2903 C CA . ILE A 1 378 ? 3.801 -11.448 -20.402 1.00 87.88 378 ILE A CA 1
ATOM 2904 C C . ILE A 1 378 ? 3.882 -11.997 -21.839 1.00 87.88 378 ILE A C 1
ATOM 2906 O O . ILE A 1 378 ? 4.781 -11.694 -22.621 1.00 87.88 378 ILE A O 1
ATOM 2910 N N . THR A 1 379 ? 2.929 -12.859 -22.191 1.00 90.50 379 THR A N 1
ATOM 2911 C CA . THR A 1 379 ? 2.859 -13.496 -23.514 1.00 90.50 379 THR A CA 1
ATOM 2912 C C . THR A 1 379 ? 2.296 -12.542 -24.578 1.00 90.50 379 THR A C 1
ATOM 2914 O O . THR A 1 379 ? 1.520 -11.638 -24.251 1.00 90.50 379 THR A O 1
ATOM 2917 N N . PRO A 1 380 ? 2.573 -12.767 -25.880 1.00 90.81 380 PRO A N 1
ATOM 2918 C CA . PRO A 1 380 ? 1.951 -11.989 -26.955 1.00 90.81 380 PRO A CA 1
ATOM 2919 C C . PRO A 1 380 ? 0.416 -12.000 -26.905 1.00 90.81 380 PRO A C 1
ATOM 2921 O O . PRO A 1 380 ? -0.225 -10.989 -27.185 1.00 90.81 380 PRO A O 1
ATOM 2924 N N . ALA A 1 381 ? -0.184 -13.128 -26.508 1.00 92.31 381 ALA A N 1
ATOM 2925 C CA . ALA A 1 381 ? -1.631 -13.251 -26.352 1.00 92.31 381 ALA A CA 1
ATOM 2926 C C . ALA A 1 381 ? -2.167 -12.328 -25.247 1.00 92.31 381 ALA A C 1
ATOM 2928 O O . ALA A 1 381 ? -3.135 -11.602 -25.478 1.00 92.31 381 ALA A O 1
ATOM 2929 N N . PHE A 1 382 ? -1.512 -12.307 -24.082 1.00 91.31 382 PHE A N 1
ATOM 2930 C CA . PHE A 1 382 ? -1.865 -11.412 -22.980 1.00 91.31 382 PHE A CA 1
ATOM 2931 C C . PHE A 1 382 ? -1.740 -9.940 -23.388 1.00 91.31 382 PHE A C 1
ATOM 2933 O O . PHE A 1 382 ? -2.685 -9.169 -2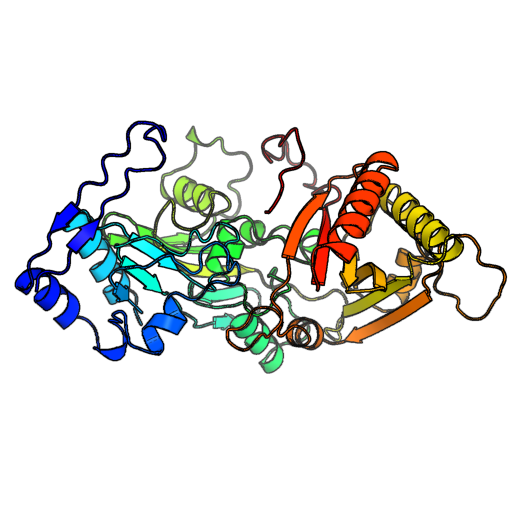3.233 1.00 91.31 382 PHE A O 1
ATOM 2940 N N . VAL A 1 383 ? -0.611 -9.557 -23.991 1.00 92.44 383 VAL A N 1
ATOM 2941 C CA . VAL A 1 383 ? -0.377 -8.179 -24.451 1.00 92.44 383 VAL A CA 1
ATOM 2942 C C . VAL A 1 383 ? -1.453 -7.736 -25.454 1.00 92.44 383 VAL A C 1
ATOM 2944 O O . VAL A 1 383 ? -1.996 -6.636 -25.337 1.00 92.44 383 VAL A O 1
ATOM 2947 N N . ASN A 1 384 ? -1.841 -8.606 -26.393 1.00 92.25 384 ASN A N 1
ATOM 2948 C CA . ASN A 1 384 ? -2.920 -8.323 -27.346 1.00 92.25 384 ASN A CA 1
ATOM 2949 C C . ASN A 1 384 ? -4.290 -8.145 -26.670 1.00 92.25 384 ASN A C 1
ATOM 2951 O O . ASN A 1 384 ? -5.051 -7.256 -27.060 1.00 92.25 384 ASN A O 1
ATOM 2955 N N . GLN A 1 385 ? -4.604 -8.941 -25.642 1.00 92.69 385 GLN A N 1
ATOM 2956 C CA . GLN A 1 385 ? -5.828 -8.761 -24.853 1.00 92.69 385 GLN A CA 1
ATOM 2957 C C . GLN A 1 385 ? -5.838 -7.411 -24.134 1.00 92.69 385 GLN A C 1
ATOM 2959 O O . GLN A 1 385 ? -6.843 -6.698 -24.183 1.00 92.69 385 GLN A O 1
ATOM 2964 N N . VAL A 1 386 ? -4.713 -7.024 -23.522 1.00 92.00 386 VAL A N 1
ATOM 2965 C CA . VAL A 1 386 ? -4.581 -5.717 -22.871 1.00 92.00 386 VAL A CA 1
ATOM 2966 C C . VAL A 1 386 ? -4.775 -4.588 -23.880 1.00 92.00 386 VAL A C 1
ATOM 2968 O O . VAL A 1 386 ? -5.510 -3.645 -23.595 1.00 92.00 386 VAL A O 1
ATOM 2971 N N . TYR A 1 387 ? -4.206 -4.690 -25.084 1.00 91.44 387 TYR A N 1
ATOM 2972 C CA . TYR A 1 387 ? -4.446 -3.698 -26.131 1.00 91.44 387 TYR A CA 1
ATOM 2973 C C . TYR A 1 387 ? -5.917 -3.579 -26.518 1.00 91.44 387 TYR A C 1
ATOM 2975 O O . TYR A 1 387 ? -6.435 -2.464 -26.568 1.00 91.44 387 TYR A O 1
ATOM 2983 N N . GLY A 1 388 ? -6.609 -4.700 -26.737 1.00 90.56 388 GLY A N 1
ATOM 2984 C CA . GLY A 1 388 ? -8.042 -4.688 -27.037 1.00 90.56 388 GLY A CA 1
ATOM 2985 C C . GLY A 1 388 ? -8.868 -4.031 -25.924 1.00 90.56 388 GLY A C 1
ATOM 2986 O O . GLY A 1 388 ? -9.758 -3.216 -26.196 1.00 90.56 388 GLY A O 1
ATOM 2987 N N . LEU A 1 389 ? -8.529 -4.322 -24.663 1.00 90.31 389 LEU A N 1
ATOM 2988 C CA . LEU A 1 389 ? -9.163 -3.704 -23.501 1.00 90.31 389 LEU A CA 1
ATOM 2989 C C . LEU A 1 389 ? -8.898 -2.195 -23.451 1.00 90.31 389 LEU A C 1
ATOM 2991 O O . LEU A 1 389 ? -9.830 -1.420 -23.239 1.00 90.31 389 LEU A O 1
ATOM 2995 N N . MET A 1 390 ? -7.652 -1.767 -23.657 1.00 90.19 390 MET A N 1
ATOM 2996 C CA . MET A 1 390 ? -7.266 -0.358 -23.579 1.00 90.19 390 MET A CA 1
ATOM 2997 C C . MET A 1 390 ? -7.836 0.474 -24.729 1.00 90.19 390 MET A C 1
ATOM 2999 O O . MET A 1 390 ? -8.286 1.587 -24.479 1.00 90.19 390 MET A O 1
ATOM 3003 N N . GLU A 1 391 ? -7.916 -0.057 -25.952 1.00 88.62 391 GLU A N 1
ATOM 3004 C CA . GLU A 1 391 ? -8.594 0.622 -27.070 1.00 88.62 391 GLU A CA 1
ATOM 3005 C C . GLU A 1 391 ? -10.102 0.768 -26.812 1.00 88.62 391 GLU A C 1
ATOM 3007 O O . GLU A 1 391 ? -10.692 1.823 -27.057 1.00 88.62 391 GLU A O 1
ATOM 3012 N N . THR A 1 392 ? -10.732 -0.258 -26.231 1.00 87.94 392 THR A N 1
ATOM 3013 C CA . THR A 1 392 ? -12.135 -0.169 -25.798 1.00 87.94 392 THR A CA 1
ATOM 3014 C C . THR A 1 392 ? -12.302 0.883 -24.702 1.00 87.94 392 THR A C 1
ATOM 3016 O O . THR A 1 392 ? -13.204 1.720 -24.760 1.00 87.94 392 THR A O 1
ATOM 3019 N N . ALA A 1 393 ? -11.423 0.871 -23.699 1.00 84.81 393 ALA A N 1
ATOM 3020 C CA . ALA A 1 393 ? -11.469 1.800 -22.581 1.00 84.81 393 ALA A CA 1
ATOM 3021 C C . ALA A 1 393 ? -11.265 3.249 -23.033 1.00 84.81 393 ALA A C 1
ATOM 3023 O O . ALA A 1 393 ? -11.957 4.132 -22.540 1.00 84.81 393 ALA A O 1
ATOM 3024 N N . ARG A 1 394 ? -10.390 3.479 -24.015 1.00 83.56 394 ARG A N 1
ATOM 3025 C CA . ARG A 1 394 ? -10.086 4.790 -24.593 1.00 83.56 394 ARG A CA 1
ATOM 3026 C C . ARG A 1 394 ? -11.319 5.520 -25.135 1.00 83.56 394 ARG A C 1
ATOM 3028 O O . ARG A 1 394 ? -11.424 6.733 -25.006 1.00 83.56 394 ARG A O 1
ATOM 3035 N N . THR A 1 395 ? -12.259 4.776 -25.715 1.00 81.75 395 THR A N 1
ATOM 3036 C CA . THR A 1 395 ? -13.494 5.338 -26.290 1.00 81.75 395 THR A CA 1
ATOM 3037 C C . THR A 1 395 ? -14.642 5.430 -25.287 1.00 81.75 395 THR A C 1
ATOM 3039 O O . THR A 1 395 ? -15.538 6.254 -25.451 1.00 81.75 395 THR A O 1
ATOM 3042 N N . ARG A 1 396 ? -14.634 4.594 -24.241 1.00 83.50 396 ARG A N 1
ATOM 3043 C CA . ARG A 1 396 ? -15.733 4.500 -23.264 1.00 83.50 396 ARG A CA 1
ATOM 3044 C C . ARG A 1 396 ? -15.477 5.249 -21.964 1.00 83.50 396 ARG A C 1
ATOM 3046 O O . ARG A 1 396 ? -16.428 5.598 -21.268 1.00 83.50 396 ARG A O 1
ATOM 3053 N N . PHE A 1 397 ? -14.215 5.466 -21.605 1.00 78.88 397 PHE A N 1
ATOM 3054 C CA . PHE A 1 397 ? -13.819 6.037 -20.328 1.00 78.88 397 PHE A CA 1
ATOM 3055 C C . PHE A 1 397 ? -12.805 7.166 -20.534 1.00 78.88 397 PHE A C 1
ATOM 3057 O O . PHE A 1 397 ? -11.799 6.968 -21.209 1.00 78.88 397 PHE A O 1
ATOM 3064 N N . PRO A 1 398 ? -13.009 8.336 -19.906 1.00 69.62 398 PRO A N 1
ATOM 3065 C CA . PRO A 1 398 ? -12.136 9.487 -20.116 1.00 69.62 398 PRO A CA 1
ATOM 3066 C C . PRO A 1 398 ? -10.694 9.243 -19.644 1.00 69.62 398 PRO A C 1
ATOM 3068 O O . PRO A 1 398 ? -9.780 9.826 -20.213 1.00 69.62 398 PRO A O 1
ATOM 3071 N N . LYS A 1 399 ? -10.470 8.378 -18.639 1.00 80.00 399 LYS A N 1
ATOM 3072 C CA . LYS A 1 399 ? -9.140 7.974 -18.143 1.00 80.00 399 LYS A CA 1
ATOM 3073 C C . LYS A 1 399 ? -9.183 6.541 -17.607 1.00 80.00 399 LYS A C 1
ATOM 3075 O O . LYS A 1 399 ? -9.844 6.285 -16.598 1.00 80.00 399 LYS A O 1
ATOM 3080 N N . ALA A 1 400 ? -8.460 5.626 -18.241 1.00 82.12 400 ALA A N 1
ATOM 3081 C CA . ALA A 1 400 ? -8.343 4.239 -17.797 1.00 82.12 400 ALA A CA 1
ATOM 3082 C C . ALA A 1 400 ? -6.885 3.786 -17.825 1.00 82.12 400 ALA A C 1
ATOM 3084 O O . ALA A 1 400 ? -6.097 4.243 -18.657 1.00 82.12 400 ALA A O 1
ATOM 3085 N N . HIS A 1 401 ? -6.521 2.892 -16.913 1.00 83.06 401 HIS A N 1
ATOM 3086 C CA . HIS A 1 401 ? -5.201 2.288 -16.937 1.00 83.06 401 HIS A CA 1
ATOM 3087 C C . HIS A 1 401 ? -5.201 0.858 -16.399 1.00 83.06 401 HIS A C 1
ATOM 3089 O O . HIS A 1 401 ? -6.000 0.503 -15.533 1.00 83.06 401 HIS A O 1
ATOM 3095 N N . LEU A 1 402 ? -4.280 0.058 -16.926 1.00 83.75 402 LEU A N 1
ATOM 3096 C CA . LEU A 1 402 ? -3.972 -1.287 -16.462 1.00 83.75 402 LEU A CA 1
ATOM 3097 C C . LEU A 1 402 ? -2.532 -1.283 -15.967 1.00 83.75 402 LEU A C 1
ATOM 3099 O O . LEU A 1 402 ? -1.612 -1.118 -16.771 1.00 83.75 402 LEU A O 1
ATOM 3103 N N . LEU A 1 403 ? -2.360 -1.413 -14.655 1.00 82.69 403 LEU A N 1
ATOM 3104 C CA . LEU A 1 403 ? -1.060 -1.542 -14.007 1.00 82.69 403 LEU A CA 1
ATOM 3105 C C . LEU A 1 403 ? -0.745 -3.024 -13.825 1.00 82.69 403 LEU A C 1
ATOM 3107 O O . LEU A 1 403 ? -1.634 -3.846 -13.602 1.00 82.69 403 LEU A O 1
ATOM 3111 N N . TRP A 1 404 ? 0.528 -3.365 -13.874 1.00 83.06 404 TRP A N 1
ATOM 3112 C CA . TRP A 1 404 ? 1.005 -4.655 -13.424 1.00 83.06 404 TRP A CA 1
ATOM 3113 C C . TRP A 1 404 ? 2.394 -4.521 -12.816 1.00 83.06 404 TRP A C 1
ATOM 3115 O O . TRP A 1 404 ? 3.218 -3.733 -13.275 1.00 83.06 404 TRP A O 1
ATOM 3125 N N . GLY A 1 405 ? 2.642 -5.325 -11.791 1.00 74.38 405 GLY A N 1
ATOM 3126 C CA . GLY A 1 405 ? 3.980 -5.587 -11.278 1.00 74.38 405 GLY A CA 1
ATOM 3127 C C . GLY A 1 405 ? 4.435 -6.959 -11.756 1.00 74.38 405 GLY A C 1
ATOM 3128 O O . GLY A 1 405 ? 3.623 -7.881 -11.882 1.00 74.38 405 GLY A O 1
ATOM 3129 N N . SER A 1 406 ? 5.725 -7.117 -12.032 1.00 64.69 406 SER A N 1
ATOM 3130 C CA . SER A 1 406 ? 6.305 -8.451 -12.215 1.00 64.69 406 SER A CA 1
ATOM 3131 C C . SER A 1 406 ? 6.946 -8.926 -10.924 1.00 64.69 406 SER A C 1
ATOM 3133 O O . SER A 1 406 ? 7.668 -8.180 -10.260 1.00 64.69 406 SER A O 1
ATOM 3135 N N . TYR A 1 407 ? 6.707 -10.187 -10.578 1.00 59.59 407 TYR A N 1
ATOM 3136 C CA . TYR A 1 407 ? 7.393 -10.824 -9.464 1.00 59.59 407 TYR A CA 1
ATOM 3137 C C . TYR A 1 407 ? 8.107 -12.083 -9.956 1.00 59.59 407 TYR A C 1
ATOM 3139 O O . TYR A 1 407 ? 7.510 -13.148 -10.117 1.00 59.59 407 TYR A O 1
ATOM 3147 N N . TRP A 1 408 ? 9.403 -11.936 -10.237 1.00 51.19 408 TRP A N 1
ATOM 3148 C CA . TRP A 1 408 ? 10.294 -13.047 -10.577 1.00 51.19 408 TRP A CA 1
ATOM 3149 C C . TRP A 1 408 ? 10.732 -13.734 -9.299 1.00 51.19 408 TRP A C 1
ATOM 3151 O O . TRP A 1 408 ? 11.140 -13.026 -8.381 1.00 51.19 408 TRP A O 1
ATOM 3161 N N . ARG A 1 409 ? 10.647 -15.073 -9.275 1.00 41.03 409 ARG A N 1
ATOM 3162 C CA . ARG A 1 409 ? 11.184 -15.989 -8.252 1.00 41.03 409 ARG A CA 1
ATOM 3163 C C . ARG A 1 409 ? 11.518 -15.292 -6.931 1.00 41.03 409 ARG A C 1
ATOM 3165 O O . ARG A 1 409 ? 12.586 -14.696 -6.798 1.00 41.03 409 ARG A O 1
ATOM 3172 N N . CYS A 1 410 ? 10.646 -15.438 -5.933 1.00 36.78 410 CYS A N 1
ATOM 3173 C CA . CYS A 1 410 ? 11.093 -15.325 -4.550 1.00 36.78 410 CYS A CA 1
ATOM 3174 C C . CYS A 1 410 ? 12.230 -16.344 -4.412 1.00 36.78 410 CYS A C 1
ATOM 3176 O O . CYS A 1 410 ? 11.979 -17.549 -4.402 1.00 36.78 410 CYS A O 1
ATOM 3178 N N . ASN A 1 411 ? 13.484 -15.891 -4.464 1.00 32.69 411 ASN A N 1
ATOM 3179 C CA . ASN A 1 411 ? 14.642 -16.761 -4.336 1.00 32.69 411 ASN A CA 1
ATOM 3180 C C . ASN A 1 411 ? 14.758 -17.074 -2.841 1.00 32.69 411 ASN A C 1
ATOM 3182 O O . ASN A 1 411 ? 15.606 -16.542 -2.128 1.00 32.69 411 ASN A O 1
ATOM 3186 N N . CYS A 1 412 ? 13.815 -17.875 -2.343 1.00 33.03 412 CYS A N 1
ATOM 3187 C CA . CYS A 1 412 ? 13.870 -18.506 -1.041 1.00 33.03 412 CYS A CA 1
ATOM 3188 C C . CYS A 1 412 ? 15.045 -19.483 -1.108 1.00 33.03 412 CYS A C 1
ATOM 3190 O O . CYS A 1 412 ? 14.891 -20.639 -1.495 1.00 33.03 412 CYS A O 1
ATOM 3192 N N . GLY A 1 413 ? 16.253 -18.983 -0.842 1.00 27.64 413 GLY A N 1
ATOM 3193 C CA . GLY A 1 413 ? 17.457 -19.800 -0.835 1.00 27.64 413 GLY A CA 1
ATOM 3194 C C . GLY A 1 413 ? 17.240 -21.031 0.042 1.00 27.64 413 GLY A C 1
ATOM 3195 O O . GLY A 1 413 ? 16.882 -20.888 1.204 1.00 27.64 413 GLY A O 1
ATOM 3196 N N . ALA A 1 414 ? 17.424 -22.222 -0.531 1.00 30.12 414 ALA A N 1
ATOM 3197 C CA . ALA A 1 414 ? 17.476 -23.512 0.165 1.00 30.12 414 ALA A CA 1
ATOM 3198 C C . ALA A 1 414 ? 16.335 -23.820 1.166 1.00 30.12 414 ALA A C 1
ATOM 3200 O O . ALA A 1 414 ? 16.553 -24.560 2.123 1.00 30.12 414 ALA A O 1
ATOM 3201 N N . ARG A 1 415 ? 15.126 -23.278 0.968 1.00 36.03 415 ARG A N 1
ATOM 3202 C CA . ARG A 1 415 ? 13.985 -23.452 1.883 1.00 36.03 415 ARG A CA 1
ATOM 3203 C C . ARG A 1 415 ? 12.793 -23.971 1.099 1.00 36.03 415 ARG A C 1
ATOM 3205 O O . ARG A 1 415 ? 12.307 -23.293 0.197 1.00 36.03 415 ARG A O 1
ATOM 3212 N N . GLY A 1 416 ? 12.413 -25.209 1.403 1.00 27.42 416 GLY A N 1
ATOM 3213 C CA . GLY A 1 416 ? 11.324 -25.931 0.760 1.00 27.42 416 GLY A CA 1
ATOM 3214 C C . GLY A 1 416 ? 10.056 -25.091 0.660 1.00 27.42 416 GLY A C 1
ATOM 3215 O O . GLY A 1 416 ? 9.736 -24.334 1.568 1.00 27.42 416 GLY A O 1
ATOM 3216 N N . GLU A 1 417 ? 9.402 -25.237 -0.489 1.00 25.08 417 GLU A N 1
ATOM 3217 C CA . GLU A 1 417 ? 8.024 -24.848 -0.770 1.00 25.08 417 GLU A CA 1
ATOM 3218 C C . GLU A 1 417 ? 7.605 -23.489 -0.191 1.00 25.08 417 GLU A C 1
ATOM 3220 O O . GLU A 1 417 ? 7.095 -23.367 0.920 1.00 25.08 417 GLU A O 1
ATOM 3225 N N . CYS A 1 418 ? 7.685 -22.448 -1.027 1.00 28.03 418 CYS A N 1
ATOM 3226 C CA . CYS A 1 418 ? 6.698 -21.386 -0.916 1.00 28.03 418 CYS A CA 1
ATOM 3227 C C . CYS A 1 418 ? 5.317 -22.054 -0.983 1.00 28.03 418 CYS A C 1
ATOM 3229 O O . CYS A 1 418 ? 4.805 -22.303 -2.071 1.00 28.03 418 CYS A O 1
ATOM 3231 N N . HIS A 1 419 ? 4.651 -22.220 0.156 1.00 27.14 419 HIS A N 1
ATOM 3232 C CA . HIS A 1 419 ? 3.197 -22.143 0.200 1.00 27.14 419 HIS A CA 1
ATOM 3233 C C . HIS A 1 419 ? 2.768 -20.682 -0.032 1.00 27.14 419 HIS A C 1
ATOM 3235 O O . HIS A 1 419 ? 1.922 -20.134 0.666 1.00 27.14 419 HIS A O 1
ATOM 3241 N N . ALA A 1 420 ? 3.284 -20.047 -1.091 1.00 28.97 420 ALA A N 1
ATOM 3242 C CA . ALA A 1 420 ? 2.345 -19.377 -1.957 1.00 28.97 420 ALA A CA 1
ATOM 3243 C C . ALA A 1 420 ? 1.458 -20.524 -2.428 1.00 28.97 420 ALA A C 1
ATOM 3245 O O . ALA A 1 420 ? 1.910 -21.365 -3.205 1.00 28.97 420 ALA A O 1
ATOM 3246 N N . VAL A 1 421 ? 0.245 -20.629 -1.871 1.00 22.84 421 VAL A N 1
ATOM 3247 C CA . VAL A 1 421 ? -0.818 -21.441 -2.472 1.00 22.84 421 VAL A CA 1
ATOM 3248 C C . VAL A 1 421 ? -0.632 -21.302 -3.979 1.00 22.84 421 VAL A C 1
ATOM 3250 O O . VAL A 1 421 ? -0.569 -20.152 -4.428 1.00 22.84 421 VAL A O 1
ATOM 3253 N N . PRO A 1 422 ? -0.441 -22.388 -4.749 1.00 21.84 422 PRO A N 1
ATOM 3254 C CA . PRO A 1 422 ? -0.321 -22.273 -6.187 1.00 21.84 422 PRO A CA 1
ATOM 3255 C C . PRO A 1 422 ? -1.630 -21.650 -6.656 1.00 21.84 422 PRO A C 1
ATOM 3257 O O . PRO A 1 422 ? -2.660 -22.312 -6.764 1.00 21.84 422 PRO A O 1
ATOM 3260 N N . LEU A 1 423 ? -1.621 -20.332 -6.845 1.00 30.31 423 LEU A N 1
ATOM 3261 C CA . LEU A 1 423 ? -2.733 -19.587 -7.395 1.00 30.31 423 LEU A CA 1
ATOM 3262 C C . LEU A 1 423 ? -2.669 -19.853 -8.894 1.00 30.31 423 LEU A C 1
ATOM 3264 O O . LEU A 1 423 ? -2.228 -19.026 -9.687 1.00 30.31 423 LEU A O 1
ATOM 3268 N N . ALA A 1 424 ? -3.032 -21.082 -9.262 1.00 21.39 424 ALA A N 1
ATOM 3269 C CA . ALA A 1 424 ? -3.360 -21.442 -10.621 1.00 21.39 424 ALA A CA 1
ATOM 3270 C C . ALA A 1 424 ? -4.452 -20.469 -11.086 1.00 21.39 424 ALA A C 1
ATOM 3272 O O . ALA A 1 424 ? -5.545 -20.426 -10.522 1.00 21.39 424 ALA A O 1
ATOM 3273 N N . GLY A 1 425 ? -4.117 -19.651 -12.080 1.00 23.41 425 GLY A N 1
ATOM 3274 C CA . GLY A 1 425 ? -4.961 -18.562 -12.556 1.00 23.41 425 GLY A CA 1
ATOM 3275 C C . GLY A 1 425 ? -4.574 -17.236 -11.914 1.00 23.41 425 GLY A C 1
ATOM 3276 O O . GLY A 1 425 ? -4.777 -17.023 -10.720 1.00 23.41 425 GLY A O 1
ATOM 3277 N N . GLY A 1 426 ? -4.024 -16.332 -12.732 1.00 23.39 426 GLY A N 1
ATOM 3278 C CA . GLY A 1 426 ? -3.730 -14.962 -12.324 1.00 23.39 426 GLY A CA 1
ATOM 3279 C C . GLY A 1 426 ? -4.925 -14.363 -11.589 1.00 23.39 426 GLY A C 1
ATOM 3280 O O . GLY A 1 426 ? -6.033 -14.314 -12.124 1.00 23.39 426 GLY A O 1
ATOM 3281 N N . LYS A 1 427 ? -4.717 -13.945 -10.339 1.00 25.59 427 LYS A N 1
ATOM 3282 C CA . LYS A 1 427 ? -5.749 -13.220 -9.607 1.00 25.59 427 LYS A CA 1
ATOM 3283 C C . LYS A 1 427 ? -5.712 -11.758 -10.012 1.00 25.59 427 LYS A C 1
ATOM 3285 O O . LYS A 1 427 ? -4.667 -11.112 -10.029 1.00 25.59 427 LYS A O 1
ATOM 3290 N N . ILE A 1 428 ? -6.899 -11.271 -10.331 1.00 26.27 428 ILE A N 1
ATOM 3291 C CA . ILE A 1 428 ? -7.193 -9.869 -10.530 1.00 26.27 428 ILE A CA 1
ATOM 3292 C C . ILE A 1 428 ? -7.168 -9.200 -9.148 1.00 26.27 428 ILE A C 1
ATOM 3294 O O . ILE A 1 428 ? -7.971 -9.566 -8.289 1.00 26.27 428 ILE A O 1
ATOM 3298 N N . CYS A 1 429 ? -6.288 -8.224 -8.923 1.00 25.14 429 CYS A N 1
ATOM 3299 C CA . CYS A 1 429 ? -6.576 -7.187 -7.934 1.00 25.14 429 CYS A CA 1
ATOM 3300 C C . CYS A 1 429 ? -7.485 -6.176 -8.648 1.00 25.14 429 CYS A C 1
ATOM 3302 O O . CYS A 1 429 ? -6.997 -5.256 -9.310 1.00 25.14 429 CYS A O 1
ATOM 3304 N N . VAL A 1 430 ? -8.802 -6.435 -8.610 1.00 26.53 430 VAL A N 1
ATOM 3305 C CA . VAL A 1 430 ? -9.828 -5.481 -9.078 1.00 26.53 430 VAL A CA 1
ATOM 3306 C C . VAL A 1 430 ? -9.936 -4.385 -8.047 1.00 26.53 430 VAL A C 1
ATOM 3308 O O . VAL A 1 430 ? -10.123 -4.778 -6.873 1.00 26.53 430 VAL A O 1
#

Radius of gyration: 23.31 Å; chains: 1; bounding box: 60×45×64 Å

Sequence (430 aa):
MPVIFYRNPHPTQALNQVDNVAVEVSDDEFNAFQTGLPESQVLLAGNISYERTVFVGNLLYRLKSPSVTIRPGNEDEVVRVVNFCRDNGVHLTVKNGGHSYAAHGLNDSGIVMCMDKLNRVSINEDSSAVTIGAGAIWKHVYDQFVGRNKANIVVGGQCPYVGVSGFTMGGGLSPFSRSYGLGIDNVLEIRVVTANGDIQTIVKAINPEGLAPEEMDNDQKLLWGVCGGGGGNFGVLLEFKSRVYPLNNPSGQVVCGQLIWNLRYPESRARFNAALAAFNAMDCPNALTVDGLWRANGDELKGYLTVIYNGTWANCIADLAGFVDLNMNTDEHLGRRPDVVDLKEMMWSDWVHKEDGWGLKSGIFHRHISFILGQDAITPAFVNQVYGLMETARTRFPKAHLLWGSYWRCNCGARGECHAVPLAGGKICV

Foldseek 3Di:
DWQKAWFFDDPPDPPPDTPRDIQTDGPVLVVVLCVVDDPLFKDAPPDPSVLQLLDALQCVCSPAHARIEGADQDLVNQLSVLCSCLVRVFDEAEDALRHQNVSSQTHHRGYRYQPLNLADKDQDPVNFKIKGFQNHFQLSVVVVCVVPPLQKDFLADLARSHGGQQLQLQFNHGQLCLVPNTNLVFWQWWWFQFSNSDTDIAGDDPDPAPDDCVNDDPSRNLSVCSRNVGPDPGGGTGITMGGMDGFQANVSKKKKDKFKFFCVDVLSVQLQLLLLVQVLVDPQHSQWWWKWKWKAAQPTTMIMIIIIGRYDPVVSVVRSVSREDDDPPDPPDSGHYGPDDPIDIDRSSVSSVVDPCTDPPHPHSEAEKEFEDERPRSDPVVVVVVVVVNVVCNVVPNIYMYMYTYDYDPCPDPGDDDVPVPPPDTDISD

InterPro domains:
  IPR006094 FAD linked oxidase, N-terminal [PF01565] (66-201)
  IPR016166 FAD-binding domain, PCMH-type [PS51387] (61-247)
  IPR016169 FAD-binding, type PCMH, subdomain 2 [G3DSA:3.30.465.10] (26-271)
  IPR036318 FAD-binding, type PCMH-like superfamily [SSF56176] (25-247)
  IPR050416 FAD-linked Oxidoreductases in Biosynthetic Pathways [PTHR42973] (29-296)

Organism: NCBI:txid1086054

Secondary structure (DSSP, 8-state):
--EEEEEPPPTTS-TT----EEEEEPHHHHHHHHTTS-GGGEEETTSHHHHHHH--S-GGGTT---SEEE--SSHHHHHHHHHHHHHHTPPEEEESS---TT-TT--SSSEEEEGGG---EEE-TTSSEEEEETT-BHHHHHHHHHTT-TTEEES--SSTTSBHHHHHHTT---TTHHHH--GGGGEEEEEEE-TTS-EEEEEPPS--TT--GGGS-HHHHHHHHHTTS-TTSS-EEEEEEEEEEE-SSTTSEEEEEEEEEETTSHHHHHHHHHHHHHHHHS---TTEEEEEEEEEETTEEEEEEEEEESS-HHHHHHHHTTT-----S-S--TTT--SEE--EEEEHHHHHTT--TTSTT-----EEEEEEEPTT---HHHHHHHHHHHHHHHHH-SSEEEEEEE------TT----------SPPEE-